Protein AF-A0A7S2FPG7-F1 (afdb_monomer_lite)

Secondary structure (DSSP, 8-state):
-HHHHHHHHHHH-HHHHHHHHHHHHHHHHHHHIIIIIS--SS--HHHHHHHHHHIIIIIIIIHHHIIIIIHHHH-TTHHHHHHS-HHHHTT-HHHHHHHHHHHHHIIIIIIIIIIHHHHHHHHHHHTT--HHHHHHHHHHHHHHHHHHHHHHHHHHHHHHHHH--GGGHHHHHHHHHHHHHHHHHHHHTTT----HHHHHHHHHT--TTTTHHHHHTT----------TTSEEEEEEEEEE--TTHHHHHHHHHHHTT-EEEEEEEEEETTEEEEEEEEEE-TT-HHHHHHHHHHHH-TTEEEEEEE---S--TTS-HHHHS---EEEEEEEEEE--TTHHHHHHHHHHHTTPEEEEEEEEEEEEE-TTS-EEEEEEEEEEEEESS---HHHHHHHHHHHHHHTGGGT-EEEEEEE---GGGGGGS-S--PPPPP-------------------

Structure (mmCIF, N/CA/C/O backbone):
data_AF-A0A7S2FPG7-F1
#
_entry.id   AF-A0A7S2FPG7-F1
#
loop_
_atom_site.group_PDB
_atom_site.id
_atom_site.type_symbol
_atom_site.label_atom_id
_atom_site.label_alt_id
_atom_site.label_comp_id
_atom_site.label_asym_id
_atom_site.label_entity_id
_atom_site.label_seq_id
_atom_site.pdbx_PDB_ins_code
_atom_site.Cartn_x
_atom_site.Cartn_y
_atom_site.Cartn_z
_atom_site.occupancy
_atom_site.B_iso_or_equiv
_atom_site.auth_seq_id
_atom_site.auth_comp_id
_atom_site.auth_asym_id
_atom_site.auth_atom_id
_atom_site.pdbx_PDB_model_num
ATOM 1 N N . MET A 1 1 ? 28.458 -21.435 -16.377 1.00 64.62 1 MET A N 1
ATOM 2 C CA . MET A 1 1 ? 27.765 -22.152 -17.479 1.00 64.62 1 MET A CA 1
ATOM 3 C C . MET A 1 1 ? 26.247 -21.948 -17.487 1.00 64.62 1 MET A C 1
ATOM 5 O O . MET A 1 1 ? 25.718 -21.640 -18.547 1.00 64.62 1 MET A O 1
ATOM 9 N N . VAL A 1 2 ? 25.551 -22.046 -16.346 1.00 73.12 2 VAL A N 1
ATOM 10 C CA . VAL A 1 2 ? 24.075 -21.937 -16.265 1.00 73.12 2 VAL A CA 1
ATOM 11 C C . VAL A 1 2 ? 23.530 -20.570 -16.710 1.00 73.12 2 VAL A C 1
ATOM 13 O O . VAL A 1 2 ? 22.688 -20.517 -17.599 1.00 73.12 2 VAL A O 1
ATOM 16 N N . LEU A 1 3 ? 24.065 -19.454 -16.198 1.00 75.06 3 LEU A N 1
ATOM 17 C CA . LEU A 1 3 ? 23.618 -18.101 -16.587 1.00 75.06 3 LEU A CA 1
ATOM 18 C C . LEU A 1 3 ? 23.784 -17.817 -18.090 1.00 75.06 3 LEU A C 1
ATOM 20 O O . LEU A 1 3 ? 22.919 -17.211 -18.717 1.00 75.06 3 LEU A O 1
ATOM 24 N N . ALA A 1 4 ? 24.864 -18.316 -18.696 1.00 77.62 4 ALA A N 1
ATOM 25 C CA . ALA A 1 4 ? 25.091 -18.198 -20.135 1.00 77.62 4 ALA A CA 1
ATOM 26 C C . ALA A 1 4 ? 24.109 -19.055 -20.957 1.00 77.62 4 ALA A C 1
ATOM 28 O O . ALA A 1 4 ? 23.715 -18.668 -22.057 1.00 77.62 4 ALA A O 1
ATOM 29 N N . ALA A 1 5 ? 23.691 -20.215 -20.439 1.00 81.12 5 ALA A N 1
ATOM 30 C CA . ALA A 1 5 ? 22.654 -21.039 -21.057 1.00 81.12 5 ALA A CA 1
ATOM 31 C C . ALA A 1 5 ? 21.273 -20.367 -20.970 1.00 81.12 5 ALA A C 1
ATOM 33 O O . ALA A 1 5 ? 20.589 -20.274 -21.987 1.00 81.12 5 ALA A O 1
ATOM 34 N N . ILE A 1 6 ? 20.919 -19.803 -19.810 1.00 84.38 6 ILE A N 1
ATOM 35 C CA . ILE A 1 6 ? 19.685 -19.026 -19.612 1.00 84.38 6 ILE A CA 1
ATOM 36 C C . ILE A 1 6 ? 19.656 -17.818 -20.555 1.00 84.38 6 ILE A C 1
ATOM 38 O O . ILE A 1 6 ? 18.676 -17.616 -21.268 1.00 84.38 6 ILE A O 1
ATOM 42 N N . GLY A 1 7 ? 20.752 -17.058 -20.641 1.00 85.12 7 GLY A N 1
ATOM 43 C CA . GLY A 1 7 ? 20.856 -15.917 -21.553 1.00 85.12 7 GLY A CA 1
ATOM 44 C C . GLY A 1 7 ? 20.726 -16.306 -23.032 1.00 85.12 7 GLY A C 1
ATOM 45 O O . GLY A 1 7 ? 20.079 -15.599 -23.805 1.00 85.12 7 GLY A O 1
ATOM 46 N N . ARG A 1 8 ? 21.285 -17.454 -23.442 1.00 87.88 8 ARG A N 1
ATOM 47 C CA . ARG A 1 8 ? 21.106 -17.994 -24.804 1.00 87.88 8 ARG A CA 1
ATOM 48 C C . ARG A 1 8 ? 19.668 -18.432 -25.070 1.00 87.88 8 ARG A C 1
ATOM 50 O O . ARG A 1 8 ? 19.142 -18.161 -26.150 1.00 87.88 8 ARG A O 1
ATOM 57 N N . PHE A 1 9 ? 19.016 -19.058 -24.096 1.00 88.56 9 PHE A N 1
ATOM 58 C CA . PHE A 1 9 ? 17.617 -19.454 -24.222 1.00 88.56 9 PHE A CA 1
ATOM 59 C C . PHE A 1 9 ? 16.693 -18.233 -24.314 1.00 88.56 9 PHE A C 1
ATOM 61 O O . PHE A 1 9 ? 15.864 -18.169 -25.216 1.00 88.56 9 PHE A O 1
ATOM 68 N N . ALA A 1 10 ? 16.905 -17.215 -23.477 1.00 88.94 10 ALA A N 1
ATOM 69 C CA . ALA A 1 10 ? 16.157 -15.960 -23.534 1.00 88.94 10 ALA A CA 1
ATOM 70 C C . ALA A 1 10 ? 16.286 -15.270 -24.902 1.00 88.94 10 ALA A C 1
ATOM 72 O O . ALA A 1 10 ? 15.297 -14.798 -25.453 1.00 88.94 10 ALA A O 1
ATOM 73 N N . LYS A 1 11 ? 17.489 -15.255 -25.494 1.00 88.81 11 LYS A N 1
ATOM 74 C CA . LYS A 1 11 ? 17.720 -14.677 -26.830 1.00 88.81 11 LYS A CA 1
ATOM 75 C C . LYS A 1 11 ? 17.059 -15.462 -27.962 1.00 88.81 11 LYS A C 1
ATOM 77 O O . LYS A 1 11 ? 16.528 -14.851 -28.881 1.00 88.81 11 LYS A O 1
ATOM 82 N N . THR A 1 12 ? 17.115 -16.791 -27.915 1.00 91.12 12 THR A N 1
ATOM 83 C CA . THR A 1 12 ? 16.588 -17.664 -28.983 1.00 91.12 12 THR A CA 1
ATOM 84 C C . THR A 1 12 ? 15.079 -17.872 -28.888 1.00 91.12 12 THR A C 1
ATOM 86 O O . THR A 1 12 ? 14.417 -18.032 -29.908 1.00 91.12 12 THR A O 1
ATOM 89 N N . ASN A 1 13 ? 14.519 -17.851 -27.677 1.00 91.69 13 ASN A N 1
ATOM 90 C CA . ASN A 1 13 ? 13.105 -18.098 -27.403 1.00 91.69 13 ASN A CA 1
ATOM 91 C C . ASN A 1 13 ? 12.505 -17.006 -26.487 1.00 91.69 13 ASN A C 1
ATOM 93 O O . ASN A 1 13 ? 11.987 -17.323 -25.413 1.00 91.69 13 ASN A O 1
ATOM 97 N N . PRO A 1 14 ? 12.534 -15.721 -26.891 1.00 90.19 14 PRO A N 1
ATOM 98 C CA . PRO A 1 14 ? 12.164 -14.597 -26.027 1.00 90.19 14 PRO A CA 1
ATOM 99 C C . PRO A 1 14 ? 10.708 -14.634 -25.544 1.00 90.19 14 PRO A C 1
ATOM 101 O O . PRO A 1 14 ? 10.445 -14.305 -24.392 1.00 90.19 14 PRO A O 1
ATOM 104 N N . PHE A 1 15 ? 9.773 -15.090 -26.383 1.00 92.88 15 PHE A N 1
ATOM 105 C CA . PHE A 1 15 ? 8.366 -15.257 -26.002 1.00 92.88 15 PHE A CA 1
ATOM 106 C C . PHE A 1 15 ? 8.184 -16.326 -24.917 1.00 92.88 15 PHE A C 1
ATOM 108 O O . PHE A 1 15 ? 7.620 -16.057 -23.859 1.00 92.88 15 PHE A O 1
ATOM 115 N N . LYS A 1 16 ? 8.719 -17.535 -25.151 1.00 93.19 16 LYS A N 1
ATOM 116 C CA . LYS A 1 16 ? 8.623 -18.651 -24.196 1.00 93.19 16 LYS A CA 1
ATOM 117 C C . LYS A 1 16 ? 9.297 -18.292 -22.876 1.00 93.19 16 LYS A C 1
ATOM 119 O O . LYS A 1 16 ? 8.744 -18.562 -21.815 1.00 93.19 16 LYS A O 1
ATOM 124 N N . PHE A 1 17 ? 10.466 -17.655 -22.948 1.00 92.81 17 PHE A N 1
ATOM 125 C CA . PHE A 1 17 ? 11.180 -17.191 -21.766 1.00 92.81 17 PHE A CA 1
ATOM 126 C C . PHE A 1 17 ? 10.362 -16.162 -20.982 1.00 92.81 17 PHE A C 1
ATOM 128 O O . PHE A 1 17 ? 10.206 -16.325 -19.778 1.00 92.81 17 PHE A O 1
ATOM 135 N N . GLY A 1 18 ? 9.780 -15.162 -21.655 1.00 90.00 18 GLY A N 1
ATOM 136 C CA . GLY A 1 18 ? 8.892 -14.183 -21.023 1.00 90.00 18 GLY A CA 1
ATOM 137 C C . GLY A 1 18 ? 7.692 -14.829 -20.325 1.00 90.00 18 GLY A C 1
ATOM 138 O O . GLY A 1 18 ? 7.427 -14.513 -19.170 1.00 90.00 18 GLY A O 1
ATOM 139 N N . CYS A 1 19 ? 7.022 -15.786 -20.976 1.00 93.44 19 CYS A N 1
ATOM 140 C CA . CYS A 1 19 ? 5.880 -16.503 -20.396 1.00 93.44 19 CYS A CA 1
ATOM 141 C C . CYS A 1 19 ? 6.250 -17.304 -19.147 1.00 93.44 19 CYS A C 1
ATOM 143 O O . CYS A 1 19 ? 5.610 -17.163 -18.105 1.00 93.44 19 CYS A O 1
ATOM 145 N N . VAL A 1 20 ? 7.303 -18.119 -19.234 1.00 94.62 20 VAL A N 1
ATOM 146 C CA . VAL A 1 20 ? 7.750 -18.958 -18.114 1.00 94.62 20 VAL A CA 1
ATOM 147 C C . VAL A 1 20 ? 8.258 -18.097 -16.960 1.00 94.62 20 VAL A C 1
ATOM 149 O O . VAL A 1 20 ? 7.908 -18.352 -15.810 1.00 94.62 20 VAL A O 1
ATOM 152 N N . PHE A 1 21 ? 9.036 -17.052 -17.253 1.00 92.62 21 PHE A N 1
ATOM 153 C CA . PHE A 1 21 ? 9.581 -16.163 -16.230 1.00 92.62 21 PHE A CA 1
ATOM 154 C C . PHE A 1 21 ? 8.472 -15.404 -15.494 1.00 92.62 21 PHE A C 1
ATOM 156 O O . PHE A 1 21 ? 8.458 -15.385 -14.266 1.00 92.62 21 PHE A O 1
ATOM 163 N N . SER A 1 22 ? 7.510 -14.829 -16.220 1.00 89.75 22 SER A N 1
ATOM 164 C CA . SER A 1 22 ? 6.386 -14.107 -15.614 1.00 89.75 22 SER A CA 1
ATOM 165 C C . SER A 1 22 ? 5.457 -15.027 -14.816 1.00 89.75 22 SER A C 1
ATOM 167 O O . SER A 1 22 ? 5.006 -14.641 -13.737 1.00 89.75 22 SER A O 1
ATOM 169 N N . CYS A 1 23 ? 5.211 -16.253 -15.286 1.00 92.88 23 CYS A N 1
ATOM 170 C CA . CYS A 1 23 ? 4.469 -17.277 -14.543 1.00 92.88 23 CYS A CA 1
ATOM 171 C C . CYS A 1 23 ? 5.169 -17.643 -13.226 1.00 92.88 23 CYS A C 1
ATOM 173 O O . CYS A 1 23 ? 4.567 -17.569 -12.156 1.00 92.88 23 CYS A O 1
ATOM 175 N N . ALA A 1 24 ? 6.457 -17.996 -13.291 1.00 92.88 24 ALA A N 1
ATOM 176 C CA . ALA A 1 24 ? 7.237 -18.365 -12.113 1.00 92.88 24 ALA A CA 1
ATOM 177 C C . ALA A 1 24 ? 7.311 -17.206 -11.112 1.00 92.88 24 ALA A C 1
ATOM 179 O O . ALA A 1 24 ? 7.092 -17.397 -9.917 1.00 92.88 24 ALA A O 1
ATOM 180 N N . LYS A 1 25 ? 7.544 -15.987 -11.609 1.00 90.69 25 LYS A N 1
ATOM 181 C CA . LYS A 1 25 ? 7.572 -14.779 -10.788 1.00 90.69 25 LYS A CA 1
ATOM 182 C C . LYS A 1 25 ? 6.246 -14.559 -10.080 1.00 90.69 25 LYS A C 1
ATOM 184 O O . LYS A 1 25 ? 6.254 -14.343 -8.881 1.00 90.69 25 LYS A O 1
ATOM 189 N N . THR A 1 26 ? 5.123 -14.543 -10.795 1.00 84.69 26 THR A N 1
ATOM 190 C CA . THR A 1 26 ? 3.813 -14.214 -10.196 1.00 84.69 26 THR A CA 1
ATOM 191 C C . THR A 1 26 ? 3.388 -15.242 -9.154 1.00 84.69 26 THR A C 1
ATOM 193 O O . THR A 1 26 ? 2.938 -14.850 -8.080 1.00 84.69 26 THR A O 1
ATOM 196 N N . SER A 1 27 ? 3.629 -16.529 -9.416 1.00 87.75 27 SER A N 1
ATOM 197 C CA . SER A 1 27 ? 3.442 -17.597 -8.429 1.00 87.75 27 SER A CA 1
ATOM 198 C C . SER A 1 27 ? 4.331 -17.389 -7.196 1.00 87.75 27 SER A C 1
ATOM 200 O O . SER A 1 27 ? 3.839 -17.436 -6.069 1.00 87.75 27 SER A O 1
ATOM 202 N N . PHE A 1 28 ? 5.616 -17.074 -7.386 1.00 88.88 28 PHE A N 1
ATOM 203 C CA . PHE A 1 28 ? 6.536 -16.819 -6.277 1.00 88.88 28 PHE A CA 1
ATOM 204 C C . PHE A 1 28 ? 6.178 -15.552 -5.485 1.00 88.88 28 PHE A C 1
ATOM 206 O O . PHE A 1 28 ? 6.197 -15.578 -4.259 1.00 88.88 28 PHE A O 1
ATOM 213 N N . SER A 1 29 ? 5.817 -14.457 -6.160 1.00 82.25 29 SER A N 1
ATOM 214 C CA . SER A 1 29 ? 5.379 -13.210 -5.524 1.00 82.25 29 SER A CA 1
ATOM 215 C C . SER A 1 29 ? 4.153 -13.439 -4.648 1.00 82.25 29 SER A C 1
ATOM 217 O O . SER A 1 29 ? 4.118 -12.956 -3.523 1.00 82.25 29 SER A O 1
ATOM 219 N N . ASP A 1 30 ? 3.163 -14.184 -5.136 1.00 79.56 30 ASP A N 1
ATOM 220 C CA . ASP A 1 30 ? 1.967 -14.485 -4.357 1.00 79.56 30 ASP A CA 1
ATOM 221 C C . ASP A 1 30 ? 2.260 -15.437 -3.188 1.00 79.56 30 ASP A C 1
ATOM 223 O O . ASP A 1 30 ? 1.781 -15.204 -2.084 1.00 79.56 30 ASP A O 1
ATOM 227 N N . TRP A 1 31 ? 3.119 -16.443 -3.375 1.00 85.44 31 TRP A N 1
ATOM 228 C CA . TRP A 1 31 ? 3.589 -17.289 -2.272 1.00 85.44 31 TRP A CA 1
ATOM 229 C C . TRP A 1 31 ? 4.323 -16.477 -1.194 1.00 85.44 31 TRP A C 1
ATOM 231 O O . TRP A 1 31 ? 4.072 -16.656 0.000 1.00 85.44 31 TRP A O 1
ATOM 241 N N . LEU A 1 32 ? 5.201 -15.557 -1.602 1.00 79.69 32 LEU A N 1
ATOM 242 C CA . LEU A 1 32 ? 5.932 -14.677 -0.693 1.00 79.69 32 LEU A CA 1
ATOM 243 C C . LEU A 1 32 ? 4.960 -13.794 0.091 1.00 79.69 32 LEU A C 1
ATOM 245 O O . LEU A 1 32 ? 5.092 -13.657 1.300 1.00 79.69 32 LEU A O 1
ATOM 249 N N . VAL A 1 33 ? 3.949 -13.243 -0.577 1.00 73.06 33 VAL A N 1
ATOM 250 C CA . VAL A 1 33 ? 2.911 -12.441 0.071 1.00 73.06 33 VAL A CA 1
ATOM 251 C C . VAL A 1 33 ? 2.095 -13.284 1.054 1.00 73.06 33 VAL A C 1
ATOM 253 O O . VAL A 1 33 ? 1.982 -12.909 2.217 1.00 73.06 33 VAL A O 1
ATOM 256 N N . GLN A 1 34 ? 1.579 -14.442 0.644 1.00 70.62 34 GLN A N 1
ATOM 257 C CA . GLN A 1 34 ? 0.765 -15.289 1.521 1.00 70.62 34 GLN A CA 1
ATOM 258 C C . GLN A 1 34 ? 1.545 -15.793 2.750 1.00 70.62 34 GLN A C 1
ATOM 260 O O . GLN A 1 34 ? 0.973 -15.913 3.833 1.00 70.62 34 GLN A O 1
ATOM 265 N N . SER A 1 35 ? 2.848 -16.054 2.603 1.00 73.06 35 SER A N 1
ATOM 266 C CA . SER A 1 35 ? 3.699 -16.569 3.685 1.00 73.06 35 SER A CA 1
ATOM 267 C C . SER A 1 35 ? 4.313 -15.481 4.570 1.00 73.06 35 SER A C 1
ATOM 269 O O . SER A 1 35 ? 4.297 -15.615 5.788 1.00 73.06 35 SER A O 1
ATOM 271 N N . GLN A 1 36 ? 4.857 -14.410 3.987 1.00 70.19 36 GLN A N 1
ATOM 272 C CA . GLN A 1 36 ? 5.625 -13.392 4.718 1.00 70.19 36 GLN A CA 1
ATOM 273 C C . GLN A 1 36 ? 4.790 -12.168 5.095 1.00 70.19 36 GLN A C 1
ATOM 275 O O . GLN A 1 36 ? 5.042 -11.557 6.131 1.00 70.19 36 GLN A O 1
ATOM 280 N N . VAL A 1 37 ? 3.804 -11.802 4.269 1.00 64.31 37 VAL A N 1
ATOM 281 C CA . VAL A 1 37 ? 2.958 -10.620 4.501 1.00 64.31 37 VAL A CA 1
ATOM 282 C C . VAL A 1 37 ? 1.686 -11.011 5.243 1.00 64.31 37 VAL A C 1
ATOM 284 O O . VAL A 1 37 ? 1.384 -10.439 6.284 1.00 64.31 37 VAL A O 1
ATOM 287 N N . GLU A 1 38 ? 0.960 -12.007 4.736 1.00 60.91 38 GLU A N 1
ATOM 288 C CA . GLU A 1 38 ? -0.307 -12.463 5.325 1.00 60.91 38 GLU A CA 1
ATOM 289 C C . GLU A 1 38 ? -0.107 -13.504 6.438 1.00 60.91 38 GLU A C 1
ATOM 291 O O . GLU A 1 38 ? -1.041 -13.774 7.186 1.00 60.91 38 GLU A O 1
ATOM 296 N N . LYS A 1 39 ? 1.095 -14.094 6.554 1.00 66.50 39 LYS A N 1
ATOM 297 C CA . LYS A 1 39 ? 1.443 -15.128 7.549 1.00 66.50 39 LYS A CA 1
ATOM 298 C C . LYS A 1 39 ? 0.412 -16.269 7.628 1.00 66.50 39 LYS A C 1
ATOM 300 O O . LYS A 1 39 ? 0.117 -16.769 8.712 1.00 66.50 39 LYS A O 1
ATOM 305 N N . ARG A 1 40 ? -0.145 -16.692 6.485 1.00 61.12 40 ARG A N 1
ATOM 306 C CA . ARG A 1 40 ? -1.134 -17.782 6.440 1.00 61.12 40 ARG A CA 1
ATOM 307 C C . ARG A 1 40 ? -0.501 -19.108 6.861 1.00 61.12 40 ARG A C 1
ATOM 309 O O . ARG A 1 40 ? 0.563 -19.467 6.364 1.00 61.12 40 ARG A O 1
ATOM 316 N N . GLU A 1 41 ? -1.209 -19.886 7.680 1.00 64.25 41 GLU A N 1
ATOM 317 C CA . GLU A 1 41 ? -0.815 -21.270 8.003 1.00 64.25 41 GLU A CA 1
ATOM 318 C C . GLU A 1 41 ? -0.893 -22.194 6.776 1.00 64.25 41 GLU A C 1
ATOM 320 O O . GLU A 1 41 ? -0.108 -23.133 6.630 1.00 64.25 41 GLU A O 1
ATOM 325 N N . HIS A 1 42 ? -1.826 -21.911 5.861 1.00 65.12 42 HIS A N 1
ATOM 326 C CA . HIS A 1 42 ? -2.041 -22.678 4.638 1.00 65.12 42 HIS A CA 1
ATOM 327 C C . HIS A 1 42 ? -2.084 -21.768 3.410 1.00 65.12 42 HIS A C 1
ATOM 329 O O . HIS A 1 42 ? -2.796 -20.763 3.379 1.00 65.12 42 HIS A O 1
ATOM 335 N N . ILE A 1 43 ? -1.330 -22.151 2.379 1.00 78.62 43 ILE A N 1
ATOM 336 C CA . ILE A 1 43 ? -1.267 -21.422 1.112 1.00 78.62 43 ILE A CA 1
ATOM 337 C C . ILE A 1 43 ? -2.515 -21.717 0.277 1.00 78.62 43 ILE A C 1
ATOM 339 O O . ILE A 1 43 ? -2.858 -22.873 0.022 1.00 78.62 43 ILE A O 1
ATOM 343 N N . ASP A 1 44 ? -3.161 -20.657 -0.200 1.00 75.31 44 ASP A N 1
ATOM 344 C CA . ASP A 1 44 ? -4.234 -20.724 -1.182 1.00 75.31 44 ASP A CA 1
ATOM 345 C C . ASP A 1 44 ? -3.644 -20.966 -2.577 1.00 75.31 44 ASP A C 1
ATOM 347 O O . ASP A 1 44 ? -3.242 -20.045 -3.300 1.00 75.31 44 ASP A O 1
ATOM 351 N N . TRP A 1 45 ? -3.590 -22.242 -2.951 1.00 82.75 45 TRP A N 1
ATOM 352 C CA . TRP A 1 45 ? -3.096 -22.688 -4.252 1.00 82.75 45 TRP A CA 1
ATOM 353 C C . TRP A 1 45 ? -4.011 -22.306 -5.418 1.00 82.75 45 TRP A C 1
ATOM 355 O O . TRP A 1 45 ? -3.535 -22.204 -6.549 1.00 82.75 45 TRP A O 1
ATOM 365 N N . ARG A 1 46 ? -5.302 -22.051 -5.173 1.00 77.38 46 ARG A N 1
ATOM 366 C CA . ARG A 1 46 ? -6.229 -21.589 -6.215 1.00 77.38 46 ARG A CA 1
ATOM 367 C C . ARG A 1 46 ? -5.911 -20.146 -6.589 1.00 77.38 46 ARG A C 1
ATOM 369 O O . ARG A 1 46 ? -5.789 -19.833 -7.778 1.00 77.38 46 ARG A O 1
ATOM 376 N N . ARG A 1 47 ? -5.715 -19.283 -5.591 1.00 74.31 47 ARG A N 1
ATOM 377 C CA . ARG A 1 47 ? -5.225 -17.914 -5.791 1.00 74.31 47 ARG A CA 1
ATOM 378 C C . ARG A 1 47 ? -3.853 -17.925 -6.462 1.00 74.31 47 ARG A C 1
ATOM 380 O O . ARG A 1 47 ? -3.679 -17.252 -7.478 1.00 74.31 47 ARG A O 1
ATOM 387 N N . ASN A 1 48 ? -2.923 -18.744 -5.972 1.00 83.56 48 ASN A N 1
ATOM 388 C CA . ASN A 1 48 ? -1.583 -18.833 -6.550 1.00 83.56 48 ASN A CA 1
ATOM 389 C C . ASN A 1 48 ? -1.608 -19.251 -8.028 1.00 83.56 48 ASN A C 1
ATOM 391 O O . ASN A 1 48 ? -0.984 -18.604 -8.868 1.00 83.56 48 ASN A O 1
ATOM 395 N N . GLY A 1 49 ? -2.390 -20.282 -8.362 1.00 81.06 49 GLY A N 1
ATOM 396 C CA . GLY A 1 49 ? -2.580 -20.737 -9.739 1.00 81.06 49 GLY A CA 1
ATOM 397 C C . GLY A 1 49 ? -3.217 -19.672 -10.634 1.00 81.06 49 GLY A C 1
ATOM 398 O O . GLY A 1 49 ? -2.845 -19.544 -11.799 1.00 81.06 49 GLY A O 1
ATOM 399 N N . THR A 1 50 ? -4.114 -18.850 -10.086 1.00 78.44 50 THR A N 1
ATOM 400 C CA . THR A 1 50 ? -4.733 -17.730 -10.811 1.00 78.44 50 THR A CA 1
ATOM 401 C C . THR A 1 50 ? -3.711 -16.636 -11.134 1.00 78.44 50 THR A C 1
ATOM 403 O O . THR A 1 50 ? -3.652 -16.163 -12.271 1.00 78.44 50 THR A O 1
ATOM 406 N N . PHE A 1 51 ? -2.838 -16.289 -10.182 1.00 79.62 51 PHE A N 1
ATOM 407 C CA . PHE A 1 51 ? -1.723 -15.370 -10.429 1.00 79.62 51 PHE A CA 1
ATOM 408 C C . PHE A 1 51 ? -0.702 -15.941 -11.411 1.00 79.62 51 PHE A C 1
ATOM 410 O O . PHE A 1 51 ? -0.263 -15.217 -12.303 1.00 79.62 51 PHE A O 1
ATOM 417 N N . ALA A 1 52 ? -0.374 -17.231 -11.306 1.00 87.06 52 ALA A N 1
ATOM 418 C CA . ALA A 1 52 ? 0.511 -17.916 -12.244 1.00 87.06 52 ALA A CA 1
ATOM 419 C C . ALA A 1 52 ? -0.045 -17.874 -13.678 1.00 87.06 52 ALA A C 1
ATOM 421 O O . ALA A 1 52 ? 0.674 -17.524 -14.617 1.00 87.06 52 ALA A O 1
ATOM 422 N N . ALA A 1 53 ? -1.343 -18.151 -13.847 1.00 86.31 53 ALA A N 1
ATOM 423 C CA . ALA A 1 53 ? -2.028 -18.065 -15.133 1.00 86.31 53 ALA A CA 1
ATOM 424 C C . ALA A 1 53 ? -2.029 -16.630 -15.679 1.00 86.31 53 ALA A C 1
ATOM 426 O O . ALA A 1 53 ? -1.706 -16.418 -16.849 1.00 86.31 53 ALA A O 1
ATOM 427 N N . PHE A 1 54 ? -2.311 -15.629 -14.841 1.00 86.62 54 PHE A N 1
ATOM 428 C CA . PHE A 1 54 ? -2.224 -14.224 -15.243 1.00 86.62 54 PHE A CA 1
ATOM 429 C C . PHE A 1 54 ? -0.799 -13.835 -15.667 1.00 86.62 54 PHE A C 1
ATOM 431 O O . PHE A 1 54 ? -0.606 -13.186 -16.699 1.00 86.62 54 PHE A O 1
ATOM 438 N N . GLY A 1 55 ? 0.214 -14.294 -14.931 1.00 85.94 55 GLY A N 1
ATOM 439 C CA . GLY A 1 55 ? 1.615 -14.105 -15.286 1.00 85.94 55 GLY A CA 1
ATOM 440 C C . GLY A 1 55 ? 1.991 -14.762 -16.609 1.00 85.94 55 GLY A C 1
ATOM 441 O O . GLY A 1 55 ? 2.709 -14.160 -17.404 1.00 85.94 55 GLY A O 1
ATOM 442 N N . PHE A 1 56 ? 1.486 -15.960 -16.885 1.00 92.50 56 PHE A N 1
ATOM 443 C CA . PHE A 1 56 ? 1.745 -16.661 -18.139 1.00 92.50 56 PHE A CA 1
ATOM 444 C C . PHE A 1 56 ? 1.048 -15.989 -19.331 1.00 92.50 56 PHE A C 1
ATOM 446 O O . PHE A 1 56 ? 1.704 -15.617 -20.304 1.00 92.50 56 PHE A O 1
ATOM 453 N N . PHE A 1 57 ? -0.273 -15.807 -19.259 1.00 92.38 57 PHE A N 1
ATOM 454 C CA . PHE A 1 57 ? -1.079 -15.365 -20.399 1.00 92.38 57 PHE A CA 1
ATOM 455 C C . PHE A 1 57 ? -1.028 -13.853 -20.614 1.00 92.38 57 PHE A C 1
ATOM 457 O O . PHE A 1 57 ? -0.790 -13.402 -21.736 1.00 92.38 57 PHE A O 1
ATOM 464 N N . TYR A 1 58 ? -1.222 -13.058 -19.560 1.00 89.56 58 TYR A N 1
ATOM 465 C CA . TYR A 1 58 ? -1.265 -11.605 -19.695 1.00 89.56 58 TYR A CA 1
ATOM 466 C C . TYR A 1 58 ? 0.150 -11.017 -19.734 1.00 89.56 58 TYR A C 1
ATOM 468 O O . TYR A 1 58 ? 0.555 -10.451 -20.749 1.00 89.56 58 TYR A O 1
ATOM 476 N N . LEU A 1 59 ? 0.934 -11.179 -18.663 1.00 87.19 59 LEU A N 1
ATOM 477 C CA . LEU A 1 59 ? 2.274 -10.571 -18.579 1.00 87.19 59 LEU A CA 1
ATOM 478 C C . LEU A 1 59 ? 3.259 -11.226 -19.561 1.00 87.19 59 LEU A C 1
ATOM 480 O O . LEU A 1 59 ? 4.079 -10.569 -20.196 1.00 87.19 59 LEU A O 1
ATOM 484 N N . GLY A 1 60 ? 3.190 -12.546 -19.690 1.00 89.56 60 GLY A N 1
ATOM 485 C CA . GLY A 1 60 ? 4.025 -13.317 -20.598 1.00 89.56 60 GLY A CA 1
ATOM 486 C C . GLY A 1 60 ? 3.609 -13.217 -22.060 1.00 89.56 60 GLY A C 1
ATOM 487 O O . GLY A 1 60 ? 4.471 -13.125 -22.930 1.00 89.56 60 GLY A O 1
ATOM 488 N N . GLY A 1 61 ? 2.303 -13.235 -22.327 1.00 93.12 61 GLY A N 1
ATOM 489 C CA . GLY A 1 61 ? 1.746 -13.269 -23.675 1.00 93.12 61 GLY A CA 1
ATOM 490 C C . GLY A 1 61 ? 1.397 -11.888 -24.222 1.00 93.12 61 GLY A C 1
ATOM 491 O O . GLY A 1 61 ? 2.052 -11.391 -25.143 1.00 93.12 61 GLY A O 1
ATOM 492 N N . VAL A 1 62 ? 0.362 -11.265 -23.655 1.00 92.94 62 VAL A N 1
ATOM 493 C CA . VAL A 1 62 ? -0.180 -9.973 -24.117 1.00 92.94 62 VAL A CA 1
ATOM 494 C C . VAL A 1 62 ? 0.863 -8.864 -24.000 1.00 92.94 62 VAL A C 1
ATOM 496 O O . VAL A 1 62 ? 1.165 -8.192 -24.987 1.00 92.94 62 VAL A O 1
ATOM 499 N N . GLN A 1 63 ? 1.479 -8.700 -22.830 1.00 91.31 63 GLN A N 1
ATOM 500 C CA . GLN A 1 63 ? 2.463 -7.640 -22.615 1.00 91.31 63 GLN A CA 1
ATOM 501 C C . GLN A 1 63 ? 3.727 -7.860 -23.456 1.00 91.31 63 GLN A C 1
ATOM 503 O O . GLN A 1 63 ? 4.276 -6.894 -23.991 1.00 91.31 63 GLN A O 1
ATOM 508 N N . TYR A 1 64 ? 4.152 -9.115 -23.667 1.00 93.19 64 TYR A N 1
ATOM 509 C CA . TYR A 1 64 ? 5.217 -9.421 -24.627 1.00 93.19 64 TYR A CA 1
ATOM 510 C C . TYR A 1 64 ? 4.855 -8.939 -26.025 1.00 93.19 64 TYR A C 1
ATOM 512 O O . TYR A 1 64 ? 5.667 -8.256 -26.649 1.00 93.19 64 TYR A O 1
ATOM 520 N N . ALA A 1 65 ? 3.649 -9.260 -26.506 1.00 94.12 65 ALA A N 1
ATOM 521 C CA . ALA A 1 65 ? 3.184 -8.860 -27.829 1.00 94.12 65 ALA A CA 1
ATOM 522 C C . ALA A 1 65 ? 3.187 -7.330 -28.000 1.00 94.12 65 ALA A C 1
ATOM 524 O O . ALA A 1 65 ? 3.611 -6.821 -29.039 1.00 94.12 65 ALA A O 1
ATOM 525 N N . ILE A 1 66 ? 2.800 -6.590 -26.961 1.00 93.31 66 ILE A N 1
ATOM 526 C CA . ILE A 1 66 ? 2.847 -5.125 -26.968 1.00 93.31 66 ILE A CA 1
ATOM 527 C C . ILE A 1 66 ? 4.302 -4.637 -27.036 1.00 93.31 66 ILE A C 1
ATOM 529 O O . ILE A 1 66 ? 4.667 -3.887 -27.943 1.00 93.31 66 ILE A O 1
ATOM 533 N N . TYR A 1 67 ? 5.162 -5.095 -26.124 1.00 90.31 67 TYR A N 1
ATOM 534 C CA . TYR A 1 67 ? 6.491 -4.500 -25.915 1.00 90.31 67 TYR A CA 1
ATOM 535 C C . TYR A 1 67 ? 7.523 -4.904 -26.959 1.00 90.31 67 TYR A C 1
ATOM 537 O O . TYR A 1 67 ? 8.521 -4.198 -27.139 1.00 90.31 67 TYR A O 1
ATOM 545 N N . VAL A 1 68 ? 7.329 -6.058 -27.595 1.00 89.12 68 VAL A N 1
ATOM 546 C CA . VAL A 1 68 ? 8.269 -6.596 -28.573 1.00 89.12 68 VAL A CA 1
ATOM 547 C C . VAL A 1 68 ? 7.704 -6.424 -29.985 1.00 89.12 68 VAL A C 1
ATOM 549 O O . VAL A 1 68 ? 8.084 -5.457 -30.636 1.00 89.12 68 VAL A O 1
ATOM 552 N N . PRO A 1 69 ? 6.780 -7.253 -30.499 1.00 90.94 69 PRO A N 1
ATOM 553 C CA . PRO A 1 69 ? 6.379 -7.166 -31.896 1.00 90.94 69 PRO A CA 1
ATOM 554 C C . PRO A 1 69 ? 5.534 -5.930 -32.257 1.00 90.94 69 PRO A C 1
ATOM 556 O O . PRO A 1 69 ? 5.653 -5.467 -33.391 1.00 90.94 69 PRO A O 1
ATOM 559 N N . ILE A 1 70 ? 4.683 -5.385 -31.380 1.00 93.50 70 ILE A N 1
ATOM 560 C CA . ILE A 1 70 ? 3.878 -4.187 -31.707 1.00 93.50 70 ILE A CA 1
ATOM 561 C C . ILE A 1 70 ? 4.756 -2.935 -31.648 1.00 93.50 70 ILE A C 1
ATOM 563 O O . ILE A 1 70 ? 4.894 -2.233 -32.651 1.00 93.50 70 ILE A O 1
ATOM 567 N N . PHE A 1 71 ? 5.427 -2.688 -30.522 1.00 91.88 71 PHE A N 1
ATOM 568 C CA . PHE A 1 71 ? 6.287 -1.512 -30.379 1.00 91.88 71 PHE A CA 1
ATOM 569 C C . PHE A 1 71 ? 7.480 -1.531 -31.340 1.00 91.88 71 PHE A C 1
ATOM 571 O O . PHE A 1 71 ? 7.834 -0.476 -31.855 1.00 91.88 71 PHE A O 1
ATOM 578 N N . SER A 1 72 ? 8.058 -2.689 -31.685 1.00 88.06 72 SER A N 1
ATOM 579 C CA . SER A 1 72 ? 9.095 -2.735 -32.730 1.00 88.06 72 SER A CA 1
ATOM 580 C C . SER A 1 72 ? 8.582 -2.363 -34.119 1.00 88.06 72 SER A C 1
ATOM 582 O O . SER A 1 72 ? 9.351 -1.817 -34.904 1.00 88.06 72 SER A O 1
ATOM 584 N N . ARG A 1 73 ? 7.309 -2.629 -34.441 1.00 91.81 73 ARG A N 1
ATOM 585 C CA . ARG A 1 73 ? 6.715 -2.199 -35.718 1.00 91.81 73 ARG A CA 1
ATOM 586 C C . ARG A 1 73 ? 6.406 -0.707 -35.726 1.00 91.81 73 ARG A C 1
ATOM 588 O O . ARG A 1 73 ? 6.652 -0.047 -36.727 1.00 91.81 73 ARG A O 1
ATOM 595 N N . MET A 1 74 ? 5.900 -0.181 -34.612 1.00 91.25 74 MET A N 1
ATOM 596 C CA . MET A 1 74 ? 5.614 1.250 -34.463 1.00 91.25 74 MET A CA 1
ATOM 597 C C . MET A 1 74 ? 6.894 2.094 -34.390 1.00 91.25 74 MET A C 1
ATOM 599 O O . MET A 1 74 ? 6.919 3.223 -34.872 1.00 91.25 74 MET A O 1
ATOM 603 N N . PHE A 1 75 ? 7.965 1.538 -33.816 1.00 92.44 75 PHE A N 1
ATOM 604 C CA . PHE A 1 75 ? 9.239 2.215 -33.587 1.00 92.44 75 PHE A CA 1
ATOM 605 C C . PHE A 1 75 ? 10.416 1.340 -34.060 1.00 92.44 75 PHE A C 1
ATOM 607 O O . PHE A 1 75 ? 11.117 0.746 -33.234 1.00 92.44 75 PHE A O 1
ATOM 614 N N . PRO A 1 76 ? 10.694 1.274 -35.378 1.00 86.19 76 PRO A N 1
ATOM 615 C CA . PRO A 1 76 ? 11.729 0.395 -35.941 1.00 86.19 76 PRO A CA 1
ATOM 616 C C . PRO A 1 76 ? 13.142 0.624 -35.375 1.00 86.19 76 PRO A C 1
ATOM 618 O O . PRO A 1 76 ? 13.943 -0.303 -35.305 1.00 86.19 76 PRO A O 1
ATOM 621 N N . GLY A 1 77 ? 13.439 1.841 -34.903 1.00 86.75 77 GLY A N 1
ATOM 622 C CA . GLY A 1 77 ? 14.712 2.192 -34.259 1.00 86.75 77 GLY A CA 1
ATOM 623 C C . GLY A 1 77 ? 14.811 1.844 -32.767 1.00 86.75 77 GLY A C 1
ATOM 624 O O . GLY A 1 77 ? 15.827 2.137 -32.142 1.00 86.75 77 GLY A O 1
ATOM 625 N N . ALA A 1 78 ? 13.786 1.245 -32.151 1.00 86.81 78 ALA A N 1
ATOM 626 C CA . ALA A 1 78 ? 13.775 1.005 -30.705 1.00 86.81 78 ALA A CA 1
ATOM 627 C C . ALA A 1 78 ? 14.849 0.000 -30.253 1.00 86.81 78 ALA A C 1
ATOM 629 O O . ALA A 1 78 ? 15.445 0.171 -29.191 1.00 86.81 78 ALA A O 1
ATOM 630 N N . ALA A 1 79 ? 15.119 -1.034 -31.055 1.00 86.62 79 ALA A N 1
ATOM 631 C CA . ALA A 1 79 ? 16.127 -2.042 -30.725 1.00 86.62 79 ALA A CA 1
ATOM 632 C C . ALA A 1 79 ? 17.554 -1.480 -30.830 1.00 86.62 79 ALA A C 1
ATOM 634 O O . ALA A 1 79 ? 18.375 -1.713 -29.941 1.00 86.62 79 ALA A O 1
ATOM 635 N N . SER A 1 80 ? 17.836 -0.702 -31.881 1.00 87.00 80 SER A N 1
ATOM 636 C CA . SER A 1 80 ? 19.124 -0.023 -32.056 1.00 87.00 80 SER A CA 1
ATOM 637 C C . SER A 1 80 ? 19.337 1.052 -30.993 1.00 87.00 80 SER A C 1
ATOM 639 O O . SER A 1 80 ? 20.424 1.130 -30.424 1.00 87.00 80 SER A O 1
ATOM 641 N N . TYR A 1 81 ? 18.293 1.818 -30.657 1.00 89.00 81 TYR A N 1
ATOM 642 C CA . TYR A 1 81 ? 18.347 2.796 -29.573 1.00 89.00 81 TYR A CA 1
ATOM 643 C C . TYR A 1 81 ? 18.659 2.127 -28.237 1.00 89.00 81 TYR A C 1
ATOM 645 O O . TYR A 1 81 ? 19.571 2.571 -27.545 1.00 89.00 81 TYR A O 1
ATOM 653 N N . ALA A 1 82 ? 17.973 1.030 -27.891 1.00 87.88 82 ALA A N 1
ATOM 654 C CA . ALA A 1 82 ? 18.209 0.303 -26.644 1.00 87.88 82 ALA A CA 1
ATOM 655 C C . ALA A 1 82 ? 19.653 -0.218 -26.533 1.00 87.88 82 ALA A C 1
ATOM 657 O O . ALA A 1 82 ? 20.273 -0.096 -25.477 1.00 87.88 82 ALA A O 1
ATOM 658 N N . ALA A 1 83 ? 20.219 -0.707 -27.640 1.00 88.94 83 ALA A N 1
ATOM 659 C CA . ALA A 1 83 ? 21.588 -1.216 -27.702 1.00 88.94 83 ALA A CA 1
ATOM 660 C C . ALA A 1 83 ? 22.680 -0.125 -27.723 1.00 88.94 83 ALA A C 1
ATOM 662 O O . ALA A 1 83 ? 23.843 -0.433 -27.462 1.00 88.94 83 ALA A O 1
ATOM 663 N N . ALA A 1 84 ? 22.342 1.131 -28.036 1.00 88.38 84 ALA A N 1
ATOM 664 C CA . ALA A 1 84 ? 23.320 2.213 -28.137 1.00 88.38 84 ALA A CA 1
ATOM 665 C C . ALA A 1 84 ? 23.947 2.575 -26.768 1.00 88.38 84 ALA A C 1
ATOM 667 O O . ALA A 1 84 ? 23.255 2.517 -25.748 1.00 88.38 84 ALA A O 1
ATOM 668 N N . PRO A 1 85 ? 2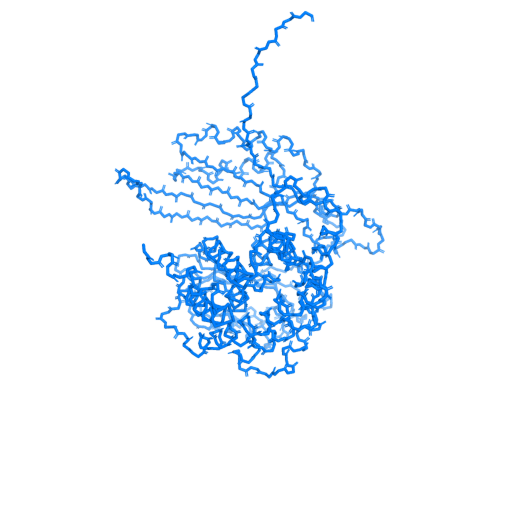5.220 3.016 -26.714 1.00 88.50 85 PRO A N 1
ATOM 669 C CA . PRO A 1 85 ? 25.829 3.552 -25.493 1.00 88.50 85 PRO A CA 1
ATOM 670 C C . PRO A 1 85 ? 25.114 4.814 -24.987 1.00 88.50 85 PRO A C 1
ATOM 672 O O . PRO A 1 85 ? 24.628 5.614 -25.786 1.00 88.50 85 PRO A O 1
ATOM 675 N N . LEU A 1 86 ? 25.113 5.050 -23.669 1.00 85.31 86 LEU A N 1
ATOM 676 C CA . LEU A 1 86 ? 24.434 6.203 -23.046 1.00 85.31 86 LEU A CA 1
ATOM 677 C C . LEU A 1 86 ? 24.816 7.552 -23.683 1.00 85.31 86 LEU A C 1
ATOM 679 O O . LEU A 1 86 ? 23.939 8.355 -23.986 1.00 85.31 86 LEU A O 1
ATOM 683 N N . ALA A 1 87 ? 26.104 7.771 -23.968 1.00 85.06 87 ALA A N 1
ATOM 684 C CA . ALA A 1 87 ? 26.590 9.005 -24.592 1.00 85.06 87 ALA A CA 1
ATOM 685 C C . ALA A 1 87 ? 26.018 9.249 -26.003 1.00 85.06 87 ALA A C 1
ATOM 687 O O . ALA A 1 87 ? 25.848 10.398 -26.411 1.00 85.06 87 ALA A O 1
ATOM 688 N N . ALA A 1 88 ? 25.704 8.181 -26.745 1.00 84.38 88 ALA A N 1
ATOM 689 C CA . ALA A 1 88 ? 25.075 8.274 -28.059 1.00 84.38 88 ALA A CA 1
ATOM 690 C C . ALA A 1 88 ? 23.567 8.548 -27.945 1.00 84.38 88 ALA A C 1
ATOM 692 O O . ALA A 1 88 ? 23.031 9.324 -28.732 1.00 84.38 88 ALA A O 1
ATOM 693 N N . LYS A 1 89 ? 22.894 7.993 -26.925 1.00 85.62 89 LYS A N 1
ATOM 694 C CA . LYS A 1 89 ? 21.455 8.215 -26.690 1.00 85.62 89 LYS A CA 1
ATOM 695 C C . LYS A 1 89 ? 21.121 9.679 -26.409 1.00 85.62 89 LYS A C 1
ATOM 697 O O . LYS A 1 89 ? 20.108 10.160 -26.896 1.00 85.62 89 LYS A O 1
ATOM 702 N N . VAL A 1 90 ? 21.985 10.391 -25.675 1.00 82.19 90 VAL A N 1
ATOM 703 C CA . VAL A 1 90 ? 21.803 11.828 -25.375 1.00 82.19 90 VAL A CA 1
ATOM 704 C C . VAL A 1 90 ? 21.760 12.673 -26.653 1.00 82.19 90 VAL A C 1
ATOM 706 O O . VAL A 1 90 ? 21.077 13.691 -26.700 1.00 82.19 90 VAL A O 1
ATOM 709 N N . LYS A 1 91 ? 22.468 12.242 -27.703 1.00 85.88 91 LYS A N 1
ATOM 710 C CA . LYS A 1 91 ? 22.51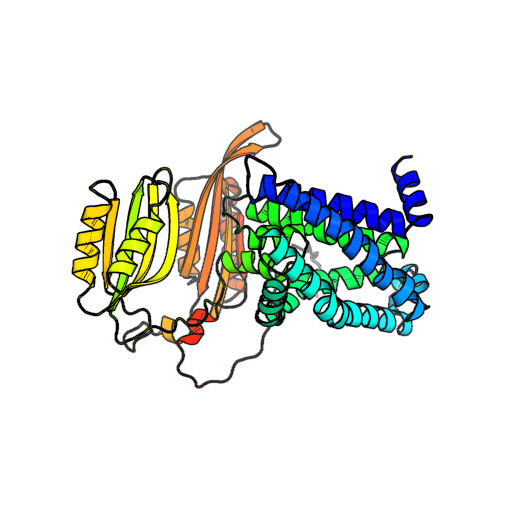5 12.929 -29.000 1.00 85.88 91 LYS A CA 1
ATOM 711 C C . LYS A 1 91 ? 21.433 12.441 -29.973 1.00 85.88 91 LYS A C 1
ATOM 713 O O . LYS A 1 91 ? 21.133 13.135 -30.939 1.00 85.88 91 LYS A O 1
ATOM 718 N N . ASP A 1 92 ? 20.836 11.277 -29.721 1.00 88.56 92 ASP A N 1
ATOM 719 C CA . ASP A 1 92 ? 19.768 10.699 -30.539 1.00 88.56 92 ASP A CA 1
ATOM 720 C C . ASP A 1 92 ? 18.386 11.199 -30.086 1.00 88.56 92 ASP A C 1
ATOM 722 O O . ASP A 1 92 ? 17.654 10.549 -29.327 1.00 88.56 92 ASP A O 1
ATOM 726 N N . LEU A 1 93 ? 18.025 12.391 -30.565 1.00 88.12 93 LEU A N 1
ATOM 727 C CA . LEU A 1 93 ? 16.729 13.018 -30.293 1.00 88.12 93 LEU A CA 1
ATOM 728 C C . LEU A 1 93 ? 15.557 12.194 -30.849 1.00 88.12 93 LEU A C 1
ATOM 730 O O . LEU A 1 93 ? 14.500 12.123 -30.221 1.00 88.12 93 LEU A O 1
ATOM 734 N N . ALA A 1 94 ? 15.739 11.545 -32.003 1.00 88.88 94 ALA A N 1
ATOM 735 C CA . ALA A 1 94 ? 14.699 10.739 -32.637 1.00 88.88 94 ALA A CA 1
ATOM 736 C C . ALA A 1 94 ? 14.428 9.453 -31.842 1.00 88.88 94 ALA A C 1
ATOM 738 O O . ALA A 1 94 ? 13.272 9.135 -31.546 1.00 88.88 94 ALA A O 1
ATOM 739 N N . GLY A 1 95 ? 15.482 8.747 -31.430 1.00 89.38 95 GLY A N 1
ATOM 740 C CA . GLY A 1 95 ? 15.387 7.579 -30.558 1.00 89.38 95 GLY A CA 1
ATOM 741 C C . GLY A 1 95 ? 14.801 7.921 -29.189 1.00 89.38 95 GLY A C 1
ATOM 742 O O . GLY A 1 95 ? 13.911 7.217 -28.707 1.00 89.38 95 GLY A O 1
ATOM 743 N N . THR A 1 96 ? 15.200 9.056 -28.611 1.00 90.94 96 THR A N 1
ATOM 744 C CA . THR A 1 96 ? 14.657 9.544 -27.334 1.00 90.94 96 THR A CA 1
ATOM 745 C C . THR A 1 96 ? 13.166 9.865 -27.440 1.00 90.94 96 THR A C 1
ATOM 747 O O . THR A 1 96 ? 12.385 9.419 -26.599 1.00 90.94 96 THR A O 1
ATOM 750 N N . ARG A 1 97 ? 12.727 10.540 -28.509 1.00 92.44 97 ARG A N 1
ATOM 751 C CA . ARG A 1 97 ? 11.299 10.783 -28.774 1.00 92.44 97 ARG A CA 1
ATOM 752 C C . ARG A 1 97 ? 10.512 9.475 -28.901 1.00 92.44 97 ARG A C 1
ATOM 754 O O . ARG A 1 97 ? 9.426 9.358 -28.335 1.00 92.44 97 ARG A O 1
ATOM 761 N N . ASN A 1 98 ? 11.047 8.485 -29.613 1.00 92.38 98 ASN A N 1
ATOM 762 C CA . ASN A 1 98 ? 10.398 7.180 -29.776 1.00 92.38 98 ASN A CA 1
ATOM 763 C C . ASN A 1 98 ? 10.313 6.404 -28.454 1.00 92.38 98 ASN A C 1
ATOM 765 O O . ASN A 1 98 ? 9.319 5.730 -28.195 1.00 92.38 98 ASN A O 1
ATOM 769 N N . MET A 1 99 ? 11.335 6.497 -27.603 1.00 93.44 99 MET A N 1
ATOM 770 C CA . MET A 1 99 ? 11.314 5.923 -26.256 1.00 93.44 99 MET A CA 1
ATOM 771 C C . MET A 1 99 ? 10.245 6.594 -25.387 1.00 93.44 99 MET A C 1
ATOM 773 O O . MET A 1 99 ? 9.407 5.895 -24.825 1.00 93.44 99 MET A O 1
ATOM 777 N N . ILE A 1 100 ? 10.193 7.930 -25.362 1.00 94.44 100 ILE A N 1
ATOM 778 C CA . ILE A 1 100 ? 9.160 8.677 -24.625 1.00 94.44 100 ILE A CA 1
ATOM 779 C C . ILE A 1 100 ? 7.763 8.305 -25.131 1.00 94.44 100 ILE A C 1
ATOM 781 O O . ILE A 1 100 ? 6.859 8.081 -24.335 1.00 94.44 100 ILE A O 1
ATOM 785 N N . THR A 1 101 ? 7.587 8.164 -26.447 1.00 94.06 101 THR A N 1
ATOM 786 C CA . THR A 1 101 ? 6.296 7.769 -27.030 1.00 94.06 101 THR A CA 1
ATOM 787 C C . THR A 1 101 ? 5.894 6.353 -26.601 1.00 94.06 101 THR A C 1
ATOM 789 O O . THR A 1 101 ? 4.732 6.134 -26.273 1.00 94.06 101 THR A O 1
ATOM 792 N N . GLN A 1 102 ? 6.835 5.400 -26.532 1.00 93.75 102 GLN A N 1
ATOM 793 C CA . GLN A 1 102 ? 6.567 4.060 -25.983 1.00 93.75 102 GLN A CA 1
ATOM 794 C C . GLN A 1 102 ? 6.134 4.125 -24.513 1.00 93.75 102 GLN A C 1
ATOM 796 O O . GLN A 1 102 ? 5.175 3.452 -24.147 1.00 93.75 102 GLN A O 1
ATOM 801 N N . VAL A 1 103 ? 6.788 4.954 -23.689 1.00 94.38 103 VAL A N 1
ATOM 802 C CA . VAL A 1 103 ? 6.392 5.168 -22.285 1.00 94.38 103 VAL A CA 1
ATOM 803 C C . VAL A 1 103 ? 4.986 5.763 -22.207 1.00 94.38 103 VAL A C 1
ATOM 805 O O . VAL A 1 103 ? 4.156 5.254 -21.466 1.00 94.38 103 VAL A O 1
ATOM 808 N N . VAL A 1 104 ? 4.673 6.789 -23.002 1.00 94.94 104 VAL A N 1
ATOM 809 C CA . VAL A 1 104 ? 3.339 7.410 -23.004 1.00 94.94 104 VAL A CA 1
ATOM 810 C C . VAL A 1 104 ? 2.263 6.412 -23.431 1.00 94.94 104 VAL A C 1
ATOM 812 O O . VAL A 1 104 ? 1.254 6.271 -22.747 1.00 94.94 104 VAL A O 1
ATOM 815 N N . LEU A 1 105 ? 2.476 5.670 -24.520 1.00 94.94 105 LEU A N 1
ATOM 816 C CA . LEU A 1 105 ? 1.524 4.649 -24.965 1.00 94.94 105 LEU A CA 1
ATOM 817 C C . LEU A 1 105 ? 1.343 3.552 -23.916 1.00 94.94 105 LEU A C 1
ATOM 819 O O . LEU A 1 105 ? 0.230 3.094 -23.671 1.00 94.94 105 LEU A O 1
ATOM 823 N N . ASP A 1 106 ? 2.423 3.140 -23.265 1.00 92.50 106 ASP A N 1
ATOM 824 C CA . ASP A 1 106 ? 2.333 2.126 -22.234 1.00 92.50 106 ASP A CA 1
ATOM 825 C C . ASP A 1 106 ? 1.561 2.627 -21.001 1.00 92.50 106 ASP A C 1
ATOM 827 O O . ASP A 1 106 ? 0.646 1.955 -20.530 1.00 92.50 106 ASP A O 1
ATOM 831 N N . GLN A 1 107 ? 1.875 3.822 -20.508 1.00 90.06 107 GLN A N 1
ATOM 832 C CA . GLN A 1 107 ? 1.352 4.348 -19.244 1.00 90.06 107 GLN A CA 1
ATOM 833 C C . GLN A 1 107 ? -0.043 4.980 -19.363 1.00 90.06 107 GLN A C 1
ATOM 835 O O . GLN A 1 107 ? -0.790 4.964 -18.386 1.00 90.06 107 GLN A O 1
ATOM 840 N N . PHE A 1 108 ? -0.414 5.497 -20.541 1.00 92.75 108 PHE A N 1
ATOM 841 C CA . PHE A 1 108 ? -1.691 6.191 -20.776 1.00 92.75 108 PHE A CA 1
ATOM 842 C C . PHE A 1 108 ? -2.664 5.430 -21.685 1.00 92.75 108 PHE A C 1
ATOM 844 O O . PHE A 1 108 ? -3.833 5.801 -21.751 1.00 92.75 108 PHE A O 1
ATOM 851 N N . VAL A 1 109 ? -2.226 4.367 -22.369 1.00 93.50 109 VAL A N 1
ATOM 852 C CA . VAL A 1 109 ? -3.110 3.547 -23.219 1.00 93.50 109 VAL A CA 1
ATOM 853 C C . VAL A 1 109 ? -3.143 2.110 -22.721 1.00 93.50 109 VAL A C 1
ATOM 855 O O . VAL A 1 109 ? -4.195 1.631 -22.308 1.00 93.50 109 VAL A O 1
ATOM 858 N N . HIS A 1 110 ? -2.001 1.422 -22.696 1.00 92.44 110 HIS A N 1
ATOM 859 C CA . HIS A 1 110 ? -1.965 0.016 -22.290 1.00 92.44 110 HIS A CA 1
ATOM 860 C C . HIS A 1 110 ? -2.388 -0.176 -20.828 1.00 92.44 110 HIS A C 1
ATOM 862 O O . HIS A 1 110 ? -3.258 -1.007 -20.554 1.00 92.44 110 HIS A O 1
ATOM 868 N N . HIS A 1 111 ? -1.828 0.601 -19.897 1.00 87.19 111 HIS A N 1
ATOM 869 C CA . HIS A 1 111 ? -2.149 0.439 -18.482 1.00 87.19 111 HIS A CA 1
ATOM 870 C C . HIS A 1 111 ? -3.622 0.758 -18.158 1.00 87.19 111 HIS A C 1
ATOM 872 O O . HIS A 1 111 ? -4.281 -0.119 -17.597 1.00 87.19 111 HIS A O 1
ATOM 878 N N . PRO A 1 112 ? -4.186 1.919 -18.550 1.00 88.38 112 PRO A N 1
ATOM 879 C CA . PRO A 1 112 ? -5.583 2.250 -18.260 1.00 88.38 112 PRO A CA 1
ATOM 880 C C . PRO A 1 112 ? -6.608 1.408 -19.030 1.00 88.38 112 PRO A C 1
ATOM 882 O O . PRO A 1 112 ? -7.680 1.119 -18.508 1.00 88.38 112 PRO A O 1
ATOM 885 N N . LEU A 1 113 ? -6.338 1.040 -20.286 1.00 91.44 113 LEU A N 1
ATOM 886 C CA . LEU A 1 113 ? -7.376 0.446 -21.142 1.00 91.44 113 LEU A CA 1
ATOM 887 C C . LEU A 1 113 ? -7.315 -1.080 -21.211 1.00 91.44 113 LEU A C 1
ATOM 889 O O . LEU A 1 113 ? -8.309 -1.701 -21.578 1.00 91.44 113 LEU A O 1
ATOM 893 N N . LEU A 1 114 ? -6.177 -1.693 -20.873 1.00 90.69 114 LEU A N 1
ATOM 894 C CA . LEU A 1 114 ? -6.003 -3.145 -20.959 1.00 90.69 114 LEU A CA 1
ATOM 895 C C . LEU A 1 114 ? -5.591 -3.750 -19.617 1.00 90.69 114 LEU A C 1
ATOM 897 O O . LEU A 1 114 ? -6.300 -4.612 -19.099 1.00 90.69 114 LEU A O 1
ATOM 901 N N . TYR A 1 115 ? -4.478 -3.290 -19.037 1.00 86.00 115 TYR A N 1
ATOM 902 C CA . TYR A 1 115 ? -3.902 -3.939 -17.855 1.00 86.00 115 TYR A CA 1
ATOM 903 C C . TYR A 1 115 ? -4.790 -3.795 -16.628 1.00 86.00 115 TYR A C 1
ATOM 905 O O . TYR A 1 115 ? -5.149 -4.800 -16.017 1.00 86.00 115 TYR A O 1
ATOM 913 N N . PHE A 1 116 ? -5.165 -2.566 -16.273 1.00 82.38 116 PHE A N 1
ATOM 914 C CA . PHE A 1 116 ? -5.966 -2.316 -15.081 1.00 82.38 116 PHE A CA 1
ATOM 915 C C . PHE A 1 116 ? -7.344 -2.981 -15.139 1.00 82.38 116 PHE A C 1
ATOM 917 O O . PHE A 1 116 ? -7.670 -3.682 -14.182 1.00 82.38 116 PHE A O 1
ATOM 924 N N . PRO A 1 117 ? -8.130 -2.860 -16.228 1.00 86.00 117 PRO A N 1
ATOM 925 C CA . PRO A 1 117 ? -9.393 -3.582 -16.353 1.00 86.00 117 PRO A CA 1
ATOM 926 C C . PRO A 1 117 ? -9.225 -5.094 -16.178 1.00 86.00 117 PRO A C 1
ATOM 928 O O . PRO A 1 117 ? -9.930 -5.700 -15.370 1.00 86.00 117 PRO A O 1
ATOM 931 N N . ALA A 1 118 ? -8.252 -5.701 -16.870 1.00 83.56 118 ALA A N 1
ATOM 932 C CA . ALA A 1 118 ? -7.984 -7.134 -16.770 1.00 83.56 118 ALA A CA 1
ATOM 933 C C . ALA A 1 118 ? -7.581 -7.541 -15.345 1.00 83.56 118 ALA A C 1
ATOM 935 O O . ALA A 1 118 ? -8.053 -8.553 -14.826 1.00 83.56 118 ALA A O 1
ATOM 936 N N . PHE A 1 119 ? -6.750 -6.729 -14.695 1.00 81.56 119 PHE A N 1
ATOM 937 C CA . PHE A 1 119 ? -6.306 -6.963 -13.330 1.00 81.56 119 PHE A CA 1
ATOM 938 C C . PHE A 1 119 ? -7.451 -6.846 -12.314 1.00 81.56 119 PHE A C 1
ATOM 940 O O . PHE A 1 119 ? -7.597 -7.707 -11.450 1.00 81.56 119 PHE A O 1
ATOM 947 N N . TYR A 1 120 ? -8.293 -5.821 -12.429 1.00 74.94 120 TYR A N 1
ATOM 948 C CA . TYR A 1 120 ? -9.452 -5.633 -11.557 1.00 74.94 120 TYR A CA 1
ATOM 949 C C . TYR A 1 120 ? -10.463 -6.776 -11.687 1.00 74.94 120 TYR A C 1
ATOM 951 O O . TYR A 1 120 ? -11.011 -7.238 -10.688 1.00 74.94 120 TYR A O 1
ATOM 959 N N . CYS A 1 121 ? -10.666 -7.282 -12.903 1.00 77.62 121 CYS A N 1
ATOM 960 C CA . CYS A 1 121 ? -11.518 -8.445 -13.141 1.00 77.62 121 CYS A CA 1
ATOM 961 C C . CYS A 1 121 ? -10.919 -9.717 -12.532 1.00 77.62 121 CYS A C 1
ATOM 963 O O . CYS A 1 121 ? -11.625 -10.461 -11.857 1.00 77.62 121 CYS A O 1
ATOM 965 N N . LEU A 1 122 ? -9.615 -9.949 -12.722 1.00 75.94 122 LEU A N 1
ATOM 966 C CA . LEU A 1 122 ? -8.899 -11.068 -12.102 1.00 75.94 122 LEU A CA 1
ATOM 967 C C . LEU A 1 122 ? -9.047 -11.039 -10.579 1.00 75.94 122 LEU A C 1
ATOM 969 O O . LEU A 1 122 ? -9.359 -12.053 -9.960 1.00 75.94 122 LEU A O 1
ATOM 973 N N . LYS A 1 123 ? -8.832 -9.864 -9.991 1.00 70.56 123 LYS A N 1
ATOM 974 C CA . LYS A 1 123 ? -8.925 -9.631 -8.555 1.00 70.56 123 LYS A CA 1
ATOM 975 C C . LYS A 1 123 ? -10.315 -9.955 -8.018 1.00 70.56 123 LYS A C 1
ATOM 977 O O . LYS A 1 123 ? -10.426 -10.669 -7.025 1.00 70.56 123 LYS A O 1
ATOM 982 N N . GLU A 1 124 ? -11.361 -9.493 -8.697 1.00 70.12 124 GLU A N 1
ATOM 983 C CA . GLU A 1 124 ? -12.737 -9.780 -8.294 1.00 70.12 124 GLU A CA 1
ATOM 984 C C . GLU A 1 124 ? -13.052 -11.280 -8.370 1.00 70.12 124 GLU A C 1
ATOM 986 O O . GLU A 1 124 ? -13.625 -11.833 -7.435 1.00 70.12 124 GLU A O 1
ATOM 991 N N . VAL A 1 125 ? -12.595 -11.962 -9.425 1.00 68.56 125 VAL A N 1
ATOM 992 C CA . VAL A 1 125 ? -12.784 -13.411 -9.606 1.00 68.56 125 VAL A CA 1
ATOM 993 C C . VAL A 1 125 ? -12.057 -14.227 -8.535 1.00 68.56 125 VAL A C 1
ATOM 995 O O . VAL A 1 125 ? -12.610 -15.204 -8.027 1.00 68.56 125 VAL A O 1
ATOM 998 N N . VAL A 1 126 ? -10.835 -13.837 -8.158 1.00 64.75 126 VAL A N 1
ATOM 999 C CA . VAL A 1 126 ? -10.088 -14.490 -7.066 1.00 64.75 126 VAL A CA 1
ATOM 1000 C C . VAL A 1 126 ? -10.830 -14.355 -5.736 1.00 64.75 126 VAL A C 1
ATOM 1002 O O . VAL A 1 126 ? -10.859 -15.309 -4.962 1.00 64.75 126 VAL A O 1
ATOM 1005 N N . ASN A 1 127 ? -11.494 -13.222 -5.511 1.00 62.00 127 ASN A N 1
ATOM 1006 C CA . ASN A 1 127 ? -12.296 -12.968 -4.314 1.00 62.00 127 ASN A CA 1
ATOM 1007 C C . ASN A 1 127 ? -13.720 -13.556 -4.384 1.00 62.00 127 ASN A C 1
ATOM 1009 O O . ASN A 1 127 ? -14.526 -13.320 -3.488 1.00 62.00 127 ASN A O 1
ATOM 1013 N N . GLY A 1 128 ? -14.039 -14.335 -5.425 1.00 62.06 128 GLY A N 1
ATOM 1014 C CA . GLY A 1 128 ? -15.337 -14.997 -5.589 1.00 62.06 128 GLY A CA 1
ATOM 1015 C C . GLY A 1 128 ? -16.442 -14.123 -6.192 1.00 62.06 128 GLY A C 1
ATOM 1016 O O . GLY A 1 128 ? -17.588 -14.564 -6.250 1.00 62.06 128 GLY A O 1
ATOM 1017 N N . GLY A 1 129 ? -16.118 -12.913 -6.649 1.00 68.31 129 GLY A N 1
ATOM 1018 C CA . GLY A 1 129 ? -17.035 -12.014 -7.347 1.00 68.31 129 GLY A CA 1
ATOM 1019 C C . GLY A 1 129 ? -17.012 -12.175 -8.875 1.00 68.31 129 GLY A C 1
ATOM 1020 O O . GLY A 1 129 ? -16.298 -13.004 -9.441 1.00 68.31 129 GLY A O 1
ATOM 1021 N N . GLY A 1 130 ? -17.831 -11.371 -9.559 1.00 73.44 130 GLY A N 1
ATOM 1022 C CA . GLY A 1 130 ? -17.968 -11.377 -11.020 1.00 73.44 130 GLY A CA 1
ATOM 1023 C C . GLY A 1 130 ? -17.134 -10.302 -11.724 1.00 73.44 130 GLY A C 1
ATOM 1024 O O . GLY A 1 130 ? -16.783 -9.282 -11.139 1.00 73.44 130 GLY A O 1
ATOM 1025 N N . ILE A 1 131 ? -16.878 -10.488 -13.023 1.00 80.12 131 ILE A N 1
ATOM 1026 C CA . ILE A 1 131 ? -16.127 -9.542 -13.878 1.00 80.12 131 ILE A CA 1
ATOM 1027 C C . ILE A 1 131 ? -16.720 -8.121 -13.824 1.00 80.12 131 ILE A C 1
ATOM 1029 O O . ILE A 1 131 ? -15.982 -7.138 -13.753 1.00 80.12 131 ILE A O 1
ATOM 1033 N N . GLU A 1 132 ? -18.049 -8.009 -13.796 1.00 81.38 132 GLU A N 1
ATOM 1034 C CA . GLU A 1 132 ? -18.775 -6.735 -13.701 1.00 81.38 132 GLU A CA 1
ATOM 1035 C C . GLU A 1 132 ? -18.406 -5.942 -12.438 1.00 81.38 132 GLU A C 1
ATOM 1037 O O . GLU A 1 132 ? -18.224 -4.724 -12.495 1.00 81.38 132 GLU A O 1
ATOM 1042 N N . GLY A 1 133 ? -18.218 -6.637 -11.311 1.00 68.06 133 GLY A N 1
ATOM 1043 C CA . GLY A 1 133 ? -17.771 -6.033 -10.057 1.00 68.06 133 GLY A CA 1
ATOM 1044 C C . GLY A 1 133 ? -16.366 -5.444 -10.180 1.00 68.06 133 GLY A C 1
ATOM 1045 O O . GLY A 1 133 ? -16.131 -4.313 -9.752 1.00 68.06 133 GLY A O 1
ATOM 1046 N N . GLY A 1 134 ? -15.459 -6.159 -10.852 1.00 69.94 134 GLY A N 1
ATOM 1047 C CA . GLY A 1 134 ? -14.105 -5.684 -11.135 1.00 69.94 134 GLY A CA 1
ATOM 1048 C C . GLY A 1 134 ? -14.103 -4.402 -11.971 1.00 69.94 134 GLY A C 1
ATOM 1049 O O . GLY A 1 134 ? -13.455 -3.422 -11.601 1.00 69.94 134 GLY A O 1
ATOM 1050 N N . LEU A 1 135 ? -14.883 -4.363 -13.055 1.00 78.50 135 LEU A N 1
ATOM 1051 C CA . LEU A 1 135 ? -14.991 -3.177 -13.915 1.00 78.50 135 LEU A CA 1
ATOM 1052 C C . LEU A 1 135 ? -15.632 -1.980 -13.198 1.00 78.50 135 LEU A C 1
ATOM 1054 O O . LEU A 1 135 ? -15.167 -0.851 -13.362 1.00 78.50 135 LEU A O 1
ATOM 1058 N N . SER A 1 136 ? -16.654 -2.211 -12.369 1.00 73.38 136 SER A N 1
ATOM 1059 C CA . SER A 1 136 ? -17.286 -1.146 -11.579 1.00 73.38 136 SER A CA 1
ATOM 1060 C C . SER A 1 136 ? -16.330 -0.550 -10.540 1.00 73.38 136 SER A C 1
ATOM 1062 O O . SER A 1 136 ? -16.277 0.672 -10.373 1.00 73.38 136 SER A O 1
ATOM 1064 N N . LYS A 1 137 ? -15.526 -1.389 -9.873 1.00 67.31 137 LYS A N 1
ATOM 1065 C CA . LYS A 1 137 ? -14.479 -0.927 -8.947 1.00 67.31 137 LYS A CA 1
ATOM 1066 C C . LYS A 1 137 ? -13.399 -0.142 -9.686 1.00 67.31 137 LYS A C 1
ATOM 1068 O O . LYS A 1 137 ? -13.041 0.950 -9.250 1.00 67.31 137 LYS A O 1
ATOM 1073 N N . TYR A 1 138 ? -12.960 -0.635 -10.844 1.00 74.88 138 TYR A N 1
ATOM 1074 C CA . TYR A 1 138 ? -11.999 0.079 -11.677 1.00 74.88 138 TYR A CA 1
ATOM 1075 C C . TYR A 1 138 ? -12.499 1.482 -12.044 1.00 74.88 138 TYR A C 1
ATOM 1077 O O . TYR A 1 138 ? -11.789 2.455 -11.811 1.00 74.88 138 TYR A O 1
ATOM 1085 N N . SER A 1 139 ? -13.742 1.626 -12.523 1.00 73.50 139 SER A N 1
ATOM 1086 C CA . SER A 1 139 ? -14.268 2.939 -12.937 1.00 73.50 139 SER A CA 1
ATOM 1087 C C . SER A 1 139 ? -14.304 3.983 -11.818 1.00 73.50 139 SER A C 1
ATOM 1089 O O . SER A 1 139 ? -14.274 5.177 -12.101 1.00 73.50 139 SER A O 1
ATOM 1091 N N . LYS A 1 140 ? -14.362 3.541 -10.557 1.00 67.62 140 LYS A N 1
ATOM 1092 C CA . LYS A 1 140 ? -14.367 4.424 -9.386 1.00 67.62 140 LYS A CA 1
ATOM 1093 C C . LYS A 1 140 ? -12.952 4.802 -8.949 1.00 67.62 140 LYS A C 1
ATOM 1095 O O . LYS A 1 140 ? -12.718 5.954 -8.611 1.00 67.62 140 LYS A O 1
ATOM 1100 N N . ASN A 1 141 ? -12.018 3.854 -9.016 1.00 66.19 141 ASN A N 1
ATOM 1101 C CA . ASN A 1 141 ? -10.699 3.985 -8.393 1.00 66.19 141 ASN A CA 1
ATOM 1102 C C . ASN A 1 141 ? -9.569 4.317 -9.386 1.00 66.19 141 ASN A C 1
ATOM 1104 O O . ASN A 1 141 ? -8.448 4.600 -8.968 1.00 66.19 141 ASN A O 1
ATOM 1108 N N . TYR A 1 142 ? -9.829 4.276 -10.701 1.00 73.31 142 TYR A N 1
ATOM 1109 C CA . TYR A 1 142 ? -8.772 4.305 -11.722 1.00 73.31 142 TYR A CA 1
ATOM 1110 C C . TYR A 1 142 ? -7.824 5.506 -11.632 1.00 73.31 142 TYR A C 1
ATOM 1112 O O . TYR A 1 142 ? -6.645 5.356 -11.936 1.00 73.31 142 TYR A O 1
ATOM 1120 N N . GLN A 1 143 ? -8.309 6.690 -11.243 1.00 70.56 143 GLN A N 1
ATOM 1121 C CA . GLN A 1 143 ? -7.479 7.898 -11.200 1.00 70.56 143 GLN A CA 1
ATOM 1122 C C . GLN A 1 143 ? -6.387 7.791 -10.136 1.00 70.56 143 GLN A C 1
ATOM 1124 O O . GLN A 1 143 ? -5.211 8.000 -10.436 1.00 70.56 143 GLN A O 1
ATOM 1129 N N . GLU A 1 144 ? -6.776 7.436 -8.913 1.00 63.75 144 GLU A N 1
ATOM 1130 C CA . GLU A 1 144 ? -5.862 7.286 -7.779 1.00 63.75 144 GLU A CA 1
ATOM 1131 C C . GLU A 1 144 ? -4.866 6.155 -8.046 1.00 63.75 144 GLU A C 1
ATOM 1133 O O . GLU A 1 144 ? -3.649 6.330 -7.920 1.00 63.75 144 GLU A O 1
ATOM 1138 N N . ASP A 1 145 ? -5.374 5.031 -8.548 1.00 65.62 145 ASP A N 1
ATOM 1139 C CA . ASP A 1 145 ? -4.565 3.864 -8.864 1.00 65.62 145 ASP A CA 1
ATOM 1140 C C . ASP A 1 145 ? -3.534 4.114 -9.965 1.00 65.62 145 ASP A C 1
ATOM 1142 O O . ASP A 1 145 ? -2.396 3.646 -9.863 1.00 65.62 145 ASP A O 1
ATOM 1146 N N . LEU A 1 146 ? -3.901 4.854 -11.016 1.00 72.62 146 LEU A N 1
ATOM 1147 C CA . LEU A 1 146 ? -2.988 5.193 -12.108 1.00 72.62 146 LEU A CA 1
ATOM 1148 C C . LEU A 1 146 ? -1.874 6.127 -11.646 1.00 72.62 146 LEU A C 1
ATOM 1150 O O . LEU A 1 146 ? -0.712 5.900 -11.984 1.00 72.62 146 LEU A O 1
ATOM 1154 N N . VAL A 1 147 ? -2.198 7.146 -10.849 1.00 73.69 147 VAL A N 1
ATOM 1155 C CA . VAL A 1 147 ? -1.193 8.081 -10.322 1.00 73.69 147 VAL A CA 1
ATOM 1156 C C . VAL A 1 147 ? -0.180 7.343 -9.450 1.00 73.69 147 VAL A C 1
ATOM 1158 O O . VAL A 1 147 ? 1.030 7.547 -9.591 1.00 73.69 147 VAL A O 1
ATOM 1161 N N . ALA A 1 148 ? -0.643 6.451 -8.577 1.00 63.72 148 ALA A N 1
ATOM 1162 C CA . ALA A 1 148 ? 0.242 5.651 -7.741 1.00 63.72 148 ALA A CA 1
ATOM 1163 C C . ALA A 1 148 ? 1.043 4.616 -8.554 1.00 63.72 148 ALA A C 1
ATOM 1165 O O . ALA A 1 148 ? 2.235 4.431 -8.291 1.00 63.72 148 ALA A O 1
ATOM 1166 N N . LEU A 1 149 ? 0.457 4.013 -9.594 1.00 72.81 149 LEU A N 1
ATOM 1167 C CA . LEU A 1 149 ? 1.178 3.154 -10.539 1.00 72.81 149 LEU A CA 1
ATOM 1168 C C . LEU A 1 149 ? 2.333 3.912 -11.215 1.00 72.81 149 LEU A C 1
ATOM 1170 O O . LEU A 1 149 ? 3.459 3.407 -11.263 1.00 72.81 149 LEU A O 1
ATOM 1174 N N . TRP A 1 150 ? 2.080 5.125 -11.710 1.00 80.19 150 TRP A N 1
ATOM 1175 C CA . TRP A 1 150 ? 3.070 5.910 -12.449 1.00 80.19 150 TRP A CA 1
ATOM 1176 C C . TRP A 1 150 ? 4.326 6.220 -11.633 1.00 80.19 150 TRP A C 1
ATOM 1178 O O . TRP A 1 150 ? 5.416 6.246 -12.207 1.00 80.19 150 TRP A O 1
ATOM 1188 N N . LYS A 1 151 ? 4.215 6.368 -10.304 1.00 75.94 151 LYS A N 1
ATOM 1189 C CA . LYS A 1 151 ? 5.367 6.607 -9.412 1.00 75.94 151 LYS A CA 1
ATOM 1190 C C . LYS A 1 151 ? 6.438 5.515 -9.528 1.00 75.94 151 LYS A C 1
ATOM 1192 O O . LYS A 1 151 ? 7.627 5.821 -9.479 1.00 75.94 151 LYS A O 1
ATOM 1197 N N . LEU A 1 152 ? 6.030 4.260 -9.715 1.00 78.12 152 LEU A N 1
ATOM 1198 C CA . LEU A 1 152 ? 6.947 3.129 -9.888 1.00 78.12 152 LEU A CA 1
ATOM 1199 C C . LEU A 1 152 ? 7.234 2.843 -11.365 1.00 78.12 152 LEU A C 1
ATOM 1201 O O . LEU A 1 152 ? 8.376 2.589 -11.764 1.00 78.12 152 LEU A O 1
ATOM 1205 N N . TRP A 1 153 ? 6.185 2.855 -12.184 1.00 83.31 153 TRP A N 1
ATOM 1206 C CA . TRP A 1 153 ? 6.250 2.291 -13.524 1.00 83.31 153 TRP A CA 1
ATOM 1207 C C . TRP A 1 153 ? 6.752 3.267 -14.580 1.00 83.31 153 TRP A C 1
ATOM 1209 O O . TRP A 1 153 ? 7.411 2.811 -15.512 1.00 83.31 153 TRP A O 1
ATOM 1219 N N . VAL A 1 154 ? 6.576 4.584 -14.430 1.00 88.62 154 VAL A N 1
ATOM 1220 C CA . VAL A 1 154 ? 7.178 5.554 -15.365 1.00 88.62 154 VAL A CA 1
ATOM 1221 C C . VAL A 1 154 ? 8.714 5.470 -15.324 1.00 88.62 154 VAL A C 1
ATOM 1223 O O . VAL A 1 154 ? 9.313 5.256 -16.380 1.00 88.62 154 VAL A O 1
ATOM 1226 N N . PRO A 1 155 ? 9.390 5.520 -14.155 1.00 89.88 155 PRO A N 1
ATOM 1227 C CA . PRO A 1 155 ? 10.843 5.346 -14.106 1.00 89.88 155 PRO A CA 1
ATOM 1228 C C . PRO A 1 155 ? 11.301 3.979 -14.631 1.00 89.88 155 PRO A C 1
ATOM 1230 O O . PRO A 1 155 ? 12.243 3.899 -15.423 1.00 89.88 155 PRO A O 1
ATOM 1233 N N . SER A 1 156 ? 10.621 2.895 -14.237 1.00 89.38 156 SER A N 1
ATOM 1234 C CA . SER A 1 156 ? 10.998 1.543 -14.668 1.00 89.38 156 SER A CA 1
ATOM 1235 C C . SER A 1 156 ? 10.839 1.341 -16.177 1.00 89.38 156 SER A C 1
ATOM 1237 O O . SER A 1 156 ? 11.703 0.733 -16.810 1.00 89.38 156 SER A O 1
ATOM 1239 N N . THR A 1 157 ? 9.776 1.867 -16.788 1.00 91.25 157 THR A N 1
ATOM 1240 C CA . THR A 1 157 ? 9.531 1.720 -18.233 1.00 91.25 157 THR A CA 1
ATOM 1241 C C . THR A 1 157 ? 10.453 2.589 -19.073 1.00 91.25 157 THR A C 1
ATOM 1243 O O . THR A 1 157 ? 10.883 2.137 -20.136 1.00 91.25 157 THR A O 1
ATOM 1246 N N . ILE A 1 158 ? 10.864 3.763 -18.577 1.00 94.00 158 ILE A N 1
ATOM 1247 C CA . ILE A 1 158 ? 11.956 4.536 -19.185 1.00 94.00 158 ILE A CA 1
ATOM 1248 C C . ILE A 1 158 ? 13.223 3.681 -19.235 1.00 94.00 158 ILE A C 1
ATOM 1250 O O . ILE A 1 158 ? 13.818 3.543 -20.303 1.00 94.00 158 ILE A O 1
ATOM 1254 N N . ILE A 1 159 ? 13.620 3.049 -18.125 1.00 93.56 159 ILE A N 1
ATOM 1255 C CA . ILE A 1 159 ? 14.798 2.163 -18.096 1.00 93.56 159 ILE A CA 1
ATOM 1256 C C . ILE A 1 159 ? 14.608 0.975 -19.046 1.00 93.56 159 ILE A C 1
ATOM 1258 O O . ILE A 1 159 ? 15.513 0.632 -19.807 1.00 93.56 159 ILE A O 1
ATOM 1262 N N . ASN A 1 160 ? 13.417 0.382 -19.059 1.00 93.62 160 ASN A N 1
ATOM 1263 C CA . ASN A 1 160 ? 13.107 -0.757 -19.910 1.00 93.62 160 ASN A CA 1
ATOM 1264 C C . ASN A 1 160 ? 13.279 -0.422 -21.401 1.00 93.62 160 ASN A C 1
ATOM 1266 O O . ASN A 1 160 ? 14.040 -1.073 -22.116 1.00 93.62 160 ASN A O 1
ATOM 1270 N N . PHE A 1 161 ? 12.615 0.632 -21.878 1.00 92.62 161 PHE A N 1
ATOM 1271 C CA . PHE A 1 161 ? 12.635 0.999 -23.294 1.00 92.62 161 PHE A CA 1
ATOM 1272 C C . PHE A 1 161 ? 13.926 1.697 -23.725 1.00 92.62 161 PHE A C 1
ATOM 1274 O O . PHE A 1 161 ? 14.238 1.693 -24.918 1.00 92.62 161 PHE A O 1
ATOM 1281 N N . SER A 1 162 ? 14.692 2.254 -22.784 1.00 91.56 162 SER A N 1
ATOM 1282 C CA . SER A 1 162 ? 15.982 2.876 -23.079 1.00 91.56 162 SER A CA 1
ATOM 1283 C C . SER A 1 162 ? 17.164 1.917 -22.992 1.00 91.56 162 SER A C 1
ATOM 1285 O O . SER A 1 162 ? 18.092 2.100 -23.772 1.00 91.56 162 SER A O 1
ATOM 1287 N N . LEU A 1 163 ? 17.173 0.916 -22.104 1.00 91.69 163 LEU A N 1
ATOM 1288 C CA . LEU A 1 163 ? 18.362 0.087 -21.840 1.00 91.69 163 LEU A CA 1
ATOM 1289 C C . LEU A 1 163 ? 18.166 -1.405 -22.111 1.00 91.69 163 LEU A C 1
ATOM 1291 O O . LEU A 1 163 ? 19.140 -2.093 -22.418 1.00 91.69 163 LEU A O 1
ATOM 1295 N N . MET A 1 164 ? 16.952 -1.941 -21.967 1.00 92.44 164 MET A N 1
ATOM 1296 C CA . MET A 1 164 ? 16.774 -3.393 -21.988 1.00 92.44 164 MET A CA 1
ATOM 1297 C C . MET A 1 164 ? 16.724 -3.945 -23.418 1.00 92.44 164 MET A C 1
ATOM 1299 O O . MET A 1 164 ? 15.912 -3.498 -24.239 1.00 92.44 164 MET A O 1
ATOM 1303 N N . PRO A 1 165 ? 17.531 -4.980 -23.729 1.00 90.88 165 PRO A N 1
ATOM 1304 C CA . PRO A 1 165 ? 17.381 -5.744 -24.958 1.00 90.88 165 PRO A CA 1
ATOM 1305 C C . PRO A 1 165 ? 15.965 -6.307 -25.097 1.00 90.88 165 PRO A C 1
ATOM 1307 O O . PRO A 1 165 ? 15.342 -6.684 -24.106 1.00 90.88 165 PRO A O 1
ATOM 1310 N N . MET A 1 166 ? 15.484 -6.467 -26.333 1.00 89.25 166 MET A N 1
ATOM 1311 C CA . MET A 1 166 ? 14.103 -6.904 -26.610 1.00 89.25 166 MET A CA 1
ATOM 1312 C C . MET A 1 166 ? 13.694 -8.184 -25.860 1.00 89.25 166 MET A C 1
ATOM 1314 O O . MET A 1 166 ? 12.582 -8.280 -25.354 1.00 89.25 166 MET A O 1
ATOM 1318 N N . HIS A 1 167 ? 14.607 -9.151 -25.741 1.00 89.06 167 HIS A N 1
ATOM 1319 C CA . HIS A 1 167 ? 14.373 -10.425 -25.054 1.00 89.06 167 HIS A CA 1
ATOM 1320 C C . HIS A 1 167 ? 14.322 -10.317 -23.518 1.00 89.06 167 HIS A C 1
ATOM 1322 O O . HIS A 1 167 ? 13.863 -11.250 -22.865 1.00 89.06 167 HIS A O 1
ATOM 1328 N N . LEU A 1 168 ? 14.777 -9.201 -22.940 1.00 91.38 168 LEU A N 1
ATOM 1329 C CA . LEU A 1 168 ? 14.774 -8.943 -21.497 1.00 91.38 168 LEU A CA 1
ATOM 1330 C C . LEU A 1 168 ? 13.691 -7.956 -21.056 1.00 91.38 168 LEU A C 1
ATOM 1332 O O . LEU A 1 168 ? 13.518 -7.770 -19.857 1.00 91.38 168 LEU A O 1
ATOM 1336 N N . ARG A 1 169 ? 12.913 -7.378 -21.981 1.00 90.69 169 ARG A N 1
ATOM 1337 C CA . ARG A 1 169 ? 11.885 -6.385 -21.629 1.00 90.69 169 ARG A CA 1
ATOM 1338 C C . ARG A 1 169 ? 10.820 -6.918 -20.668 1.00 90.69 169 ARG A C 1
ATOM 1340 O O . ARG A 1 169 ? 10.431 -6.212 -19.746 1.00 90.69 169 ARG A O 1
ATOM 1347 N N . ILE A 1 170 ? 10.367 -8.158 -20.862 1.00 92.00 170 ILE A N 1
ATOM 1348 C CA . ILE A 1 170 ? 9.391 -8.815 -19.971 1.00 92.00 170 ILE A CA 1
ATOM 1349 C C . ILE A 1 170 ? 10.036 -9.293 -18.664 1.00 92.00 170 ILE A C 1
ATOM 1351 O O . ILE A 1 170 ? 9.514 -8.961 -17.599 1.00 92.00 170 ILE A O 1
ATOM 1355 N N . PRO A 1 171 ? 11.204 -9.963 -18.687 1.00 90.38 171 PRO A N 1
ATOM 1356 C CA . PRO A 1 171 ? 11.963 -10.234 -17.467 1.00 90.38 171 PRO A CA 1
ATOM 1357 C C . PRO A 1 171 ? 12.245 -8.994 -16.606 1.00 90.38 171 PRO A C 1
ATOM 1359 O O . PRO A 1 171 ? 12.190 -9.088 -15.383 1.00 90.38 171 PRO A O 1
ATOM 1362 N N . TRP A 1 172 ? 12.499 -7.829 -17.212 1.00 91.69 172 TRP A N 1
ATOM 1363 C CA . TRP A 1 172 ? 12.681 -6.558 -16.503 1.00 91.69 172 TRP A CA 1
ATOM 1364 C C . TRP A 1 172 ? 11.418 -6.121 -15.753 1.00 91.69 172 TRP A C 1
ATOM 1366 O O . TRP A 1 172 ? 11.487 -5.804 -14.566 1.00 91.69 172 TRP A O 1
ATOM 1376 N N . VAL A 1 173 ? 10.257 -6.148 -16.415 1.00 87.88 173 VAL A N 1
ATOM 1377 C CA . VAL A 1 173 ? 8.953 -5.840 -15.795 1.00 87.88 173 VAL A CA 1
ATOM 1378 C C . VAL A 1 173 ? 8.670 -6.796 -14.634 1.00 87.88 173 VAL A C 1
ATOM 1380 O O . VAL A 1 173 ? 8.336 -6.372 -13.523 1.00 87.88 173 VAL A O 1
ATOM 1383 N N . ALA A 1 174 ? 8.852 -8.097 -14.861 1.00 85.62 174 ALA A N 1
ATOM 1384 C CA . ALA A 1 174 ? 8.650 -9.117 -13.839 1.00 85.62 174 ALA A CA 1
ATOM 1385 C C . ALA A 1 174 ? 9.625 -8.942 -12.655 1.00 85.62 174 ALA A C 1
ATOM 1387 O O . ALA A 1 174 ? 9.220 -9.051 -11.501 1.00 85.62 174 ALA A O 1
ATOM 1388 N N . SER A 1 175 ? 10.884 -8.582 -12.912 1.00 86.88 175 SER A N 1
ATOM 1389 C CA . SER A 1 175 ? 11.876 -8.341 -11.855 1.00 86.88 175 SER A CA 1
ATOM 1390 C C . SER A 1 175 ? 11.602 -7.053 -11.080 1.00 86.88 175 SER A C 1
ATOM 1392 O O . SER A 1 175 ? 11.668 -7.070 -9.857 1.00 86.88 175 SER A O 1
ATOM 1394 N N . THR A 1 176 ? 11.234 -5.959 -11.759 1.00 84.69 176 THR A N 1
ATOM 1395 C CA . THR A 1 176 ? 10.866 -4.682 -11.113 1.00 84.69 176 THR A CA 1
ATOM 1396 C C . THR A 1 176 ? 9.729 -4.907 -10.125 1.00 84.69 176 THR A C 1
ATOM 1398 O O . THR A 1 176 ? 9.808 -4.496 -8.969 1.00 84.69 176 THR A O 1
ATOM 1401 N N . SER A 1 177 ? 8.684 -5.607 -10.570 1.00 79.50 177 SER A N 1
ATOM 1402 C CA . SER A 1 177 ? 7.539 -5.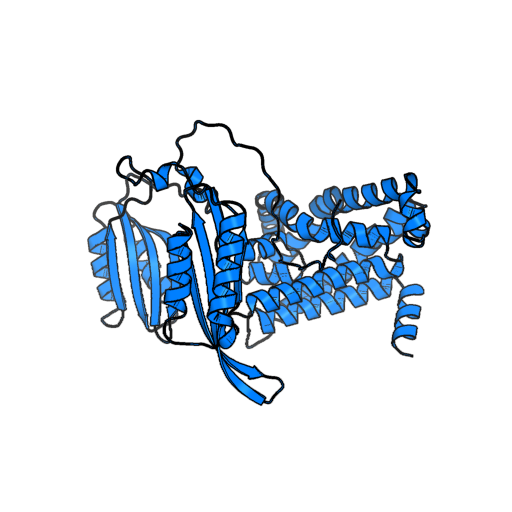891 -9.714 1.00 79.50 177 SER A CA 1
ATOM 1403 C C . SER A 1 177 ? 7.895 -6.830 -8.561 1.00 79.50 177 SER A C 1
ATOM 1405 O O . SER A 1 177 ? 7.424 -6.587 -7.461 1.00 79.50 177 SER A O 1
ATOM 1407 N N . LEU A 1 178 ? 8.759 -7.834 -8.758 1.00 79.06 178 LEU A N 1
ATOM 1408 C CA . LEU A 1 178 ? 9.215 -8.710 -7.670 1.00 79.06 178 LEU A CA 1
ATOM 1409 C C . LEU A 1 178 ? 10.077 -7.977 -6.633 1.00 79.06 178 LEU A C 1
ATOM 1411 O O . LEU A 1 178 ? 9.839 -8.129 -5.440 1.00 79.06 178 LEU A O 1
ATOM 1415 N N . ILE A 1 179 ? 11.061 -7.183 -7.069 1.00 78.00 179 ILE A N 1
ATOM 1416 C CA . ILE A 1 179 ? 11.912 -6.379 -6.173 1.00 78.00 179 ILE A CA 1
ATOM 1417 C C . ILE A 1 179 ? 11.028 -5.520 -5.281 1.00 78.00 179 ILE A C 1
ATOM 1419 O O . ILE A 1 179 ? 11.205 -5.470 -4.067 1.00 78.00 179 ILE A O 1
ATOM 1423 N N . TRP A 1 180 ? 10.032 -4.888 -5.888 1.00 68.94 180 TRP A N 1
ATOM 1424 C CA . TRP A 1 180 ? 9.119 -4.042 -5.161 1.00 68.94 180 TRP A CA 1
ATOM 1425 C C . TRP A 1 180 ? 8.178 -4.832 -4.228 1.00 68.94 180 TRP A C 1
ATOM 1427 O O . TRP A 1 180 ? 7.969 -4.415 -3.090 1.00 68.94 180 TRP A O 1
ATOM 1437 N N . THR A 1 181 ? 7.680 -6.008 -4.636 1.00 66.12 181 THR A N 1
ATOM 1438 C CA . THR A 1 181 ? 6.981 -6.955 -3.740 1.00 66.12 181 THR A CA 1
ATOM 1439 C C . THR A 1 181 ? 7.830 -7.265 -2.502 1.00 66.12 181 THR A C 1
ATOM 1441 O O . THR A 1 181 ? 7.317 -7.205 -1.387 1.00 66.12 181 THR A O 1
ATOM 1444 N N . CYS A 1 182 ? 9.127 -7.538 -2.672 1.00 65.50 182 CYS A N 1
ATOM 1445 C CA . CYS A 1 182 ? 10.041 -7.813 -1.562 1.00 65.50 182 CYS A CA 1
ATOM 1446 C C . CYS A 1 182 ? 10.265 -6.586 -0.668 1.00 65.50 182 CYS A C 1
ATOM 1448 O O . CYS A 1 182 ? 10.231 -6.722 0.551 1.00 65.50 182 CYS A O 1
ATOM 1450 N N . ILE A 1 183 ? 10.453 -5.395 -1.250 1.00 64.25 183 ILE A N 1
ATOM 1451 C CA . ILE A 1 183 ? 10.606 -4.139 -0.495 1.00 64.25 183 ILE A CA 1
ATOM 1452 C C . ILE A 1 183 ? 9.378 -3.905 0.384 1.00 64.25 183 ILE A C 1
ATOM 1454 O O . ILE A 1 183 ? 9.519 -3.682 1.583 1.00 64.25 183 ILE A O 1
ATOM 1458 N N . ILE A 1 184 ? 8.173 -4.016 -0.178 1.00 57.84 184 ILE A N 1
ATOM 1459 C CA . ILE A 1 184 ? 6.937 -3.834 0.588 1.00 57.84 184 ILE A CA 1
ATOM 1460 C C . ILE A 1 184 ? 6.767 -4.936 1.634 1.00 57.84 184 ILE A C 1
ATOM 1462 O O . ILE A 1 184 ? 6.400 -4.634 2.765 1.00 57.84 184 ILE A O 1
ATOM 1466 N N . SER A 1 185 ? 7.071 -6.191 1.297 1.00 55.28 185 SER A N 1
ATOM 1467 C CA . SER A 1 185 ? 7.039 -7.294 2.262 1.00 55.28 185 SER A CA 1
ATOM 1468 C C . SER A 1 185 ? 7.981 -7.046 3.439 1.00 55.28 185 SER A C 1
ATOM 1470 O O . SER A 1 185 ? 7.605 -7.303 4.576 1.00 55.28 185 SER A O 1
ATOM 1472 N N . TYR A 1 186 ? 9.179 -6.521 3.187 1.00 55.97 186 TYR A N 1
ATOM 1473 C CA . TYR A 1 186 ? 10.145 -6.176 4.226 1.00 55.97 186 TYR A CA 1
ATOM 1474 C C . TYR A 1 186 ? 9.667 -4.986 5.066 1.00 55.97 186 TYR A C 1
ATOM 1476 O O . TYR A 1 186 ? 9.653 -5.055 6.291 1.00 55.97 186 TYR A O 1
ATOM 1484 N N . MET A 1 187 ? 9.189 -3.919 4.418 1.00 51.44 187 MET A N 1
ATOM 1485 C CA . MET A 1 187 ? 8.667 -2.727 5.096 1.00 51.44 187 MET A CA 1
ATOM 1486 C C . MET A 1 187 ? 7.418 -3.016 5.945 1.00 51.44 187 MET A C 1
ATOM 1488 O O . MET A 1 187 ? 7.196 -2.324 6.938 1.00 51.44 187 MET A O 1
ATOM 1492 N N . ARG A 1 188 ? 6.611 -4.018 5.564 1.00 49.41 188 ARG A N 1
ATOM 1493 C CA . ARG A 1 188 ? 5.395 -4.458 6.276 1.00 49.41 188 ARG A CA 1
ATOM 1494 C C . ARG A 1 188 ? 5.613 -5.626 7.233 1.00 49.41 188 ARG A C 1
ATOM 1496 O O . ARG A 1 188 ? 4.749 -5.871 8.067 1.00 49.41 188 ARG A O 1
ATOM 1503 N N . GLY A 1 189 ? 6.753 -6.320 7.158 1.00 41.12 189 GLY A N 1
ATOM 1504 C CA . GLY A 1 189 ? 7.099 -7.459 8.023 1.00 41.12 189 GLY A CA 1
ATOM 1505 C C . GLY A 1 189 ? 7.042 -7.146 9.524 1.00 41.12 189 GLY A C 1
ATOM 1506 O O . GLY A 1 189 ? 6.996 -8.050 10.357 1.00 41.12 189 GLY A O 1
ATOM 1507 N N . GLY A 1 190 ? 6.940 -5.867 9.876 1.00 39.75 190 GLY A N 1
ATOM 1508 C CA . GLY A 1 190 ? 6.448 -5.430 11.162 1.00 39.75 190 GLY A CA 1
ATOM 1509 C C . GLY A 1 190 ? 4.911 -5.409 11.259 1.00 39.75 190 GLY A C 1
ATOM 1510 O O . GLY A 1 190 ? 4.327 -4.351 11.061 1.00 39.75 190 GLY A O 1
ATOM 1511 N N . ASN A 1 191 ? 4.307 -6.534 11.660 1.00 34.53 191 ASN A N 1
ATOM 1512 C CA . ASN A 1 191 ? 2.992 -6.742 12.316 1.00 34.53 191 ASN A CA 1
ATOM 1513 C C . ASN A 1 191 ? 1.768 -5.857 11.966 1.00 34.53 191 ASN A C 1
ATOM 1515 O O . ASN A 1 191 ? 0.813 -5.827 12.737 1.00 34.53 191 ASN A O 1
ATOM 1519 N N . THR A 1 192 ? 1.715 -5.194 10.815 1.00 41.72 192 THR A N 1
ATOM 1520 C CA . THR A 1 192 ? 0.455 -4.637 10.308 1.00 41.72 192 THR A CA 1
ATOM 1521 C C . THR A 1 192 ? -0.273 -5.747 9.550 1.00 41.72 192 THR A C 1
ATOM 1523 O O . THR A 1 192 ? 0.212 -6.188 8.504 1.00 41.72 192 THR A O 1
ATOM 1526 N N . GLU A 1 193 ? -1.413 -6.226 10.064 1.00 44.56 193 GLU A N 1
ATOM 1527 C CA . GLU A 1 193 ? -2.308 -7.107 9.302 1.00 44.56 193 GLU A CA 1
ATOM 1528 C C . GLU A 1 193 ? -2.664 -6.395 7.992 1.00 44.56 193 GLU A C 1
ATOM 1530 O O . GLU A 1 193 ? -3.317 -5.353 7.978 1.00 44.56 193 GLU A O 1
ATOM 1535 N N . THR A 1 194 ? -2.122 -6.895 6.883 1.00 48.34 194 THR A N 1
ATOM 1536 C CA . THR A 1 194 ? -2.344 -6.298 5.570 1.00 48.34 194 THR A CA 1
ATOM 1537 C C . THR A 1 194 ? -3.634 -6.865 5.010 1.00 48.34 194 THR A C 1
ATOM 1539 O O . THR A 1 194 ? -3.752 -8.080 4.864 1.00 48.34 194 THR A O 1
ATOM 1542 N N . ASP A 1 195 ? -4.573 -5.979 4.681 1.00 52.59 195 ASP A N 1
ATOM 1543 C CA . ASP A 1 195 ? -5.809 -6.329 3.986 1.00 52.59 195 ASP A CA 1
ATOM 1544 C C . ASP A 1 195 ? -5.501 -7.262 2.790 1.00 52.59 195 ASP A C 1
ATOM 1546 O O . ASP A 1 195 ? -4.625 -6.932 1.973 1.00 52.59 195 ASP A O 1
ATOM 1550 N N . PRO A 1 196 ? -6.183 -8.421 2.669 1.00 53.25 196 PRO A N 1
ATOM 1551 C CA . PRO A 1 196 ? -6.059 -9.326 1.528 1.00 53.25 196 PRO A CA 1
ATOM 1552 C C . PRO A 1 196 ? -6.086 -8.612 0.173 1.00 53.25 196 PRO A C 1
ATOM 1554 O O . PRO A 1 196 ? -5.376 -9.003 -0.759 1.00 53.25 196 PRO A O 1
ATOM 1557 N N . GLU A 1 197 ? -6.854 -7.528 0.068 1.00 57.38 197 GLU A N 1
ATOM 1558 C CA . GLU A 1 197 ? -6.953 -6.735 -1.148 1.00 57.38 197 GLU A CA 1
ATOM 1559 C C . GLU A 1 197 ? -5.632 -6.023 -1.503 1.00 57.38 197 GLU A C 1
ATOM 1561 O O . GLU A 1 197 ? -5.188 -6.030 -2.661 1.00 57.38 197 GLU A O 1
ATOM 1566 N N . GLN A 1 198 ? -4.956 -5.457 -0.503 1.00 60.69 198 GLN A N 1
ATOM 1567 C CA . GLN A 1 198 ? -3.640 -4.835 -0.660 1.00 60.69 198 GLN A CA 1
ATOM 1568 C C . GLN A 1 198 ? -2.552 -5.872 -0.941 1.00 60.69 198 GLN A C 1
ATOM 1570 O O . GLN A 1 198 ? -1.667 -5.641 -1.768 1.00 60.69 198 GLN A O 1
ATOM 1575 N N . ALA A 1 199 ? -2.629 -7.032 -0.295 1.00 61.12 199 ALA A N 1
ATOM 1576 C CA . ALA A 1 199 ? -1.695 -8.131 -0.497 1.00 61.12 199 ALA A CA 1
ATOM 1577 C C . ALA A 1 199 ? -1.726 -8.643 -1.953 1.00 61.12 199 ALA A C 1
ATOM 1579 O O . ALA A 1 199 ? -0.683 -8.813 -2.595 1.00 61.12 199 ALA A O 1
ATOM 1580 N N . MET A 1 200 ? -2.920 -8.784 -2.531 1.00 58.81 200 MET A N 1
ATOM 1581 C CA . MET A 1 200 ? -3.099 -9.158 -3.940 1.00 58.81 200 MET A CA 1
ATOM 1582 C C . MET A 1 200 ? -2.518 -8.128 -4.915 1.00 58.81 200 MET A C 1
ATOM 1584 O O . MET A 1 200 ? -1.863 -8.489 -5.897 1.00 58.81 200 MET A O 1
ATOM 1588 N N . ASN A 1 201 ? -2.720 -6.843 -4.633 1.00 66.75 201 ASN A N 1
ATOM 1589 C CA . ASN A 1 201 ? -2.144 -5.739 -5.399 1.00 66.75 201 ASN A CA 1
ATOM 1590 C C . ASN A 1 201 ? -0.598 -5.810 -5.411 1.00 66.75 201 ASN A C 1
ATOM 1592 O O . ASN A 1 201 ? 0.040 -5.684 -6.463 1.00 66.75 201 ASN A O 1
ATOM 1596 N N . ILE A 1 202 ? 0.011 -6.128 -4.263 1.00 64.62 202 ILE A N 1
ATOM 1597 C CA . ILE A 1 202 ? 1.464 -6.306 -4.117 1.00 64.62 202 ILE A CA 1
ATOM 1598 C C . ILE A 1 202 ? 1.982 -7.485 -4.954 1.00 64.62 202 ILE A C 1
ATOM 1600 O O . ILE A 1 202 ? 2.983 -7.329 -5.661 1.00 64.62 202 ILE A O 1
ATOM 1604 N N . ALA A 1 203 ? 1.314 -8.642 -4.911 1.00 59.59 203 ALA A N 1
ATOM 1605 C CA . ALA A 1 203 ? 1.718 -9.838 -5.660 1.00 59.59 203 ALA A CA 1
ATOM 1606 C C . ALA A 1 203 ? 1.698 -9.608 -7.184 1.00 59.59 203 ALA A C 1
ATOM 1608 O O . ALA A 1 203 ? 2.601 -10.033 -7.918 1.00 59.59 203 ALA A O 1
ATOM 1609 N N . ALA A 1 204 ? 0.700 -8.862 -7.655 1.00 58.59 204 ALA A N 1
ATOM 1610 C CA . ALA A 1 204 ? 0.534 -8.516 -9.060 1.00 58.59 204 ALA A CA 1
ATOM 1611 C C . ALA A 1 204 ? 1.484 -7.420 -9.556 1.00 58.59 204 ALA A C 1
ATOM 1613 O O . ALA A 1 204 ? 1.596 -7.203 -10.759 1.00 58.59 204 ALA A O 1
ATOM 1614 N N . GLY A 1 205 ? 2.165 -6.709 -8.651 1.00 58.66 205 GLY A N 1
ATOM 1615 C CA . GLY A 1 205 ? 2.899 -5.492 -9.000 1.00 58.66 205 GLY A CA 1
ATOM 1616 C C . GLY A 1 205 ? 1.986 -4.312 -9.354 1.00 58.66 205 GLY A C 1
ATOM 1617 O O . GLY A 1 205 ? 2.473 -3.314 -9.889 1.00 58.66 205 GLY A O 1
ATOM 1618 N N . ASN A 1 206 ? 0.684 -4.413 -9.058 1.00 56.91 206 ASN A N 1
ATOM 1619 C CA . ASN A 1 206 ? -0.261 -3.323 -9.230 1.00 56.91 206 ASN A CA 1
ATOM 1620 C C . ASN A 1 206 ? -0.329 -2.499 -7.944 1.00 56.91 206 ASN A C 1
ATOM 1622 O O . ASN A 1 206 ? -0.932 -2.895 -6.955 1.00 56.91 206 ASN A O 1
ATOM 1626 N N . GLN A 1 207 ? 0.369 -1.374 -7.943 1.00 53.06 207 GLN A N 1
ATOM 1627 C CA . GLN A 1 207 ? 0.774 -0.686 -6.721 1.00 53.06 207 GLN A CA 1
ATOM 1628 C C . GLN A 1 207 ? -0.108 0.504 -6.345 1.00 53.06 207 GLN A C 1
ATOM 1630 O O . GLN A 1 207 ? 0.174 1.134 -5.326 1.00 53.06 207 GLN A O 1
ATOM 1635 N N . GLY A 1 208 ? -1.174 0.760 -7.116 1.00 42.59 208 GLY A N 1
ATOM 1636 C CA . GLY A 1 208 ? -2.131 1.849 -6.897 1.00 42.59 208 GLY A CA 1
ATOM 1637 C C . GLY A 1 208 ? -2.514 2.021 -5.423 1.00 42.59 208 GLY A C 1
ATOM 1638 O O . GLY A 1 208 ? -2.308 3.075 -4.832 1.00 42.59 208 GLY A O 1
ATOM 1639 N N . VAL A 1 209 ? -2.882 0.901 -4.790 1.00 37.09 209 VAL A N 1
ATOM 1640 C CA . VAL A 1 209 ? -3.284 0.835 -3.373 1.00 37.09 209 VAL A CA 1
ATOM 1641 C C . VAL A 1 209 ? -2.161 0.340 -2.434 1.00 37.09 209 VAL A C 1
ATOM 1643 O O . VAL A 1 209 ? -2.247 0.424 -1.217 1.00 37.09 209 VAL A O 1
ATOM 1646 N N . ALA A 1 210 ? -1.056 -0.199 -2.948 1.00 36.16 210 ALA A N 1
ATOM 1647 C CA . ALA A 1 210 ? 0.024 -0.714 -2.093 1.00 36.16 210 ALA A CA 1
ATOM 1648 C C . ALA A 1 210 ? 1.015 0.383 -1.665 1.00 36.16 210 ALA A C 1
ATOM 1650 O O . ALA A 1 210 ? 1.537 0.318 -0.548 1.00 36.16 210 ALA A O 1
ATOM 1651 N N . LEU A 1 211 ? 1.178 1.426 -2.491 1.00 33.88 211 LEU A N 1
ATOM 1652 C CA . LEU A 1 211 ? 1.633 2.736 -2.025 1.00 33.88 211 LEU A CA 1
ATOM 1653 C C . LEU A 1 211 ? 0.573 3.389 -1.127 1.00 33.88 211 LEU A C 1
ATOM 1655 O O . LEU A 1 211 ? 0.959 4.023 -0.154 1.00 33.88 211 LEU A O 1
ATOM 1659 N N . GLN A 1 212 ? -0.729 3.167 -1.364 1.00 35.50 212 GLN A N 1
ATOM 1660 C CA . GLN A 1 212 ? -1.780 3.597 -0.433 1.00 35.50 212 GLN A CA 1
ATOM 1661 C C . GLN A 1 212 ? -1.626 2.961 0.947 1.00 35.50 212 GLN A C 1
ATOM 1663 O O . GLN A 1 212 ? -1.904 3.632 1.909 1.00 35.50 212 GLN A O 1
ATOM 1668 N N . GLY A 1 213 ? -1.071 1.759 1.114 1.00 35.09 213 GLY A N 1
ATOM 1669 C CA . GLY A 1 213 ? -0.775 1.250 2.462 1.00 35.09 213 GLY A CA 1
ATOM 1670 C C . GLY A 1 213 ? 0.437 1.899 3.157 1.00 35.09 213 GLY A C 1
ATOM 1671 O O . GLY A 1 213 ? 0.569 1.798 4.373 1.00 35.09 213 GLY A O 1
ATOM 1672 N N . LEU A 1 214 ? 1.297 2.611 2.414 1.00 34.38 214 LEU A N 1
ATOM 1673 C CA . LEU A 1 214 ? 2.201 3.620 2.992 1.00 34.38 214 LEU A CA 1
ATOM 1674 C C . LEU A 1 214 ? 1.432 4.902 3.362 1.00 34.38 214 LEU A C 1
ATOM 1676 O O . LEU A 1 214 ? 1.802 5.549 4.338 1.00 34.38 214 LEU A O 1
ATOM 1680 N N . TYR A 1 215 ? 0.351 5.224 2.640 1.00 35.12 215 TYR A N 1
ATOM 1681 C CA . TYR A 1 215 ? -0.643 6.227 3.040 1.00 35.12 215 TYR A CA 1
ATOM 1682 C C . TYR A 1 215 ? -1.584 5.725 4.168 1.00 35.12 215 TYR A C 1
ATOM 1684 O O . TYR A 1 215 ? -2.036 6.537 4.949 1.00 35.12 215 TYR A O 1
ATOM 1692 N N . ASP A 1 216 ? -1.847 4.435 4.385 1.00 35.41 216 ASP A N 1
ATOM 1693 C CA . ASP A 1 216 ? -2.749 3.949 5.450 1.00 35.41 216 ASP A CA 1
ATOM 1694 C C . ASP A 1 216 ? -2.027 3.841 6.793 1.00 35.41 216 ASP A C 1
ATOM 1696 O O . ASP A 1 216 ? -2.646 3.936 7.851 1.00 35.41 216 ASP A O 1
ATOM 1700 N N . LEU A 1 217 ? -0.694 3.747 6.754 1.00 35.53 217 LEU A N 1
ATOM 1701 C CA . LEU A 1 217 ? 0.162 3.970 7.915 1.00 35.53 217 LEU A CA 1
ATOM 1702 C C . LEU A 1 217 ? 0.168 5.441 8.384 1.00 35.53 217 LEU A C 1
ATOM 1704 O O . LEU A 1 217 ? 0.784 5.713 9.409 1.00 35.53 217 LEU A O 1
ATOM 1708 N N . GLY A 1 218 ? -0.576 6.356 7.732 1.00 36.12 218 GLY A N 1
ATOM 1709 C CA . GLY A 1 218 ? -1.172 7.513 8.424 1.00 36.12 218 GLY A CA 1
ATOM 1710 C C . GLY A 1 218 ? -1.407 8.811 7.632 1.00 36.12 218 GLY A C 1
ATOM 1711 O O . GLY A 1 218 ? -1.192 9.884 8.172 1.00 36.12 218 GLY A O 1
ATOM 1712 N N . ILE A 1 219 ? -1.848 8.750 6.379 1.00 33.25 219 ILE A N 1
ATOM 1713 C CA . ILE A 1 219 ? -2.139 9.879 5.472 1.00 33.25 219 ILE A CA 1
ATOM 1714 C C . ILE A 1 219 ? -3.180 9.488 4.402 1.00 33.25 219 ILE A C 1
ATOM 1716 O O . ILE A 1 219 ? -3.113 9.918 3.252 1.00 33.25 219 ILE A O 1
ATOM 1720 N N . SER A 1 220 ? -4.148 8.634 4.719 1.00 29.78 220 SER A N 1
ATOM 1721 C CA . SER A 1 220 ? -5.333 8.574 3.870 1.00 29.78 220 SER A CA 1
ATOM 1722 C C . SER A 1 220 ? -6.232 9.717 4.305 1.00 29.78 220 SER A C 1
ATOM 1724 O O . SER A 1 220 ? -6.692 9.734 5.450 1.00 29.78 220 SER A O 1
ATOM 1726 N N . ALA A 1 221 ? -6.475 10.662 3.392 1.00 33.78 221 ALA A N 1
ATOM 1727 C CA . ALA A 1 221 ? -7.628 11.536 3.496 1.00 33.78 221 ALA A CA 1
ATOM 1728 C C . ALA A 1 221 ? -8.849 10.632 3.580 1.00 33.78 221 ALA A C 1
ATOM 1730 O O . ALA A 1 221 ? -9.356 10.157 2.562 1.00 33.78 221 ALA A O 1
ATOM 1731 N N . LYS A 1 222 ? -9.319 10.363 4.799 1.00 38.84 222 LYS A N 1
ATOM 1732 C CA . LYS A 1 222 ? -10.649 9.799 4.948 1.00 38.84 222 LYS A CA 1
ATOM 1733 C C . LYS A 1 222 ? -11.584 10.774 4.227 1.00 38.84 222 LYS A C 1
ATOM 1735 O O . LYS A 1 222 ? -11.484 11.980 4.486 1.00 38.84 222 LYS A O 1
ATOM 1740 N N . PRO A 1 223 ? -12.423 10.306 3.284 1.00 39.75 223 PRO A N 1
ATOM 1741 C CA . PRO A 1 223 ? -13.410 11.175 2.662 1.00 39.75 223 PRO A CA 1
ATOM 1742 C C . PRO A 1 223 ? -14.175 11.884 3.779 1.00 39.75 223 PRO A C 1
ATOM 1744 O O . PRO A 1 223 ? -14.434 11.275 4.818 1.00 39.75 223 PRO A O 1
ATOM 1747 N N . ALA A 1 224 ? -14.470 13.174 3.594 1.00 46.34 224 ALA A N 1
ATOM 1748 C CA . ALA A 1 224 ? -15.138 13.974 4.612 1.00 46.34 224 ALA A CA 1
ATOM 1749 C C . ALA A 1 224 ? -16.370 13.214 5.119 1.00 46.34 224 ALA A C 1
ATOM 1751 O O . ALA A 1 224 ? -17.298 12.953 4.351 1.00 46.34 224 ALA A O 1
ATOM 1752 N N . TYR A 1 225 ? -16.351 12.804 6.389 1.00 52.81 225 TYR A N 1
ATOM 1753 C CA . TYR A 1 225 ? -17.479 12.096 6.971 1.00 52.81 225 TYR A CA 1
ATOM 1754 C C . TYR A 1 225 ? -18.707 13.003 6.884 1.00 52.81 225 TYR A C 1
ATOM 1756 O O . TYR A 1 225 ? -18.730 14.111 7.427 1.00 52.81 225 TYR A O 1
ATOM 1764 N N . ALA A 1 226 ? -19.741 12.534 6.193 1.00 63.50 226 ALA A N 1
ATOM 1765 C CA . ALA A 1 226 ? -21.037 13.189 6.184 1.00 63.50 226 ALA A CA 1
ATOM 1766 C C . ALA A 1 226 ? -21.762 12.853 7.497 1.00 63.50 226 ALA A C 1
ATOM 1768 O O . ALA A 1 226 ? -22.587 11.946 7.543 1.00 63.50 226 ALA A O 1
ATOM 1769 N N . TYR A 1 227 ? -21.407 13.551 8.578 1.00 78.50 227 TYR A N 1
ATOM 1770 C CA . TYR A 1 227 ? -22.032 13.363 9.889 1.00 78.50 227 TYR A CA 1
ATOM 1771 C C . TYR A 1 227 ? -23.491 13.821 9.877 1.00 78.50 227 TYR A C 1
ATOM 1773 O O . TYR A 1 227 ? -23.788 14.957 9.478 1.00 78.50 227 TYR A O 1
ATOM 1781 N N . ASN A 1 228 ? -24.408 12.998 10.385 1.00 83.06 228 ASN A N 1
ATOM 1782 C CA . ASN A 1 228 ? -25.784 13.430 10.569 1.00 83.06 228 ASN A CA 1
ATOM 1783 C C . ASN A 1 228 ? -25.935 14.234 11.869 1.00 83.06 228 ASN A C 1
ATOM 1785 O O . ASN A 1 228 ? -26.182 13.678 12.935 1.00 83.06 228 ASN A O 1
ATOM 1789 N N . LYS A 1 229 ? -25.894 15.568 11.779 1.00 85.06 229 LYS A N 1
ATOM 1790 C CA . LYS A 1 229 ? -26.028 16.487 12.933 1.00 85.06 229 LYS A CA 1
ATOM 1791 C C . LYS A 1 229 ? -27.346 16.365 13.721 1.00 85.06 229 LYS A C 1
ATOM 1793 O O . LYS A 1 229 ? -27.487 16.976 14.779 1.00 85.06 229 LYS A O 1
ATOM 1798 N N . GLN A 1 230 ? -28.335 15.631 13.212 1.00 87.94 230 GLN A N 1
ATOM 1799 C CA . GLN A 1 230 ? -29.595 15.368 13.916 1.00 87.94 230 GLN A CA 1
ATOM 1800 C C . GLN A 1 230 ? -29.486 14.171 14.870 1.00 87.94 230 GLN A C 1
ATOM 1802 O O . GLN A 1 230 ? -30.327 14.032 15.756 1.00 87.94 230 GLN A O 1
ATOM 1807 N N . LYS A 1 231 ? -28.453 13.339 14.715 1.00 91.25 231 LYS A N 1
ATOM 1808 C CA . LYS A 1 231 ? -28.141 12.197 15.574 1.00 91.25 231 LYS A CA 1
ATOM 1809 C C . LYS A 1 231 ? -27.077 12.549 16.609 1.00 91.25 231 LYS A C 1
ATOM 1811 O O . LYS A 1 231 ? -26.273 13.466 16.417 1.00 91.25 231 LYS A O 1
ATOM 1816 N N . ASP A 1 232 ? -27.074 11.800 17.703 1.00 92.38 232 ASP A N 1
ATOM 1817 C CA . ASP A 1 232 ? -26.030 11.916 18.710 1.00 92.38 232 ASP A CA 1
ATOM 1818 C C . ASP A 1 232 ? -24.785 11.155 18.249 1.00 92.38 232 ASP A C 1
ATOM 1820 O O . ASP A 1 232 ? -24.873 10.160 17.528 1.00 92.38 232 ASP A O 1
ATOM 1824 N N . HIS A 1 233 ? -23.613 11.631 18.660 1.00 92.62 233 HIS A N 1
ATOM 1825 C CA . HIS A 1 233 ? -22.345 10.980 18.357 1.00 92.62 233 HIS A CA 1
ATOM 1826 C C . HIS A 1 233 ? -21.626 10.644 19.657 1.00 92.62 233 HIS A C 1
ATOM 1828 O O . HIS A 1 233 ? -21.531 11.468 20.572 1.00 92.62 233 HIS A O 1
ATOM 1834 N N . VAL A 1 234 ? -21.103 9.427 19.740 1.00 94.38 234 VAL A N 1
ATOM 1835 C CA . VAL A 1 234 ? -20.392 8.928 20.913 1.00 94.38 234 VAL A CA 1
ATOM 1836 C C . VAL A 1 234 ? -19.086 8.276 20.486 1.00 94.38 234 VAL A C 1
ATOM 1838 O O . VAL A 1 234 ? -19.041 7.448 19.579 1.00 94.38 234 VAL A O 1
ATOM 1841 N N . LEU A 1 235 ? -18.002 8.667 21.148 1.00 92.94 235 LEU A N 1
ATOM 1842 C CA . LEU A 1 235 ? -16.741 7.955 21.098 1.00 92.94 235 LEU A CA 1
ATOM 1843 C C . LEU A 1 235 ? -16.808 6.832 22.132 1.00 92.94 235 LEU A C 1
ATOM 1845 O O . LEU A 1 235 ? -16.915 7.082 23.333 1.00 92.94 235 LEU A O 1
ATOM 1849 N N . MET A 1 236 ? -16.792 5.597 21.655 1.00 93.94 236 MET A N 1
ATOM 1850 C CA . MET A 1 236 ? -16.882 4.401 22.475 1.00 93.94 236 MET A CA 1
ATOM 1851 C C . MET A 1 236 ? -15.548 3.665 22.459 1.00 93.94 236 MET A C 1
ATOM 1853 O O . MET A 1 236 ? -15.086 3.250 21.401 1.00 93.94 236 MET A O 1
ATOM 1857 N N . THR A 1 237 ? -14.964 3.441 23.628 1.00 93.38 237 THR A N 1
ATOM 1858 C CA . THR A 1 237 ? -13.792 2.578 23.786 1.00 93.38 237 THR A CA 1
ATOM 1859 C C . THR A 1 237 ? -14.223 1.280 24.446 1.00 93.38 237 THR A C 1
ATOM 1861 O O . THR A 1 237 ? -14.875 1.321 25.485 1.00 93.38 237 THR A O 1
ATOM 1864 N N . ALA A 1 238 ? -13.860 0.139 23.871 1.00 91.56 238 ALA A N 1
ATOM 1865 C CA . ALA A 1 238 ? -14.064 -1.172 24.471 1.00 91.56 238 ALA A CA 1
ATOM 1866 C C . ALA A 1 238 ? -12.717 -1.871 24.665 1.00 91.56 238 ALA A C 1
ATOM 1868 O O . ALA A 1 238 ? -11.924 -1.964 23.727 1.00 91.56 238 ALA A O 1
ATOM 1869 N N . THR A 1 239 ? -12.487 -2.379 25.873 1.00 92.62 239 THR A N 1
ATOM 1870 C CA . THR A 1 239 ? -11.263 -3.085 26.258 1.00 92.62 239 THR A CA 1
ATOM 1871 C C . THR A 1 239 ? -11.622 -4.411 26.905 1.00 92.62 239 THR A C 1
ATOM 1873 O O . THR A 1 239 ? -12.427 -4.446 27.834 1.00 92.62 239 THR A O 1
ATOM 1876 N N . GLY A 1 240 ? -11.023 -5.505 26.452 1.00 89.31 240 GLY A N 1
ATOM 1877 C CA . GLY A 1 240 ? -11.174 -6.811 27.091 1.00 89.31 240 GLY A CA 1
ATOM 1878 C C . GLY A 1 240 ? -10.417 -7.905 26.356 1.00 89.31 240 GLY A C 1
ATOM 1879 O O . GLY A 1 240 ? -9.758 -7.648 25.350 1.00 89.31 240 GLY A O 1
ATOM 1880 N N . ARG A 1 241 ? -10.541 -9.150 26.826 1.00 83.38 241 ARG A N 1
ATOM 1881 C CA . ARG A 1 241 ? -9.824 -10.275 26.214 1.00 83.38 241 ARG A CA 1
ATOM 1882 C C . ARG A 1 241 ? -10.228 -10.491 24.761 1.00 83.38 241 ARG A C 1
ATOM 1884 O O . ARG A 1 241 ? -11.416 -10.565 24.435 1.00 83.38 241 ARG A O 1
ATOM 1891 N N . ASP A 1 242 ? -9.211 -10.677 23.928 1.00 79.12 242 ASP A N 1
ATOM 1892 C CA . ASP A 1 242 ? -9.371 -10.986 22.512 1.00 79.12 242 ASP A CA 1
ATOM 1893 C C . ASP A 1 242 ? -10.155 -12.297 22.316 1.00 79.12 242 ASP A C 1
ATOM 1895 O O . ASP A 1 242 ? -9.858 -13.321 22.941 1.00 79.12 242 ASP A O 1
ATOM 1899 N N . ARG A 1 243 ? -11.192 -12.254 21.474 1.00 80.25 243 ARG A N 1
ATOM 1900 C CA . ARG A 1 243 ? -12.072 -13.392 21.177 1.00 80.25 243 ARG A CA 1
ATOM 1901 C C . ARG A 1 243 ? -12.790 -13.210 19.848 1.00 80.25 243 ARG A C 1
ATOM 1903 O O . ARG A 1 243 ? -13.203 -12.109 19.481 1.00 80.25 243 ARG A O 1
ATOM 1910 N N . ILE A 1 244 ? -13.030 -14.329 19.170 1.00 76.56 244 ILE A N 1
ATOM 1911 C CA . ILE A 1 244 ? -13.785 -14.358 17.916 1.00 76.56 244 ILE A CA 1
ATOM 1912 C C . ILE A 1 244 ? -15.171 -13.730 18.131 1.00 76.56 244 ILE A C 1
ATOM 1914 O O . ILE A 1 244 ? -15.884 -14.048 19.086 1.00 76.56 244 ILE A O 1
ATOM 1918 N N . GLY A 1 245 ? -15.543 -12.816 17.233 1.00 78.31 245 GLY A N 1
ATOM 1919 C CA . GLY A 1 245 ? -16.843 -12.146 17.246 1.00 78.31 245 GLY A CA 1
ATOM 1920 C C . GLY A 1 245 ? -16.960 -10.947 18.193 1.00 78.31 245 GLY A C 1
ATOM 1921 O O . GLY A 1 245 ? -18.065 -10.429 18.334 1.00 78.31 245 GLY A O 1
ATOM 1922 N N . PHE A 1 246 ? -15.871 -10.475 18.817 1.00 83.31 246 PHE A N 1
ATOM 1923 C CA . PHE A 1 246 ? -15.895 -9.300 19.704 1.00 83.31 246 PHE A CA 1
ATOM 1924 C C . PHE A 1 246 ? -16.491 -8.055 19.021 1.00 83.31 246 PHE A C 1
ATOM 1926 O O . PHE A 1 246 ? -17.512 -7.539 19.469 1.00 83.31 246 PHE A O 1
ATOM 1933 N N . ILE A 1 247 ? -15.926 -7.626 17.884 1.00 85.75 247 ILE A N 1
ATOM 1934 C CA . ILE A 1 247 ? -16.446 -6.478 17.116 1.00 85.75 247 ILE A CA 1
ATOM 1935 C C . ILE A 1 247 ? -17.862 -6.753 16.598 1.00 85.75 247 ILE A C 1
ATOM 1937 O O . ILE A 1 247 ? -18.715 -5.876 16.659 1.00 85.75 247 ILE A O 1
ATOM 1941 N N . SER A 1 248 ? -18.129 -7.970 16.112 1.00 83.00 248 SER A N 1
ATOM 1942 C CA . SER A 1 248 ? -19.436 -8.328 15.544 1.00 83.00 248 SER A CA 1
ATOM 1943 C C . SER A 1 248 ? -20.572 -8.153 16.554 1.00 83.00 248 SER A C 1
ATOM 1945 O O . SER A 1 248 ? -21.614 -7.605 16.203 1.00 83.00 248 SER A O 1
ATOM 1947 N N . LYS A 1 249 ? -20.361 -8.545 17.817 1.00 87.50 249 LYS A N 1
ATOM 1948 C CA . LYS A 1 249 ? -21.351 -8.363 18.886 1.00 87.50 249 LYS A CA 1
ATOM 1949 C C . LYS A 1 249 ? -21.583 -6.890 19.212 1.00 87.50 249 LYS A C 1
ATOM 1951 O O . LYS A 1 249 ? -22.733 -6.484 19.334 1.00 87.50 249 LYS A O 1
ATOM 1956 N N . ILE A 1 250 ? -20.517 -6.091 19.297 1.00 91.44 250 ILE A N 1
ATOM 1957 C CA . ILE A 1 250 ? -20.626 -4.639 19.504 1.00 91.44 250 ILE A CA 1
ATOM 1958 C C . ILE A 1 250 ? -21.406 -3.994 18.352 1.00 91.44 250 ILE A C 1
ATOM 1960 O O . ILE A 1 250 ? -22.367 -3.266 18.591 1.00 91.44 250 ILE A O 1
ATOM 1964 N N . ALA A 1 251 ? -21.040 -4.304 17.107 1.00 91.12 251 ALA A N 1
ATOM 1965 C CA . ALA A 1 251 ? -21.697 -3.778 15.915 1.00 91.12 251 ALA A CA 1
ATOM 1966 C C . ALA A 1 251 ? -23.179 -4.172 15.844 1.00 91.12 251 ALA A C 1
ATOM 1968 O O . ALA A 1 251 ? -24.017 -3.333 15.516 1.00 91.12 251 ALA A O 1
ATOM 1969 N N . ALA A 1 252 ? -23.516 -5.412 16.210 1.00 87.88 252 ALA A N 1
ATOM 1970 C CA . ALA A 1 252 ? -24.899 -5.863 16.295 1.00 87.88 252 ALA A CA 1
ATOM 1971 C C . ALA A 1 252 ? -25.692 -5.048 17.329 1.00 87.88 252 ALA A C 1
ATOM 1973 O O . ALA A 1 252 ? -26.764 -4.544 17.004 1.00 87.88 252 ALA A O 1
ATOM 1974 N N . THR A 1 253 ? -25.153 -4.843 18.536 1.00 92.00 253 THR A N 1
ATOM 1975 C CA . THR A 1 253 ? -25.817 -4.026 19.564 1.00 92.00 253 THR A CA 1
ATOM 1976 C C . THR A 1 253 ? -26.017 -2.580 19.106 1.00 92.00 253 THR A C 1
ATOM 1978 O O . THR A 1 253 ? -27.119 -2.050 19.238 1.00 92.00 253 THR A O 1
ATOM 1981 N N . VAL A 1 254 ? -25.000 -1.953 18.510 1.00 93.44 254 VAL A N 1
ATOM 1982 C CA . VAL A 1 254 ? -25.112 -0.593 17.954 1.00 93.44 254 VAL A CA 1
ATOM 1983 C C . VAL A 1 254 ? -26.213 -0.531 16.889 1.00 93.44 254 VAL A C 1
ATOM 1985 O O . VAL A 1 254 ? -27.073 0.346 16.941 1.00 93.44 254 VAL A O 1
ATOM 1988 N N . SER A 1 255 ? -26.241 -1.502 15.974 1.00 92.06 255 SER A N 1
ATOM 1989 C CA . SER A 1 255 ? -27.236 -1.567 14.901 1.00 92.06 255 SER A CA 1
ATOM 1990 C C . SER A 1 255 ? -28.664 -1.746 15.430 1.00 92.06 255 SER A C 1
ATOM 1992 O O . SER A 1 255 ? -29.573 -1.070 14.952 1.00 92.06 255 SER A O 1
ATOM 1994 N N . THR A 1 256 ? -28.871 -2.577 16.461 1.00 91.81 256 THR A N 1
ATOM 1995 C CA . THR A 1 256 ? -30.198 -2.756 17.089 1.00 91.81 256 THR A CA 1
ATOM 1996 C C . THR A 1 256 ? -30.736 -1.493 17.756 1.00 91.81 256 THR A C 1
ATOM 1998 O O . THR A 1 256 ? -31.939 -1.381 17.962 1.00 91.81 256 THR A O 1
ATOM 2001 N N . GLN A 1 257 ? -29.859 -0.540 18.075 1.00 91.75 257 GLN A N 1
ATOM 2002 C CA . GLN A 1 257 ? -30.208 0.740 18.687 1.00 91.75 257 GLN A CA 1
ATOM 2003 C C . GLN A 1 257 ? -30.275 1.875 17.654 1.00 91.75 257 GLN A C 1
ATOM 2005 O O . GLN A 1 257 ? -30.150 3.043 18.014 1.00 91.75 257 GLN A O 1
ATOM 2010 N N . GLU A 1 258 ? -30.462 1.540 16.371 1.00 91.00 258 GLU A N 1
ATOM 2011 C CA . GLU A 1 258 ? -30.502 2.487 15.242 1.00 91.00 258 GLU A CA 1
ATOM 2012 C C . GLU A 1 258 ? -29.214 3.319 15.083 1.00 91.00 258 GLU A C 1
ATOM 2014 O O . GLU A 1 258 ? -29.205 4.430 14.529 1.00 91.00 258 GLU A O 1
ATOM 2019 N N . GLY A 1 259 ? -28.106 2.768 15.578 1.00 90.38 259 GLY A N 1
ATOM 2020 C CA . GLY A 1 259 ? -26.779 3.339 15.461 1.00 90.38 259 GLY A CA 1
ATOM 2021 C C . GLY A 1 259 ? -26.001 2.806 14.264 1.00 90.38 259 GLY A C 1
ATOM 2022 O O . GLY A 1 259 ? -26.256 1.719 13.745 1.00 90.38 259 GLY A O 1
ATOM 2023 N N . ASN A 1 260 ? -25.008 3.581 13.849 1.00 91.06 260 ASN A N 1
ATOM 2024 C CA . ASN A 1 260 ? -24.023 3.224 12.848 1.00 91.06 260 ASN A CA 1
ATOM 2025 C C . ASN A 1 260 ? -22.616 3.498 13.386 1.00 91.06 260 ASN A C 1
ATOM 2027 O O . ASN A 1 260 ? -22.375 4.502 14.057 1.00 91.06 260 ASN A O 1
ATOM 2031 N N . ILE A 1 261 ? -21.673 2.619 13.070 1.00 88.75 261 ILE A N 1
ATOM 2032 C CA . ILE A 1 261 ? -20.268 2.821 13.417 1.00 88.75 261 ILE A CA 1
ATOM 2033 C C . ILE A 1 261 ? -19.610 3.551 12.246 1.00 88.75 261 ILE A C 1
ATOM 2035 O O . ILE A 1 261 ? -19.511 3.004 11.151 1.00 88.75 261 ILE A O 1
ATOM 2039 N N . LEU A 1 262 ? -19.199 4.797 12.471 1.00 82.75 262 LEU A N 1
ATOM 2040 C CA . LEU A 1 262 ? -18.601 5.659 11.452 1.00 82.75 262 LEU A CA 1
ATOM 2041 C C . LEU A 1 262 ? -17.100 5.420 11.299 1.00 82.75 262 LEU A C 1
ATOM 2043 O O . LEU A 1 262 ? -16.582 5.463 10.189 1.00 82.75 262 LEU A O 1
ATOM 2047 N N . ASP A 1 263 ? -16.404 5.181 12.409 1.00 75.31 263 ASP A N 1
ATOM 2048 C CA . ASP A 1 263 ? -14.960 4.951 12.423 1.00 75.31 263 ASP A CA 1
ATOM 2049 C C . ASP A 1 263 ? -14.595 3.906 13.475 1.00 75.31 263 ASP A C 1
ATOM 2051 O O . ASP A 1 263 ? -15.220 3.855 14.537 1.00 75.31 263 ASP A O 1
ATOM 2055 N N . VAL A 1 264 ? -13.570 3.101 13.203 1.00 79.12 264 VAL A N 1
ATOM 2056 C CA . VAL A 1 264 ? -13.044 2.085 14.121 1.00 79.12 264 VAL A CA 1
ATOM 2057 C C . VAL A 1 264 ? -11.523 2.107 14.088 1.00 79.12 264 VAL A C 1
ATOM 2059 O O . VAL A 1 264 ? -10.904 1.996 13.032 1.00 79.12 264 VAL A O 1
ATOM 2062 N N . LYS A 1 265 ? -10.915 2.177 15.270 1.00 74.00 265 LYS A N 1
ATOM 2063 C CA . LYS A 1 265 ? -9.499 1.885 15.494 1.00 74.00 265 LYS A CA 1
ATOM 2064 C C . LYS A 1 265 ? -9.401 0.744 16.490 1.00 74.00 265 LYS A C 1
ATOM 2066 O O . LYS A 1 265 ? -9.818 0.909 17.630 1.00 74.00 265 LYS A O 1
ATOM 2071 N N . ALA A 1 266 ? -8.857 -0.390 16.075 1.00 76.38 266 ALA A N 1
ATOM 2072 C CA . ALA A 1 266 ? -8.727 -1.565 16.922 1.00 76.38 266 ALA A CA 1
ATOM 2073 C C . ALA A 1 266 ? -7.275 -2.036 16.978 1.00 76.38 266 ALA A C 1
ATOM 2075 O O . ALA A 1 266 ? -6.586 -2.068 15.960 1.00 76.38 266 ALA A O 1
ATOM 2076 N N . TYR A 1 267 ? -6.828 -2.402 18.174 1.00 75.69 267 TYR A N 1
ATOM 2077 C CA . TYR A 1 267 ? -5.465 -2.820 18.454 1.00 75.69 267 TYR A CA 1
ATOM 2078 C C . TYR A 1 267 ? -5.467 -3.998 19.419 1.00 75.69 267 TYR A C 1
ATOM 2080 O O . TYR A 1 267 ? -6.214 -4.029 20.399 1.00 75.69 267 TYR A O 1
ATOM 2088 N N . LYS A 1 268 ? -4.564 -4.943 19.177 1.00 75.12 268 LYS A N 1
ATOM 2089 C CA . LYS A 1 268 ? -4.221 -5.976 20.147 1.00 75.12 268 LYS A CA 1
ATOM 2090 C C . LYS A 1 268 ? -3.001 -5.527 20.935 1.00 75.12 268 LYS A C 1
ATOM 2092 O O . LYS A 1 268 ? -1.947 -5.281 20.354 1.00 75.12 268 LYS A O 1
ATOM 2097 N N . VAL A 1 269 ? -3.134 -5.444 22.254 1.00 73.38 269 VAL A N 1
ATOM 2098 C CA . VAL A 1 269 ? -2.048 -5.060 23.160 1.00 73.38 269 VAL A CA 1
ATOM 2099 C C . VAL A 1 269 ? -1.816 -6.206 24.137 1.00 73.38 269 VAL A C 1
ATOM 2101 O O . VAL A 1 269 ? -2.566 -6.421 25.089 1.00 73.38 269 VAL A O 1
ATOM 2104 N N . GLY A 1 270 ? -0.779 -6.999 23.863 1.00 77.19 270 GLY A N 1
ATOM 2105 C CA . GLY A 1 270 ? -0.510 -8.228 24.605 1.00 77.19 270 GLY A CA 1
ATOM 2106 C C . GLY A 1 270 ? -1.650 -9.240 24.454 1.00 77.19 270 GLY A C 1
ATOM 2107 O O . GLY A 1 270 ? -1.878 -9.776 23.369 1.00 77.19 270 GLY A O 1
ATOM 2108 N N . ARG A 1 271 ? -2.347 -9.529 25.559 1.00 77.94 271 ARG A N 1
ATOM 2109 C CA . ARG A 1 271 ? -3.505 -10.445 25.594 1.00 77.94 271 ARG A CA 1
ATOM 2110 C C . ARG A 1 271 ? -4.854 -9.729 25.512 1.00 77.94 271 ARG A C 1
ATOM 2112 O O . ARG A 1 271 ? -5.882 -10.396 25.412 1.00 77.94 271 ARG A O 1
ATOM 2119 N N . GLU A 1 272 ? -4.839 -8.403 25.554 1.00 82.38 272 GLU A N 1
ATOM 2120 C CA . GLU A 1 272 ? -6.037 -7.579 25.542 1.00 82.38 272 GLU A CA 1
ATOM 2121 C C . GLU A 1 272 ? -6.300 -7.037 24.139 1.00 82.38 272 GLU A C 1
ATOM 2123 O O . GLU A 1 272 ? -5.390 -6.805 23.338 1.00 82.38 272 GLU A O 1
ATOM 2128 N N . PHE A 1 273 ? -7.574 -6.825 23.860 1.00 84.12 273 PHE A N 1
ATOM 2129 C CA . PHE A 1 273 ? -8.078 -6.180 22.669 1.00 84.12 273 PHE A CA 1
ATOM 2130 C C . PHE A 1 273 ? -8.676 -4.834 23.068 1.00 84.12 273 PHE A C 1
ATOM 2132 O O . PHE A 1 273 ? -9.517 -4.766 23.966 1.00 84.12 273 PHE A O 1
ATOM 2139 N N . VAL A 1 274 ? -8.232 -3.765 22.412 1.00 84.75 274 VAL A N 1
ATOM 2140 C CA . VAL A 1 274 ? -8.704 -2.398 22.637 1.00 84.75 274 VAL A CA 1
ATOM 2141 C C . VAL A 1 274 ? -9.251 -1.869 21.327 1.00 84.75 274 VAL A C 1
ATOM 2143 O O . VAL A 1 274 ? -8.567 -1.890 20.308 1.00 84.75 274 VAL A O 1
ATOM 2146 N N . THR A 1 275 ? -10.471 -1.357 21.344 1.00 86.31 275 THR A N 1
ATOM 2147 C CA . THR A 1 275 ? -11.084 -0.730 20.176 1.00 86.31 275 THR A CA 1
ATOM 2148 C C . THR A 1 275 ? -11.700 0.602 20.551 1.00 86.31 275 THR A C 1
ATOM 2150 O O . THR A 1 275 ? -12.362 0.714 21.574 1.00 86.31 275 THR A O 1
ATOM 2153 N N . ILE A 1 276 ? -11.504 1.602 19.704 1.00 86.31 276 ILE A N 1
ATOM 2154 C CA . ILE A 1 276 ? -12.106 2.928 19.778 1.00 86.31 276 ILE A CA 1
ATOM 2155 C C . ILE A 1 276 ? -13.020 3.053 18.564 1.00 86.31 276 ILE A C 1
ATOM 2157 O O . ILE A 1 276 ? -12.586 2.826 17.436 1.00 86.31 276 ILE A O 1
ATOM 2161 N N . MET A 1 277 ? -14.283 3.384 18.785 1.00 90.12 277 MET A N 1
ATOM 2162 C CA . MET A 1 277 ? -15.308 3.475 17.754 1.00 90.12 277 MET A CA 1
ATOM 2163 C C . MET A 1 277 ? -15.987 4.837 17.823 1.00 90.12 277 MET A C 1
ATOM 2165 O O . MET A 1 277 ? -16.437 5.248 18.891 1.00 90.12 277 MET A O 1
ATOM 2169 N N . LEU A 1 278 ? -16.091 5.526 16.690 1.00 88.06 278 LEU A N 1
ATOM 2170 C CA . LEU A 1 278 ? -16.986 6.669 16.554 1.00 88.06 278 LEU A CA 1
ATOM 2171 C C . LEU A 1 278 ? -18.353 6.143 16.130 1.00 88.06 278 LEU A C 1
ATOM 2173 O O . LEU A 1 278 ? -18.495 5.601 15.035 1.00 88.06 278 LEU A O 1
ATOM 2177 N N . VAL A 1 279 ? -19.346 6.292 16.995 1.00 93.12 279 VAL A N 1
ATOM 2178 C CA . VAL A 1 279 ? -20.702 5.794 16.774 1.00 93.12 279 VAL A CA 1
ATOM 2179 C C . VAL A 1 279 ? -21.645 6.974 16.590 1.00 93.12 279 VAL A C 1
ATOM 2181 O O . VAL A 1 279 ? -21.683 7.881 17.417 1.00 93.12 279 VAL A O 1
ATOM 2184 N N . GLU A 1 280 ? -22.410 6.948 15.509 1.00 93.75 280 GLU A N 1
ATOM 2185 C CA . GLU A 1 280 ? -23.564 7.813 15.277 1.00 93.75 280 GLU A CA 1
ATOM 2186 C C . GLU A 1 280 ? -24.819 7.053 15.705 1.00 93.75 280 GLU A C 1
ATOM 2188 O O . GLU A 1 280 ? -25.006 5.911 15.299 1.00 93.75 280 GLU A O 1
ATOM 2193 N N . ILE A 1 281 ? -25.691 7.646 16.514 1.00 95.12 281 ILE A N 1
ATOM 2194 C CA . ILE A 1 281 ? -26.850 6.946 17.075 1.00 95.12 281 ILE A CA 1
ATOM 2195 C C . ILE A 1 281 ? -28.068 7.861 17.206 1.00 95.12 281 ILE A C 1
ATOM 2197 O O . ILE A 1 281 ? -27.945 9.076 17.358 1.00 95.12 281 ILE A O 1
ATOM 2201 N N . ALA A 1 282 ? -29.269 7.287 17.096 1.00 92.94 282 ALA A N 1
ATOM 2202 C CA . ALA A 1 282 ? -30.513 8.026 17.290 1.00 92.94 282 ALA A CA 1
ATOM 2203 C C . ALA A 1 282 ? -30.557 8.711 18.672 1.00 92.94 282 ALA A C 1
ATOM 2205 O O . ALA A 1 282 ? -30.017 8.203 19.659 1.00 92.94 282 ALA A O 1
ATOM 2206 N N . ARG A 1 283 ? -31.200 9.884 18.745 1.00 91.44 283 ARG A N 1
ATOM 2207 C CA . ARG A 1 283 ? -31.263 10.661 19.991 1.00 91.44 283 ARG A CA 1
ATOM 2208 C C . ARG A 1 283 ? -31.936 9.865 21.102 1.00 91.44 283 ARG A C 1
ATOM 2210 O O . ARG A 1 283 ? -33.003 9.296 20.898 1.00 91.44 283 ARG A O 1
ATOM 2217 N N . GLY A 1 284 ? -31.320 9.851 22.281 1.00 90.19 284 GLY A N 1
ATOM 2218 C CA . GLY A 1 284 ? -31.829 9.119 23.449 1.00 90.19 284 GLY A CA 1
ATOM 2219 C C . GLY A 1 284 ? -31.531 7.613 23.460 1.00 90.19 284 GLY A C 1
ATOM 2220 O O . GLY A 1 284 ? -31.867 6.947 24.434 1.00 90.19 284 GLY A O 1
ATOM 2221 N N . HIS A 1 285 ? -30.862 7.069 22.436 1.00 93.62 285 HIS A N 1
ATOM 2222 C CA . HIS A 1 285 ? -30.518 5.640 22.367 1.00 93.62 285 HIS A CA 1
ATOM 2223 C C . HIS A 1 285 ? -29.122 5.310 22.939 1.00 93.62 285 HIS A C 1
ATOM 2225 O O . HIS A 1 285 ? -28.751 4.139 23.019 1.00 93.62 285 HIS A O 1
ATOM 2231 N N . ILE A 1 286 ? -28.354 6.311 23.398 1.00 92.38 286 ILE A N 1
ATOM 2232 C CA . ILE A 1 286 ? -27.023 6.102 24.006 1.00 92.38 286 ILE A CA 1
ATOM 2233 C C . ILE A 1 286 ? -27.107 5.224 25.259 1.00 92.38 286 ILE A C 1
ATOM 2235 O O . ILE A 1 286 ? -26.354 4.258 25.381 1.00 92.38 286 ILE A O 1
ATOM 2239 N N . ASP A 1 287 ? -28.001 5.550 26.195 1.00 93.38 287 ASP A N 1
ATOM 2240 C CA . ASP A 1 287 ? -28.121 4.805 27.453 1.00 93.38 287 ASP A CA 1
ATOM 2241 C C . ASP A 1 287 ? -28.659 3.377 27.243 1.00 93.38 287 ASP A C 1
ATOM 2243 O O . ASP A 1 287 ? -28.035 2.446 27.759 1.00 93.38 287 ASP A O 1
ATOM 2247 N N . PRO A 1 288 ? -29.710 3.146 26.423 1.00 94.44 288 PRO A N 1
ATOM 2248 C CA . PRO A 1 288 ? -30.117 1.798 26.020 1.00 94.44 288 PRO A CA 1
ATOM 2249 C C . PRO A 1 288 ? -28.979 0.970 25.408 1.00 94.44 288 PRO A C 1
ATOM 2251 O O . PRO A 1 288 ? -28.758 -0.176 25.809 1.00 94.44 288 PRO A O 1
ATOM 2254 N N . MET A 1 289 ? -28.206 1.558 24.488 1.00 94.25 289 MET A N 1
ATOM 2255 C CA . MET A 1 289 ? -27.040 0.907 23.885 1.00 94.25 289 MET A CA 1
ATOM 2256 C C . MET A 1 289 ? -25.983 0.552 24.934 1.00 94.25 289 MET A C 1
ATOM 2258 O O . MET A 1 289 ? -25.476 -0.571 24.939 1.00 94.25 289 MET A O 1
ATOM 2262 N N . ARG A 1 290 ? -25.661 1.481 25.841 1.00 93.19 290 ARG A N 1
ATOM 2263 C CA . ARG A 1 290 ? -24.697 1.259 26.928 1.00 93.19 290 ARG A CA 1
ATOM 2264 C C . ARG A 1 290 ? -25.123 0.093 27.819 1.00 93.19 290 ARG A C 1
ATOM 2266 O O . ARG A 1 290 ? -24.304 -0.784 28.095 1.00 93.19 290 ARG A O 1
ATOM 2273 N N . SER A 1 291 ? -26.381 0.068 28.256 1.00 92.25 291 SER A N 1
ATOM 2274 C CA . SER A 1 291 ? -26.913 -1.004 29.103 1.00 92.25 291 SER A CA 1
ATOM 2275 C C . SER A 1 291 ? -26.850 -2.366 28.411 1.00 92.25 291 SER A C 1
ATOM 2277 O O . SER A 1 291 ? -26.440 -3.348 29.032 1.00 92.25 291 SER A O 1
ATOM 2279 N N . GLU A 1 292 ? -27.189 -2.431 27.123 1.00 92.25 292 GLU A N 1
ATOM 2280 C CA . GLU A 1 292 ? -27.160 -3.682 26.363 1.00 92.25 292 GLU A CA 1
ATOM 2281 C C . GLU A 1 292 ? -25.731 -4.185 26.114 1.00 92.25 292 GLU A C 1
ATOM 2283 O O . GLU A 1 292 ? -25.459 -5.376 26.272 1.00 92.25 292 GLU A O 1
ATOM 2288 N N . LEU A 1 293 ? -24.785 -3.292 25.808 1.00 91.31 293 LEU A N 1
ATOM 2289 C CA . LEU A 1 293 ? -23.375 -3.660 25.632 1.00 91.31 293 LEU A CA 1
ATOM 2290 C C . LEU A 1 293 ? -22.789 -4.289 26.900 1.00 91.31 293 LEU A C 1
ATOM 2292 O O . LEU A 1 293 ? -22.157 -5.347 26.814 1.00 91.31 293 LEU A O 1
ATOM 2296 N N . LEU A 1 294 ? -23.054 -3.681 28.062 1.00 89.50 294 LEU A N 1
ATOM 2297 C CA . LEU A 1 294 ? -22.631 -4.196 29.369 1.00 89.50 294 LEU A CA 1
ATOM 2298 C C . LEU A 1 294 ? -23.276 -5.554 29.682 1.00 89.50 294 LEU A C 1
ATOM 2300 O O . LEU A 1 294 ? -22.612 -6.450 30.204 1.00 89.50 294 LEU A O 1
ATOM 2304 N N . ARG A 1 295 ? -24.547 -5.742 29.310 1.00 88.25 295 ARG A N 1
ATOM 2305 C CA . ARG A 1 295 ? -25.268 -7.008 29.497 1.00 88.25 295 ARG A CA 1
ATOM 2306 C C . ARG A 1 295 ? -24.706 -8.138 28.629 1.00 88.25 295 ARG A C 1
ATOM 2308 O O . ARG A 1 295 ? -24.572 -9.261 29.107 1.00 88.25 295 ARG A O 1
ATOM 2315 N N . VAL A 1 296 ? -24.389 -7.860 27.362 1.00 85.44 296 VAL A N 1
ATOM 2316 C CA . VAL A 1 296 ? -23.953 -8.869 26.374 1.00 85.44 296 VAL A CA 1
ATOM 2317 C C . VAL A 1 296 ? -22.494 -9.289 26.560 1.00 85.44 296 VAL A C 1
ATOM 2319 O O . VAL A 1 296 ? -22.152 -10.448 26.316 1.00 85.44 296 VAL A O 1
ATOM 2322 N N . HIS A 1 297 ? -21.621 -8.364 26.962 1.00 81.25 297 HIS A N 1
ATOM 2323 C CA . HIS A 1 297 ? -20.174 -8.606 27.004 1.00 81.25 297 HIS A CA 1
ATOM 2324 C C . HIS A 1 297 ? -19.650 -8.992 28.395 1.00 81.25 297 HIS A C 1
ATOM 2326 O O . HIS A 1 297 ? -18.503 -9.438 28.496 1.00 81.25 297 HIS A O 1
ATOM 2332 N N . GLY A 1 298 ? -20.500 -8.913 29.427 1.00 71.31 298 GLY A N 1
ATOM 2333 C CA . GLY A 1 298 ? -20.196 -9.348 30.790 1.00 71.31 298 GLY A CA 1
ATOM 2334 C C . GLY A 1 298 ? -19.119 -8.503 31.480 1.00 71.31 298 GLY A C 1
ATOM 2335 O O . GLY A 1 298 ? -18.746 -7.433 31.010 1.00 71.31 298 GLY A O 1
ATOM 2336 N N . SER A 1 299 ? -18.601 -9.001 32.607 1.00 74.94 299 SER A N 1
ATOM 2337 C CA . SER A 1 299 ? -17.593 -8.320 33.440 1.00 74.94 299 SER A CA 1
ATOM 2338 C C . SER A 1 299 ? -16.197 -8.230 32.816 1.00 74.94 299 SER A C 1
ATOM 2340 O O . SER A 1 299 ? -15.379 -7.428 33.255 1.00 74.94 299 SER A O 1
ATOM 2342 N N . ASP A 1 300 ? -15.917 -9.044 31.797 1.00 81.06 300 ASP A N 1
ATOM 2343 C CA . ASP A 1 300 ? -14.582 -9.180 31.197 1.00 81.06 300 ASP A CA 1
ATOM 2344 C C . ASP A 1 300 ? -14.307 -8.128 30.112 1.00 81.06 300 ASP A C 1
ATOM 2346 O O . ASP A 1 300 ? -13.304 -8.194 29.399 1.00 81.06 300 ASP A O 1
ATOM 2350 N N . THR A 1 301 ? -15.234 -7.195 29.901 1.00 88.12 301 THR A N 1
ATOM 2351 C CA . THR A 1 301 ? -15.106 -6.132 28.907 1.00 88.12 301 THR A CA 1
ATOM 2352 C C . THR A 1 301 ? -15.520 -4.810 29.521 1.00 88.12 301 THR A C 1
ATOM 2354 O O . THR A 1 301 ? -16.648 -4.639 29.975 1.00 88.12 301 THR A O 1
ATOM 2357 N N . GLN A 1 302 ? -14.593 -3.863 29.519 1.00 91.44 302 GLN A N 1
ATOM 2358 C CA . GLN A 1 302 ? -14.830 -2.508 29.978 1.00 91.44 302 GLN A CA 1
ATOM 2359 C C . GLN A 1 302 ? -15.200 -1.635 28.791 1.00 91.44 302 GLN A C 1
ATOM 2361 O O . GLN A 1 302 ? -14.529 -1.665 27.759 1.00 91.44 302 GLN A O 1
ATOM 2366 N N . PHE A 1 303 ? -16.251 -0.841 28.960 1.00 92.94 303 PHE A N 1
ATOM 2367 C CA . PHE A 1 303 ? -16.656 0.159 27.987 1.00 92.94 303 PHE A CA 1
ATOM 2368 C C . PHE A 1 303 ? -16.535 1.552 28.595 1.00 92.94 303 PHE A C 1
ATOM 2370 O O . PHE A 1 303 ? -17.014 1.798 29.702 1.00 92.94 303 PHE A O 1
ATOM 2377 N N . ALA A 1 304 ? -15.940 2.471 27.844 1.00 93.88 304 ALA A N 1
ATOM 2378 C CA . ALA A 1 304 ? -15.966 3.898 28.114 1.00 93.88 304 ALA A CA 1
ATOM 2379 C C . ALA A 1 304 ? -16.714 4.599 26.980 1.00 93.88 304 ALA A C 1
ATOM 2381 O O . ALA A 1 304 ? -16.578 4.236 25.814 1.00 93.88 304 ALA A O 1
ATOM 2382 N N . PHE A 1 305 ? -17.510 5.602 27.328 1.00 93.81 305 PHE A N 1
ATOM 2383 C CA . PHE A 1 305 ? -18.357 6.322 26.386 1.00 93.81 305 PHE A CA 1
ATOM 2384 C C . PHE A 1 305 ? -18.188 7.813 26.626 1.00 93.81 305 PHE A C 1
ATOM 2386 O O . PHE A 1 305 ? -18.369 8.280 27.752 1.00 93.81 305 PHE A O 1
ATOM 2393 N N . GLN A 1 306 ? -17.899 8.553 25.569 1.00 93.50 306 GLN A N 1
ATOM 2394 C CA . GLN A 1 306 ? -17.763 9.997 25.608 1.00 93.50 306 GLN A CA 1
ATOM 2395 C C . GLN A 1 306 ? -18.621 10.606 24.507 1.00 93.50 306 GLN A C 1
ATOM 2397 O O . GLN A 1 306 ? -18.375 10.378 23.324 1.00 93.50 306 GLN A O 1
ATOM 2402 N N . ASN A 1 307 ? -19.624 11.394 24.891 1.00 91.94 307 ASN A N 1
ATOM 2403 C CA . ASN A 1 307 ? -20.395 12.168 23.923 1.00 91.94 307 ASN A CA 1
ATOM 2404 C C . ASN A 1 307 ? -19.443 13.125 23.206 1.00 91.94 307 ASN A C 1
ATOM 2406 O O . ASN A 1 307 ? -18.617 13.781 23.845 1.00 91.94 307 ASN A O 1
ATOM 2410 N N . THR A 1 308 ? -19.536 13.173 21.884 1.00 88.44 308 THR A N 1
ATOM 2411 C CA . THR A 1 308 ? -18.592 13.922 21.061 1.00 88.44 308 THR A CA 1
ATOM 2412 C C . THR A 1 308 ? -19.307 14.684 19.960 1.00 88.44 308 THR A C 1
ATOM 2414 O O . THR A 1 308 ? -20.414 14.341 19.554 1.00 88.44 308 THR A O 1
ATOM 2417 N N . GLN A 1 309 ? -18.648 15.727 19.473 1.00 85.44 309 GLN A N 1
ATOM 2418 C CA . GLN A 1 309 ? -19.017 16.430 18.261 1.00 85.44 309 GLN A CA 1
ATOM 2419 C C . GLN A 1 309 ? -17.868 16.245 17.263 1.00 85.44 309 GLN A C 1
ATOM 2421 O O . GLN A 1 309 ? -16.830 16.884 17.414 1.00 85.44 309 GLN A O 1
ATOM 2426 N N . PRO A 1 310 ? -18.005 15.372 16.253 1.00 74.69 310 PRO A N 1
ATOM 2427 C CA . PRO A 1 310 ? -16.882 15.021 15.385 1.00 74.69 310 PRO A CA 1
ATOM 2428 C C . PRO A 1 310 ? -16.594 16.056 14.278 1.00 74.69 310 PRO A C 1
ATOM 2430 O O . PRO A 1 310 ? -15.673 15.866 13.485 1.00 74.69 310 PRO A O 1
ATOM 2433 N N . TRP A 1 311 ? -17.364 17.149 14.209 1.00 75.31 311 TRP A N 1
ATOM 2434 C CA . TRP A 1 311 ? -17.115 18.292 13.324 1.00 75.31 311 TRP A CA 1
ATOM 2435 C C . TRP A 1 311 ? -16.579 19.500 14.099 1.00 75.31 311 TRP A C 1
ATOM 2437 O O . TRP A 1 311 ? -16.970 19.719 15.247 1.00 75.31 311 TRP A O 1
ATOM 2447 N N . LEU A 1 312 ? -15.745 20.317 13.439 1.00 66.50 312 LEU A N 1
ATOM 2448 C CA . LEU A 1 312 ? -15.222 21.556 14.021 1.00 66.50 312 LEU A CA 1
ATOM 2449 C C . LEU A 1 312 ? -16.345 22.537 14.396 1.00 66.50 312 LEU A C 1
ATOM 2451 O O . LEU A 1 312 ? -17.361 22.674 13.710 1.00 66.50 312 LEU A O 1
ATOM 2455 N N . SER A 1 313 ? -16.110 23.236 15.493 1.00 66.94 313 SER A N 1
ATOM 2456 C CA . SER A 1 313 ? -16.900 24.292 16.106 1.00 66.94 313 SER A CA 1
ATOM 2457 C C . SER A 1 313 ? -16.078 25.575 16.209 1.00 66.94 313 SER A C 1
ATOM 2459 O O . SER A 1 313 ? -14.845 25.566 16.173 1.00 66.94 313 SER A O 1
ATOM 2461 N N . ASP A 1 314 ? -16.751 26.703 16.419 1.00 61.28 314 ASP A N 1
ATOM 2462 C CA . ASP A 1 314 ? -16.060 27.978 16.617 1.00 61.28 314 ASP A CA 1
ATOM 2463 C C . ASP A 1 314 ? -15.216 28.019 17.898 1.00 61.28 314 ASP A C 1
ATOM 2465 O O . ASP A 1 314 ? -14.268 28.805 17.968 1.00 61.28 314 ASP A O 1
ATOM 2469 N N . THR A 1 315 ? -15.516 27.140 18.859 1.00 64.25 315 THR A N 1
ATOM 2470 C CA . THR A 1 315 ? -14.794 26.969 20.125 1.00 64.25 315 THR A CA 1
ATOM 2471 C C . THR A 1 315 ? -13.518 26.134 20.013 1.00 64.25 315 THR A C 1
ATOM 2473 O O . THR A 1 315 ? -12.745 26.098 20.971 1.00 64.25 315 THR A O 1
ATOM 2476 N N . ASP A 1 316 ? -13.262 25.486 18.871 1.00 64.88 316 ASP A N 1
ATOM 2477 C CA . ASP A 1 316 ? -12.034 24.716 18.673 1.00 64.88 316 ASP A CA 1
ATOM 2478 C C . ASP A 1 316 ? -10.801 25.617 18.533 1.00 64.88 316 ASP A C 1
ATOM 2480 O O . ASP A 1 316 ? -10.871 26.757 18.058 1.00 64.88 316 ASP A O 1
ATOM 2484 N N . SER A 1 317 ? -9.646 25.087 18.951 1.00 61.00 317 SER A N 1
ATOM 2485 C CA . SER A 1 317 ? -8.363 25.797 18.915 1.00 61.00 317 SER A CA 1
ATOM 2486 C C . SER A 1 317 ? -8.090 26.383 17.521 1.00 61.00 317 SER A C 1
ATOM 2488 O O . SER A 1 317 ? -8.304 25.683 16.528 1.00 61.00 317 SER A O 1
ATOM 2490 N N . PRO A 1 318 ? -7.532 27.608 17.408 1.00 54.50 318 PRO A N 1
ATOM 2491 C CA . PRO A 1 318 ? -7.130 28.186 16.121 1.00 54.50 318 PRO A CA 1
ATOM 2492 C C . PRO A 1 318 ? -6.253 27.244 15.283 1.00 54.50 318 PRO A C 1
ATOM 2494 O O . PRO A 1 318 ? -6.410 27.174 14.069 1.00 54.50 318 PRO A O 1
ATOM 2497 N N . ARG A 1 319 ? -5.422 26.421 15.945 1.00 58.88 319 ARG A N 1
ATOM 2498 C CA . ARG A 1 319 ? -4.572 25.402 15.304 1.00 58.88 319 ARG A CA 1
ATOM 2499 C C . ARG A 1 319 ? -5.364 24.396 14.464 1.00 58.88 319 ARG A C 1
ATOM 2501 O O . ARG A 1 319 ? -4.852 23.912 13.467 1.00 58.88 319 ARG A O 1
ATOM 2508 N N . CYS A 1 320 ? -6.603 24.090 14.841 1.00 54.22 320 CYS A N 1
ATOM 2509 C CA . CYS A 1 320 ? -7.467 23.176 14.097 1.00 54.22 320 CYS A CA 1
ATOM 2510 C C . CYS A 1 320 ? -8.113 23.837 12.865 1.00 54.22 320 CYS A C 1
ATOM 2512 O O . CYS A 1 320 ? -8.535 23.121 11.961 1.00 54.22 320 CYS A O 1
ATOM 2514 N N . LYS A 1 321 ? -8.182 25.177 12.814 1.00 57.91 321 LYS A N 1
ATOM 2515 C CA . LYS A 1 321 ? -8.844 25.948 11.742 1.00 57.91 321 LYS A CA 1
ATOM 2516 C C . LYS A 1 321 ? -7.925 26.194 10.539 1.00 57.91 321 LYS A C 1
ATOM 2518 O O . LYS A 1 321 ? -8.377 26.130 9.397 1.00 57.91 321 LYS A O 1
ATOM 2523 N N . ASP A 1 322 ? -6.634 26.408 10.794 1.00 59.19 322 ASP A N 1
ATOM 2524 C CA . ASP A 1 322 ? -5.625 26.694 9.759 1.00 59.19 322 ASP A CA 1
ATOM 2525 C C . ASP A 1 322 ? -5.217 25.453 8.938 1.00 59.19 322 ASP A C 1
ATOM 2527 O O . ASP A 1 322 ? -4.540 25.568 7.914 1.00 59.19 322 ASP A O 1
ATOM 2531 N N . GLY A 1 323 ? -5.670 24.267 9.359 1.00 64.38 323 GLY A N 1
ATOM 2532 C CA . GLY A 1 323 ? -5.384 22.996 8.705 1.00 64.38 323 GLY A CA 1
ATOM 2533 C C . GLY A 1 323 ? -3.964 22.482 8.960 1.00 64.38 323 GLY A C 1
ATOM 2534 O O . GLY A 1 323 ? -3.123 23.121 9.592 1.00 64.38 323 GLY A O 1
ATOM 2535 N N . VAL A 1 324 ? -3.698 21.268 8.484 1.00 69.44 324 VAL A N 1
ATOM 2536 C CA . VAL A 1 324 ? -2.378 20.639 8.599 1.00 69.44 324 VAL A CA 1
ATOM 2537 C C . VAL A 1 324 ? -1.449 21.224 7.533 1.00 69.44 324 VAL A C 1
ATOM 2539 O O . VAL A 1 324 ? -1.739 21.140 6.343 1.00 69.44 324 VAL A O 1
ATOM 2542 N N . GLN A 1 325 ? -0.320 21.798 7.954 1.00 74.06 325 GLN A N 1
ATOM 2543 C CA . GLN A 1 325 ? 0.676 22.403 7.058 1.00 74.06 325 GLN A CA 1
ATOM 2544 C C . GLN A 1 325 ? 1.893 21.509 6.806 1.00 74.06 325 GLN A C 1
ATOM 2546 O O . GLN A 1 325 ? 2.642 21.729 5.854 1.00 74.06 325 GLN A O 1
ATOM 2551 N N . TYR A 1 326 ? 2.098 20.502 7.653 1.00 76.69 326 TYR A N 1
ATOM 2552 C CA . TYR A 1 326 ? 3.163 19.518 7.513 1.00 76.69 326 TYR A CA 1
ATOM 2553 C C . TYR A 1 326 ? 2.675 18.151 7.978 1.00 76.69 326 TYR A C 1
ATOM 2555 O O . TYR A 1 326 ? 1.959 18.040 8.974 1.00 76.69 326 TYR A O 1
ATOM 2563 N N . THR A 1 327 ? 3.096 17.098 7.289 1.00 71.81 327 THR A N 1
ATOM 2564 C CA . THR A 1 327 ? 2.899 15.711 7.712 1.00 71.81 327 THR A CA 1
ATOM 2565 C C . THR A 1 327 ? 4.178 14.939 7.434 1.00 71.81 327 THR A C 1
ATOM 2567 O O . THR A 1 327 ? 4.856 15.186 6.436 1.00 71.81 327 THR A O 1
ATOM 2570 N N . GLY A 1 328 ? 4.532 14.025 8.330 1.00 68.38 328 GLY A N 1
ATOM 2571 C CA . GLY A 1 328 ? 5.689 13.171 8.140 1.00 68.38 328 GLY A CA 1
ATOM 2572 C C . GLY A 1 328 ? 5.556 11.826 8.834 1.00 68.38 328 GLY A C 1
ATOM 2573 O O . GLY A 1 328 ? 4.894 11.686 9.860 1.00 68.38 328 GLY A O 1
ATOM 2574 N N . VAL A 1 329 ? 6.230 10.832 8.270 1.00 64.62 329 VAL A N 1
ATOM 2575 C CA . VAL A 1 329 ? 6.326 9.482 8.823 1.00 64.62 329 VAL A CA 1
ATOM 2576 C C . VAL A 1 329 ? 7.548 9.408 9.727 1.00 64.62 329 VAL A C 1
ATOM 2578 O O . VAL A 1 329 ? 8.679 9.525 9.254 1.00 64.62 329 VAL A O 1
ATOM 2581 N N . LEU A 1 330 ? 7.306 9.197 11.016 1.00 78.00 330 LEU A N 1
ATOM 2582 C CA . LEU A 1 330 ? 8.306 8.972 12.052 1.00 78.00 330 LEU A CA 1
ATOM 2583 C C . LEU A 1 330 ? 8.773 7.517 12.017 1.00 78.00 330 LEU A C 1
ATOM 2585 O O . LEU A 1 330 ? 7.949 6.600 12.015 1.00 78.00 330 LEU A O 1
ATOM 2589 N N . ARG A 1 331 ? 10.087 7.298 12.042 1.00 73.19 331 ARG A N 1
ATOM 2590 C CA . ARG A 1 331 ? 10.703 5.985 12.258 1.00 73.19 331 ARG A CA 1
ATOM 2591 C C . ARG A 1 331 ? 11.909 6.130 13.167 1.00 73.19 331 ARG A C 1
ATOM 2593 O O . ARG A 1 331 ? 12.774 6.952 12.880 1.00 73.19 331 ARG A O 1
ATOM 2600 N N . ALA A 1 332 ? 11.997 5.303 14.200 1.00 78.88 332 ALA A N 1
ATOM 2601 C CA . ALA A 1 332 ? 13.231 5.139 14.952 1.00 78.88 332 ALA A CA 1
ATOM 2602 C C . ALA A 1 332 ? 13.535 3.673 15.242 1.00 78.88 332 ALA A C 1
ATOM 2604 O O . ALA A 1 332 ? 12.622 2.862 15.405 1.00 78.88 332 ALA A O 1
ATOM 2605 N N . THR A 1 333 ? 14.821 3.345 15.285 1.00 83.31 333 THR A N 1
ATOM 2606 C CA . THR A 1 333 ? 15.318 2.009 15.616 1.00 83.31 333 THR A CA 1
ATOM 2607 C C . THR A 1 333 ? 16.657 2.118 16.327 1.00 83.31 333 THR A C 1
ATOM 2609 O O . THR A 1 333 ? 17.500 2.921 15.933 1.00 83.31 333 THR A O 1
ATOM 2612 N N . GLY A 1 334 ? 16.870 1.294 17.342 1.00 82.62 334 GLY A N 1
ATOM 2613 C CA . GLY A 1 334 ? 18.150 1.195 18.038 1.00 82.62 334 GLY A CA 1
ATOM 2614 C C . GLY A 1 334 ? 18.043 0.324 19.279 1.00 82.62 334 GLY A C 1
ATOM 2615 O O . GLY A 1 334 ? 17.025 -0.335 19.496 1.00 82.62 334 GLY A O 1
ATOM 2616 N N . ARG A 1 335 ? 19.090 0.312 20.101 1.00 87.06 335 ARG A N 1
ATOM 2617 C CA . ARG A 1 335 ? 19.103 -0.445 21.355 1.00 87.06 335 ARG A CA 1
ATOM 2618 C C . ARG A 1 335 ? 18.037 0.090 22.301 1.00 87.06 335 ARG A C 1
ATOM 2620 O O . ARG A 1 335 ? 17.866 1.298 22.456 1.00 87.06 335 ARG A O 1
ATOM 2627 N N . ASP A 1 336 ? 17.311 -0.827 22.919 1.00 89.62 336 ASP A N 1
ATOM 2628 C CA . ASP A 1 336 ? 16.253 -0.488 23.856 1.00 89.62 336 ASP A CA 1
ATOM 2629 C C . ASP A 1 336 ? 16.835 -0.012 25.190 1.00 89.62 336 ASP A C 1
ATOM 2631 O O . ASP A 1 336 ? 17.688 -0.677 25.786 1.00 89.62 336 ASP A O 1
ATOM 2635 N N . LYS A 1 337 ? 16.364 1.144 25.664 1.00 88.31 337 LYS A N 1
ATOM 2636 C CA . LYS A 1 337 ? 16.738 1.716 26.958 1.00 88.31 337 LYS A CA 1
ATOM 2637 C C . LYS A 1 337 ? 15.548 2.421 27.609 1.00 88.31 337 LYS A C 1
ATOM 2639 O O . LYS A 1 337 ? 14.741 3.051 26.917 1.00 88.31 337 LYS A O 1
ATOM 2644 N N . PRO A 1 338 ? 15.454 2.389 28.951 1.00 90.50 338 PRO A N 1
ATOM 2645 C CA . PRO A 1 338 ? 14.472 3.183 29.675 1.00 90.50 338 PRO A CA 1
ATOM 2646 C C . PRO A 1 338 ? 14.544 4.665 29.282 1.00 90.50 338 PRO A C 1
ATOM 2648 O O . PRO A 1 338 ? 15.619 5.255 29.264 1.00 90.50 338 PRO A O 1
ATOM 2651 N N . GLY A 1 339 ? 13.391 5.263 28.979 1.00 90.19 339 GLY A N 1
ATOM 2652 C CA . GLY A 1 339 ? 13.284 6.685 28.632 1.00 90.19 339 GLY A CA 1
ATOM 2653 C C . GLY A 1 339 ? 13.428 7.017 27.145 1.00 90.19 339 GLY A C 1
ATOM 2654 O O . GLY A 1 339 ? 13.171 8.159 26.776 1.00 90.19 339 GLY A O 1
ATOM 2655 N N . ILE A 1 340 ? 13.737 6.053 26.266 1.00 90.56 340 ILE A N 1
ATOM 2656 C CA . ILE A 1 340 ? 13.919 6.356 24.837 1.00 90.56 340 ILE A CA 1
ATOM 2657 C C . ILE A 1 340 ? 12.662 6.942 24.179 1.00 90.56 340 ILE A C 1
ATOM 2659 O O . ILE A 1 340 ? 12.746 7.908 23.423 1.00 90.56 340 ILE A O 1
ATOM 2663 N N . LEU A 1 341 ? 11.482 6.410 24.516 1.00 91.31 341 LEU A N 1
ATOM 2664 C CA . LEU A 1 341 ? 10.211 6.943 24.027 1.00 91.31 341 LEU A CA 1
ATOM 2665 C C . LEU A 1 341 ? 10.015 8.392 24.483 1.00 91.31 341 LEU A C 1
ATOM 2667 O O . LEU A 1 341 ? 9.625 9.226 23.673 1.00 91.31 341 LEU A O 1
ATOM 2671 N N . THR A 1 342 ? 10.345 8.694 25.743 1.00 93.44 342 THR A N 1
ATOM 2672 C CA . THR A 1 342 ? 10.301 10.055 26.284 1.00 93.44 342 THR A CA 1
ATOM 2673 C C . THR A 1 342 ? 11.180 10.978 25.452 1.00 93.44 342 THR A C 1
ATOM 2675 O O . THR A 1 342 ? 10.665 11.952 24.914 1.00 93.44 342 THR A O 1
ATOM 2678 N N . ASN A 1 343 ? 12.450 10.621 25.242 1.00 93.81 343 ASN A N 1
ATOM 2679 C CA . ASN A 1 343 ? 13.402 11.432 24.478 1.00 93.81 343 ASN A CA 1
ATOM 2680 C C . ASN A 1 343 ? 12.891 11.728 23.058 1.00 93.81 343 ASN A C 1
ATOM 2682 O O . ASN A 1 343 ? 12.958 12.870 22.599 1.00 93.81 343 ASN A O 1
ATOM 2686 N N . ILE A 1 344 ? 12.327 10.722 22.379 1.00 93.38 344 ILE A N 1
ATOM 2687 C CA . ILE A 1 344 ? 11.735 10.892 21.045 1.00 93.38 344 ILE A CA 1
ATOM 2688 C C . ILE A 1 344 ? 10.522 11.827 21.109 1.00 93.38 344 ILE A C 1
ATOM 2690 O O . ILE A 1 344 ? 10.436 12.770 20.326 1.00 93.38 344 ILE A O 1
ATOM 2694 N N . THR A 1 345 ? 9.589 11.610 22.038 1.00 93.12 345 THR A N 1
ATOM 2695 C CA . THR A 1 345 ? 8.380 12.446 22.148 1.00 93.12 345 THR A CA 1
ATOM 2696 C C . THR A 1 345 ? 8.677 13.889 22.564 1.00 93.12 345 THR A C 1
ATOM 2698 O O . THR A 1 345 ? 8.042 14.802 22.043 1.00 93.12 345 THR A O 1
ATOM 2701 N N . THR A 1 346 ? 9.685 14.121 23.409 1.00 94.81 346 THR A N 1
ATOM 2702 C CA . THR A 1 346 ? 10.157 15.464 23.778 1.00 94.81 346 THR A CA 1
ATOM 2703 C C . THR A 1 346 ? 10.739 16.189 22.570 1.00 94.81 346 THR A C 1
ATOM 2705 O O . THR A 1 346 ? 10.403 17.345 22.324 1.00 94.81 346 THR A O 1
ATOM 2708 N N . LEU A 1 347 ? 11.536 15.502 21.746 1.00 94.75 347 LEU A N 1
ATOM 2709 C CA . LEU A 1 347 ? 12.029 16.083 20.501 1.00 94.75 347 LEU A CA 1
ATOM 2710 C C . LEU A 1 347 ? 10.877 16.493 19.566 1.00 94.75 347 LEU A C 1
ATOM 2712 O O . LEU A 1 347 ? 10.924 17.572 18.973 1.00 94.75 347 LEU A O 1
ATOM 2716 N N . LEU A 1 348 ? 9.834 15.665 19.440 1.00 93.69 348 LEU A N 1
ATOM 2717 C CA . LEU A 1 348 ? 8.651 16.008 18.641 1.00 93.69 348 LEU A CA 1
ATOM 2718 C C . LEU A 1 348 ? 7.938 17.253 19.187 1.00 93.69 348 LEU A C 1
ATOM 2720 O O . LEU A 1 348 ? 7.589 18.144 18.412 1.00 93.69 348 LEU A O 1
ATOM 2724 N N . GLU A 1 349 ? 7.782 17.362 20.507 1.00 92.12 349 GLU A N 1
ATOM 2725 C CA . GLU A 1 349 ? 7.183 18.534 21.153 1.00 92.12 349 GLU A CA 1
ATOM 2726 C C . GLU A 1 349 ? 7.980 19.821 20.885 1.00 92.12 349 GLU A C 1
ATOM 2728 O O . GLU A 1 349 ? 7.405 20.869 20.555 1.00 92.12 349 GLU A O 1
ATOM 2733 N N . GLU A 1 350 ? 9.308 19.758 20.986 1.00 92.06 350 GLU A N 1
ATOM 2734 C CA . GLU A 1 350 ? 10.195 20.886 20.694 1.00 92.06 350 GLU A CA 1
ATOM 2735 C C . GLU A 1 350 ? 10.106 21.325 19.230 1.00 92.06 350 GLU A C 1
ATOM 2737 O O . GLU A 1 350 ? 10.095 22.523 18.935 1.00 92.06 350 GLU A O 1
ATOM 2742 N N . LEU A 1 351 ? 9.967 20.359 18.321 1.00 91.81 351 LEU A N 1
ATOM 2743 C CA . LEU A 1 351 ? 9.746 20.578 16.892 1.00 91.81 351 LEU A CA 1
ATOM 2744 C C . LEU A 1 351 ? 8.308 21.002 16.553 1.00 91.81 351 LEU A C 1
ATOM 2746 O O . LEU A 1 351 ? 8.013 21.249 15.383 1.00 91.81 351 LEU A O 1
ATOM 2750 N N . LYS A 1 352 ? 7.418 21.102 17.552 1.00 90.69 352 LYS A N 1
ATOM 2751 C CA . LYS A 1 352 ? 5.984 21.408 17.387 1.00 90.69 352 LYS A CA 1
ATOM 2752 C C . LYS A 1 352 ? 5.265 20.414 16.468 1.00 90.69 352 LYS A C 1
ATOM 2754 O O . LYS A 1 352 ? 4.344 20.783 15.739 1.00 90.69 352 LYS A O 1
ATOM 2759 N N . LEU A 1 353 ? 5.683 19.154 16.538 1.00 88.69 353 LEU A N 1
ATOM 2760 C CA . LEU A 1 353 ? 5.092 18.024 15.839 1.00 88.69 353 LEU A CA 1
ATOM 2761 C C . LEU A 1 353 ? 4.108 17.292 16.759 1.00 88.69 353 LEU A C 1
ATOM 2763 O O . LEU A 1 353 ? 4.491 16.733 17.782 1.00 88.69 353 LEU A O 1
ATOM 2767 N N . ASP A 1 354 ? 2.839 17.288 16.369 1.00 86.00 354 ASP A N 1
ATOM 2768 C CA . ASP A 1 354 ? 1.769 16.512 16.996 1.00 86.00 354 ASP A CA 1
ATOM 2769 C C . ASP A 1 354 ? 1.789 15.063 16.489 1.00 86.00 354 ASP A C 1
ATOM 2771 O O . ASP A 1 354 ? 2.074 14.819 15.314 1.00 86.00 354 ASP A O 1
ATOM 2775 N N . VAL A 1 355 ? 1.458 14.096 17.347 1.00 82.12 355 VAL A N 1
ATOM 2776 C CA . VAL A 1 355 ? 1.443 12.666 17.000 1.00 82.12 355 VAL A CA 1
ATOM 2777 C C . VAL A 1 355 ? 0.025 12.248 16.627 1.00 82.12 355 VAL A C 1
ATOM 2779 O O . VAL A 1 355 ? -0.890 12.286 17.442 1.00 82.12 355 VAL A O 1
ATOM 2782 N N . THR A 1 356 ? -0.160 11.794 15.390 1.00 70.06 356 THR A N 1
ATOM 2783 C CA . THR A 1 356 ? -1.455 11.281 14.907 1.00 70.06 356 THR A CA 1
ATOM 2784 C C . THR A 1 356 ? -1.635 9.806 15.246 1.00 70.06 356 THR A C 1
ATOM 2786 O O . THR A 1 356 ? -2.721 9.356 15.617 1.00 70.06 356 THR A O 1
ATOM 2789 N N . SER A 1 357 ? -0.564 9.035 15.089 1.00 68.19 357 SER A N 1
ATOM 2790 C CA . SER A 1 357 ? -0.499 7.627 15.460 1.00 68.19 357 SER A CA 1
ATOM 2791 C C . SER A 1 357 ? 0.945 7.262 15.757 1.00 68.19 357 SER A C 1
ATOM 2793 O O . SER A 1 357 ? 1.864 7.828 15.162 1.00 68.19 357 SER A O 1
ATOM 2795 N N . ILE A 1 358 ? 1.149 6.338 16.688 1.00 77.12 358 ILE A N 1
ATOM 2796 C CA . ILE A 1 358 ? 2.470 5.822 17.019 1.00 77.12 358 ILE A CA 1
ATOM 2797 C C . ILE A 1 358 ? 2.341 4.380 17.484 1.00 77.12 358 ILE A C 1
ATOM 2799 O O . ILE A 1 358 ? 1.387 4.019 18.172 1.00 77.12 358 ILE A O 1
ATOM 2803 N N . GLU A 1 359 ? 3.295 3.558 17.087 1.00 74.44 359 GLU A N 1
ATOM 2804 C CA . GLU A 1 359 ? 3.406 2.163 17.469 1.00 74.44 359 GLU A CA 1
ATOM 2805 C C . GLU A 1 359 ? 4.850 1.894 17.883 1.00 74.44 359 GLU A C 1
ATOM 2807 O O . GLU A 1 359 ? 5.784 2.251 17.162 1.00 74.44 359 GLU A O 1
ATOM 2812 N N . CYS A 1 360 ? 5.020 1.251 19.036 1.00 80.81 360 CYS A N 1
ATOM 2813 C CA . CYS A 1 360 ? 6.316 0.857 19.570 1.00 80.81 360 CYS A CA 1
ATOM 2814 C C . CYS A 1 360 ? 6.406 -0.666 19.630 1.00 80.81 360 CYS A C 1
ATOM 2816 O O . CYS A 1 360 ? 5.436 -1.336 19.991 1.00 80.81 360 CYS A O 1
ATOM 2818 N N . ARG A 1 361 ? 7.580 -1.217 19.324 1.00 77.38 361 ARG A N 1
ATOM 2819 C CA . ARG A 1 361 ? 7.858 -2.652 19.404 1.00 77.38 361 ARG A CA 1
ATOM 2820 C C . ARG A 1 361 ? 9.241 -2.912 19.969 1.00 77.38 361 ARG A C 1
ATOM 2822 O O . ARG A 1 361 ? 10.160 -2.118 19.786 1.00 77.38 361 ARG A O 1
ATOM 2829 N N . GLN A 1 362 ? 9.372 -4.067 20.606 1.00 81.56 362 GLN A N 1
ATOM 2830 C CA . GLN A 1 362 ? 10.632 -4.583 21.118 1.00 81.56 362 GLN A CA 1
ATOM 2831 C C . GLN A 1 362 ? 10.821 -6.015 20.623 1.00 81.56 362 GLN A C 1
ATOM 2833 O O . GLN A 1 362 ? 9.873 -6.803 20.611 1.00 81.56 362 GLN A O 1
ATOM 2838 N N . HIS A 1 363 ? 12.030 -6.343 20.189 1.00 79.62 363 HIS A N 1
ATOM 2839 C CA . HIS A 1 363 ? 12.412 -7.705 19.823 1.00 79.62 363 HIS A CA 1
ATOM 2840 C C . HIS A 1 363 ? 13.897 -7.931 20.107 1.00 79.62 363 HIS A C 1
ATOM 2842 O O . HIS A 1 363 ? 14.651 -6.980 20.297 1.00 79.62 363 HIS A O 1
ATOM 2848 N N . MET A 1 364 ? 14.305 -9.196 20.168 1.00 79.94 364 MET A N 1
ATOM 2849 C CA . MET A 1 364 ? 15.713 -9.561 20.305 1.00 79.94 364 MET A CA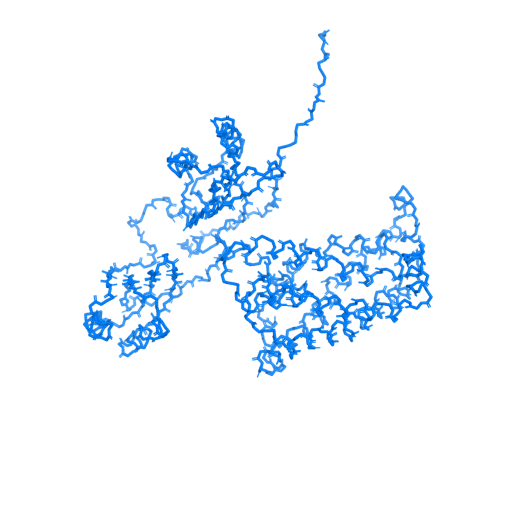 1
ATOM 2850 C C . MET A 1 364 ? 16.352 -9.632 18.921 1.00 79.94 364 MET A C 1
ATOM 2852 O O . MET A 1 364 ? 15.806 -10.285 18.030 1.00 79.94 364 MET A O 1
ATOM 2856 N N . GLU A 1 365 ? 17.505 -8.995 18.756 1.00 77.44 365 GLU A N 1
ATOM 2857 C CA . GLU A 1 365 ? 18.318 -9.069 17.545 1.00 77.44 365 GLU A CA 1
ATOM 2858 C C . GLU A 1 365 ? 19.708 -9.601 17.899 1.00 77.44 365 GLU A C 1
ATOM 2860 O O . GLU A 1 365 ? 20.346 -9.143 18.851 1.00 77.44 365 GLU A O 1
ATOM 2865 N N . THR A 1 366 ? 20.169 -10.595 17.140 1.00 76.69 366 THR A N 1
ATOM 2866 C CA . THR A 1 366 ? 21.515 -11.158 17.272 1.00 76.69 366 THR A CA 1
ATOM 2867 C C . THR A 1 366 ? 22.392 -10.577 16.173 1.00 76.69 366 THR A C 1
ATOM 2869 O O . THR A 1 366 ? 22.109 -10.757 14.988 1.00 76.69 366 THR A O 1
ATOM 2872 N N . THR A 1 367 ? 23.449 -9.866 16.557 1.00 70.06 367 THR A N 1
ATOM 2873 C CA . THR A 1 367 ? 24.402 -9.281 15.608 1.00 70.06 367 THR A CA 1
ATOM 2874 C C . THR A 1 367 ? 25.249 -10.363 14.934 1.00 70.06 367 THR A C 1
ATOM 2876 O O . THR A 1 367 ? 25.291 -11.517 15.365 1.00 70.06 367 THR A O 1
ATOM 2879 N N . LEU A 1 368 ? 25.968 -9.985 13.870 1.00 72.00 368 LEU A N 1
ATOM 2880 C CA . LEU A 1 368 ? 26.927 -10.867 13.188 1.00 72.00 368 LEU A CA 1
ATOM 2881 C C . LEU A 1 368 ? 28.013 -11.409 14.137 1.00 72.00 368 LEU A C 1
ATOM 2883 O O . LEU A 1 368 ? 28.522 -12.504 13.911 1.00 72.00 368 LEU A O 1
ATOM 2887 N N . ASP A 1 369 ? 28.290 -10.685 15.222 1.00 76.50 369 ASP A N 1
ATOM 2888 C CA . ASP A 1 369 ? 29.244 -11.054 16.271 1.00 76.50 369 ASP A CA 1
ATOM 2889 C C . ASP A 1 369 ? 28.630 -11.968 17.355 1.00 76.50 369 ASP A C 1
ATOM 2891 O O . ASP A 1 369 ? 29.239 -12.196 18.395 1.00 76.50 369 ASP A O 1
ATOM 2895 N N . GLN A 1 370 ? 27.425 -12.508 17.120 1.00 72.25 370 GLN A N 1
ATOM 2896 C CA . GLN A 1 370 ? 26.654 -13.362 18.040 1.00 72.25 370 GLN A CA 1
ATOM 2897 C C . GLN A 1 370 ? 26.200 -12.687 19.348 1.00 72.25 370 GLN A C 1
ATOM 2899 O O . GLN A 1 370 ? 25.691 -13.359 20.248 1.00 72.25 370 GLN A O 1
ATOM 2904 N N . GLU A 1 371 ? 26.290 -11.361 19.455 1.00 76.19 371 GLU A N 1
ATOM 2905 C CA . GLU A 1 371 ? 25.735 -10.629 20.593 1.00 76.19 371 GLU A CA 1
ATOM 2906 C C . GLU A 1 371 ? 24.232 -10.415 20.410 1.00 76.19 371 GLU A C 1
ATOM 2908 O O . GLU A 1 371 ? 23.778 -9.821 19.430 1.00 76.19 371 GLU A O 1
ATOM 2913 N N . THR A 1 372 ? 23.443 -10.888 21.374 1.00 81.50 372 THR A N 1
ATOM 2914 C CA . THR A 1 372 ? 21.992 -10.682 21.379 1.00 81.50 372 THR A CA 1
ATOM 2915 C C . THR A 1 372 ? 21.648 -9.478 22.236 1.00 81.50 372 THR A C 1
ATOM 2917 O O . THR A 1 372 ? 22.034 -9.414 23.402 1.00 81.50 372 THR A O 1
ATOM 2920 N N . HIS A 1 373 ? 20.904 -8.534 21.672 1.00 84.19 373 HIS A N 1
ATOM 2921 C CA . HIS A 1 373 ? 20.445 -7.351 22.386 1.00 84.19 373 HIS A CA 1
ATOM 2922 C C . HIS A 1 373 ? 18.982 -7.050 22.070 1.00 84.19 373 HIS A C 1
ATOM 2924 O O . HIS A 1 373 ? 18.439 -7.470 21.048 1.00 84.19 373 HIS A O 1
ATOM 2930 N N . GLN A 1 374 ? 18.336 -6.327 22.981 1.00 88.00 374 GLN A N 1
ATOM 2931 C CA . GLN A 1 374 ? 16.961 -5.887 22.808 1.00 88.00 374 GLN A CA 1
ATOM 2932 C C . GLN A 1 374 ? 16.939 -4.621 21.951 1.00 88.00 374 GLN A C 1
ATOM 2934 O O . GLN A 1 374 ? 17.618 -3.636 22.251 1.00 88.00 374 GLN A O 1
ATOM 2939 N N . VAL A 1 375 ? 16.160 -4.661 20.878 1.00 84.31 375 VAL A N 1
ATOM 2940 C CA . VAL A 1 375 ? 16.001 -3.565 19.925 1.00 84.31 375 VAL A CA 1
ATOM 2941 C C . VAL A 1 375 ? 14.642 -2.931 20.131 1.00 84.31 375 VAL A C 1
ATOM 2943 O O . VAL A 1 375 ? 13.617 -3.616 20.128 1.00 84.31 375 VAL A O 1
ATOM 2946 N N . PHE A 1 376 ? 14.644 -1.612 20.278 1.00 86.56 376 PHE A N 1
ATOM 2947 C CA . PHE A 1 376 ? 13.457 -0.779 20.278 1.00 86.56 376 PHE A CA 1
ATOM 2948 C C . PHE A 1 376 ? 13.204 -0.251 18.871 1.00 86.56 376 PHE A C 1
ATOM 2950 O O . PHE A 1 376 ? 14.106 0.267 18.209 1.00 86.56 376 PHE A O 1
ATOM 2957 N N . GLN A 1 377 ? 11.958 -0.353 18.430 1.00 81.12 377 GLN A N 1
ATOM 2958 C CA . GLN A 1 377 ? 11.489 0.228 17.184 1.00 81.12 377 GLN A CA 1
ATOM 2959 C C . GLN A 1 377 ? 10.233 1.042 17.427 1.00 81.12 377 GLN A C 1
ATOM 2961 O O . GLN A 1 377 ? 9.330 0.617 18.146 1.00 81.12 377 GLN A O 1
ATOM 2966 N N . ILE A 1 378 ? 10.157 2.187 16.765 1.00 80.94 378 ILE A N 1
ATOM 2967 C CA . ILE A 1 378 ? 8.986 3.050 16.775 1.00 80.94 378 ILE A CA 1
ATOM 2968 C C . ILE A 1 378 ? 8.666 3.503 15.362 1.00 80.94 378 ILE A C 1
ATOM 2970 O O . ILE A 1 378 ? 9.551 3.860 14.580 1.00 80.94 378 ILE A O 1
ATOM 2974 N N . SER A 1 379 ? 7.385 3.498 15.033 1.00 72.56 379 SER A N 1
ATOM 2975 C CA . SER A 1 379 ? 6.880 4.063 13.791 1.00 72.56 379 SER A CA 1
ATOM 2976 C C . SER A 1 379 ? 5.583 4.800 14.044 1.00 72.56 379 SER A C 1
ATOM 2978 O O . SER A 1 379 ? 4.781 4.376 14.869 1.00 72.56 379 SER A O 1
ATOM 2980 N N . GLY A 1 380 ? 5.356 5.888 13.328 1.00 66.62 380 GLY A N 1
ATOM 2981 C CA . GLY A 1 380 ? 4.132 6.654 13.489 1.00 66.62 380 GLY A CA 1
ATOM 2982 C C . GLY A 1 380 ? 3.999 7.755 12.461 1.00 66.62 380 GLY A C 1
ATOM 2983 O O . GLY A 1 380 ? 4.874 7.941 11.612 1.00 66.62 380 GLY A O 1
ATOM 2984 N N . VAL A 1 381 ? 2.918 8.513 12.573 1.00 71.38 381 VAL A N 1
ATOM 2985 C CA . VAL A 1 381 ? 2.722 9.731 11.791 1.00 71.38 381 VAL A CA 1
ATOM 2986 C C . VAL A 1 381 ? 2.638 10.930 12.701 1.00 71.38 381 VAL A C 1
ATOM 2988 O O . VAL A 1 381 ? 1.909 10.940 13.695 1.00 71.38 381 VAL A O 1
ATOM 2991 N N . VAL A 1 382 ? 3.390 11.948 12.307 1.00 80.12 382 VAL A N 1
ATOM 2992 C CA . VAL A 1 382 ? 3.445 13.247 12.952 1.00 80.12 382 VAL A CA 1
ATOM 2993 C C . VAL A 1 382 ? 2.955 14.328 12.004 1.00 80.12 382 VAL A C 1
ATOM 2995 O O . VAL A 1 382 ? 3.062 14.207 10.781 1.00 80.12 382 VAL A O 1
ATOM 2998 N N . ARG A 1 383 ? 2.428 15.409 12.564 1.00 81.12 383 ARG A N 1
ATOM 2999 C CA . ARG A 1 383 ? 1.887 16.533 11.802 1.00 81.12 383 ARG A CA 1
ATOM 3000 C C . ARG A 1 383 ? 2.170 17.861 12.481 1.00 81.12 383 ARG A C 1
ATOM 3002 O O . ARG A 1 383 ? 2.411 17.906 13.682 1.00 81.12 383 ARG A O 1
ATOM 3009 N N . ALA A 1 384 ? 2.090 18.944 11.722 1.00 83.56 384 ALA A N 1
ATOM 3010 C CA . ALA A 1 384 ? 2.173 20.296 12.260 1.00 83.56 384 ALA A CA 1
ATOM 3011 C C . ALA A 1 384 ? 1.074 21.183 11.684 1.00 83.56 384 ALA A C 1
ATOM 3013 O O . ALA A 1 384 ? 0.713 21.073 10.511 1.00 83.56 384 ALA A O 1
ATOM 3014 N N . PHE A 1 385 ? 0.587 22.095 12.518 1.00 79.75 385 PHE A N 1
ATOM 3015 C CA . PHE A 1 385 ? -0.412 23.106 12.160 1.00 79.75 385 PHE A CA 1
ATOM 3016 C C . PHE A 1 385 ? 0.225 24.461 11.812 1.00 79.75 385 PHE A C 1
ATOM 3018 O O . PHE A 1 385 ? -0.463 25.412 11.469 1.00 79.75 385 PHE A O 1
ATOM 3025 N N . SER A 1 386 ? 1.552 24.551 11.899 1.00 81.62 386 SER A N 1
ATOM 3026 C CA . SER A 1 386 ? 2.351 25.719 11.533 1.00 81.62 386 SER A CA 1
ATOM 3027 C C . SER A 1 386 ? 3.453 25.314 10.553 1.00 81.62 386 SER A C 1
ATOM 3029 O O . SER A 1 386 ? 3.857 24.145 10.557 1.00 81.62 386 SER A O 1
ATOM 3031 N N . PRO A 1 387 ? 3.997 26.252 9.756 1.00 81.62 387 PRO A N 1
ATOM 3032 C CA . PRO A 1 387 ? 5.124 25.951 8.887 1.00 81.62 387 PRO A CA 1
ATOM 3033 C C . PRO A 1 387 ? 6.308 25.441 9.712 1.00 81.62 387 PRO A C 1
ATOM 3035 O O . PRO A 1 387 ? 6.643 26.023 10.745 1.00 81.62 387 PRO A O 1
ATOM 3038 N N . ILE A 1 388 ? 6.954 24.372 9.248 1.00 83.81 388 ILE A N 1
ATOM 3039 C CA . ILE A 1 388 ? 8.175 23.842 9.864 1.00 83.81 388 ILE A CA 1
ATOM 3040 C C . ILE A 1 388 ? 9.398 24.282 9.062 1.00 83.81 388 ILE A C 1
ATOM 3042 O O . ILE A 1 388 ? 9.434 24.161 7.833 1.00 83.81 388 ILE A O 1
ATOM 3046 N N . ASP A 1 389 ? 10.437 24.739 9.767 1.00 88.31 389 ASP A N 1
ATOM 3047 C CA . ASP A 1 389 ? 11.764 24.899 9.179 1.00 88.31 389 ASP A CA 1
ATOM 3048 C C . ASP A 1 389 ? 12.427 23.525 9.011 1.00 88.31 389 ASP A C 1
ATOM 3050 O O . ASP A 1 389 ? 12.903 22.895 9.959 1.00 88.31 389 ASP A O 1
ATOM 3054 N N . ARG A 1 390 ? 12.475 23.062 7.759 1.00 86.19 390 ARG A N 1
ATOM 3055 C CA . ARG A 1 390 ? 13.068 21.774 7.379 1.00 86.19 390 ARG A CA 1
ATOM 3056 C C . ARG A 1 390 ? 14.555 21.686 7.714 1.00 86.19 390 ARG A C 1
ATOM 3058 O O . ARG A 1 390 ? 15.043 20.590 7.972 1.00 86.19 390 ARG A O 1
ATOM 3065 N N . LYS A 1 391 ? 15.290 22.805 7.716 1.00 88.56 391 LYS A N 1
ATOM 3066 C CA . LYS A 1 391 ? 16.713 22.798 8.085 1.00 88.56 391 LYS A CA 1
ATOM 3067 C C . LYS A 1 391 ? 16.867 22.521 9.572 1.00 88.56 391 LYS A C 1
ATOM 3069 O O . LYS A 1 391 ? 17.650 21.648 9.938 1.00 88.56 391 LYS A O 1
ATOM 3074 N N . THR A 1 392 ? 16.086 23.209 10.402 1.00 90.31 392 THR A N 1
ATOM 3075 C CA . THR A 1 392 ? 16.062 22.979 11.850 1.00 90.31 392 THR A CA 1
ATOM 3076 C C . THR A 1 392 ? 15.631 21.554 12.168 1.00 90.31 392 THR A C 1
ATOM 3078 O O . THR A 1 392 ? 16.302 20.891 12.951 1.00 90.31 392 THR A O 1
ATOM 3081 N N . LEU A 1 393 ? 14.582 21.046 11.515 1.00 87.88 393 LEU A N 1
ATOM 3082 C CA . LEU A 1 393 ? 14.132 19.660 11.670 1.00 87.88 393 LEU A CA 1
ATOM 3083 C C . LEU A 1 393 ? 15.283 18.665 11.460 1.00 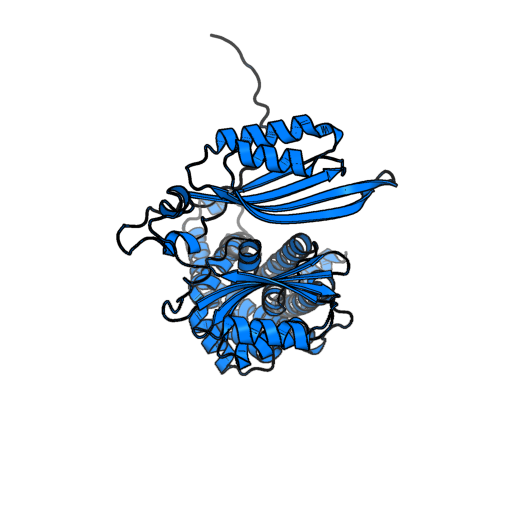87.88 393 LEU A C 1
ATOM 3085 O O . LEU A 1 393 ? 15.576 17.861 12.340 1.00 87.88 393 LEU A O 1
ATOM 3089 N N . VAL A 1 394 ? 15.975 18.760 10.323 1.00 86.44 394 VAL A N 1
ATOM 3090 C CA . VAL A 1 394 ? 17.093 17.866 9.985 1.00 86.44 394 VAL A CA 1
ATOM 3091 C C . VAL A 1 394 ? 18.243 18.008 10.981 1.00 86.44 394 VAL A C 1
ATOM 3093 O O . VAL A 1 394 ? 18.781 17.004 11.439 1.00 86.44 394 VAL A O 1
ATOM 3096 N N . GLN A 1 395 ? 18.606 19.236 11.355 1.00 90.56 395 GLN A N 1
ATOM 3097 C CA . GLN A 1 395 ? 19.668 19.483 12.335 1.00 90.56 395 GLN A CA 1
ATOM 3098 C C . GLN A 1 395 ? 19.353 18.858 13.695 1.00 90.56 395 GLN A C 1
ATOM 3100 O O . GLN A 1 395 ? 20.229 18.248 14.303 1.00 90.56 395 GLN A O 1
ATOM 3105 N N . ARG A 1 396 ? 18.106 18.976 14.160 1.00 93.75 396 ARG A N 1
ATOM 3106 C CA . ARG A 1 396 ? 17.675 18.412 15.442 1.00 93.75 396 ARG A CA 1
ATOM 3107 C C . ARG A 1 396 ? 17.622 16.884 15.418 1.00 93.75 396 ARG A C 1
ATOM 3109 O O . ARG A 1 396 ? 18.008 16.276 16.408 1.00 93.75 396 ARG A O 1
ATOM 3116 N N . LEU A 1 397 ? 17.221 16.270 14.301 1.00 87.25 397 LEU A N 1
ATOM 3117 C CA . LEU A 1 397 ? 17.277 14.812 14.128 1.00 87.25 397 LEU A CA 1
ATOM 3118 C C . LEU A 1 397 ? 18.723 14.293 14.164 1.00 87.25 397 LEU A C 1
ATOM 3120 O O . LEU A 1 397 ? 19.009 13.331 14.866 1.00 87.25 397 LEU A O 1
ATOM 3124 N N . ILE A 1 398 ? 19.650 14.966 13.473 1.00 85.81 398 ILE A N 1
ATOM 3125 C CA . ILE A 1 398 ? 21.077 14.603 13.495 1.00 85.81 398 ILE A CA 1
ATOM 3126 C C . ILE A 1 398 ? 21.661 14.753 14.903 1.00 85.81 398 ILE A C 1
ATOM 3128 O O . ILE A 1 398 ? 22.391 13.874 15.354 1.00 85.81 398 ILE A O 1
ATOM 3132 N N . ALA A 1 399 ? 21.338 15.846 15.601 1.00 91.19 399 ALA A N 1
ATOM 3133 C CA . ALA A 1 399 ? 21.772 16.053 16.980 1.00 91.19 399 ALA A CA 1
ATOM 3134 C C . ALA A 1 399 ? 21.250 14.939 17.900 1.00 91.19 399 ALA A C 1
ATOM 3136 O O . ALA A 1 399 ? 22.015 14.377 18.671 1.00 91.19 399 ALA A O 1
ATOM 3137 N N . PHE A 1 400 ? 19.984 14.544 17.739 1.00 92.12 400 PHE A N 1
ATOM 3138 C CA . PHE A 1 400 ? 19.398 13.444 18.498 1.00 92.12 400 PHE A CA 1
ATOM 3139 C C . PHE A 1 400 ? 20.133 12.116 18.278 1.00 92.12 400 PHE A C 1
ATOM 3141 O O . PHE A 1 400 ? 20.421 11.416 19.246 1.00 92.12 400 PHE A O 1
ATOM 3148 N N . GLU A 1 401 ? 20.464 11.767 17.031 1.00 89.50 401 GLU A N 1
ATOM 3149 C CA . GLU A 1 401 ? 21.244 10.554 16.743 1.00 89.50 401 GLU A CA 1
ATOM 3150 C C . GLU A 1 401 ? 22.663 10.618 17.319 1.00 89.50 401 GLU A C 1
ATOM 3152 O O . GLU A 1 401 ? 23.198 9.593 17.736 1.00 89.50 401 GLU A O 1
ATOM 3157 N N . ALA A 1 402 ? 23.281 11.802 17.348 1.00 88.12 402 ALA A N 1
ATOM 3158 C CA . ALA A 1 402 ? 24.599 11.992 17.946 1.00 88.12 402 ALA A CA 1
ATOM 3159 C C . ALA A 1 402 ? 24.558 11.809 19.472 1.00 88.12 402 ALA A C 1
ATOM 3161 O O . ALA A 1 402 ? 25.393 11.088 20.018 1.00 88.12 402 ALA A O 1
ATOM 3162 N N . ASP A 1 403 ? 23.552 12.384 20.135 1.00 91.88 403 ASP A N 1
ATOM 3163 C CA . ASP A 1 403 ? 23.348 12.263 21.584 1.00 91.88 403 ASP A CA 1
ATOM 3164 C C . ASP A 1 403 ? 23.034 10.815 22.010 1.00 91.88 403 ASP A C 1
ATOM 3166 O O . ASP A 1 403 ? 23.308 10.427 23.143 1.00 91.88 403 ASP A O 1
ATOM 3170 N N . HIS A 1 404 ? 22.504 9.997 21.092 1.00 90.56 404 HIS A N 1
ATOM 3171 C CA . HIS A 1 404 ? 22.149 8.588 21.315 1.00 90.56 404 HIS A CA 1
ATOM 3172 C C . HIS A 1 404 ? 23.007 7.617 20.481 1.00 90.56 404 HIS A C 1
ATOM 3174 O O . HIS A 1 404 ? 22.583 6.498 20.167 1.00 90.56 404 HIS A O 1
ATOM 3180 N N . ALA A 1 405 ? 24.228 8.023 20.117 1.00 84.62 405 ALA A N 1
ATOM 3181 C CA . ALA A 1 405 ? 25.123 7.213 19.292 1.00 84.62 405 ALA A CA 1
ATOM 3182 C C . ALA A 1 405 ? 25.534 5.898 19.979 1.00 84.62 405 ALA A C 1
ATOM 3184 O O . ALA A 1 405 ? 25.643 4.867 19.314 1.00 84.62 405 ALA A O 1
ATOM 3185 N N . GLU A 1 406 ? 25.698 5.907 21.307 1.00 85.44 406 GLU A N 1
ATOM 3186 C CA . GLU A 1 406 ? 25.996 4.706 22.109 1.00 85.44 406 GLU A CA 1
ATOM 3187 C C . GLU A 1 406 ? 24.894 3.641 22.007 1.00 85.44 406 GLU A C 1
ATOM 3189 O O . GLU A 1 406 ? 25.159 2.436 22.051 1.00 85.44 406 GLU A O 1
ATOM 3194 N N . ASP A 1 407 ? 23.657 4.089 21.801 1.00 83.38 407 ASP A N 1
ATOM 3195 C CA . ASP A 1 407 ? 22.478 3.234 21.665 1.00 83.38 407 ASP A CA 1
ATOM 3196 C C . ASP A 1 407 ? 22.247 2.801 20.226 1.00 83.38 407 ASP A C 1
ATOM 3198 O O . ASP A 1 407 ? 21.317 2.048 19.937 1.00 83.38 407 ASP A O 1
ATOM 3202 N N . SER A 1 408 ? 23.089 3.274 19.302 1.00 82.75 408 SER A N 1
ATOM 3203 C CA . SER A 1 408 ? 22.885 3.108 17.866 1.00 82.75 408 SER A CA 1
ATOM 3204 C C . SER A 1 408 ? 21.480 3.548 17.434 1.00 82.75 408 SER A C 1
ATOM 3206 O O . SER A 1 408 ? 20.911 2.978 16.502 1.00 82.75 408 SER A O 1
ATOM 3208 N N . MET A 1 409 ? 20.904 4.541 18.125 1.00 83.88 409 MET A N 1
ATOM 3209 C CA . MET A 1 409 ? 19.560 5.019 17.839 1.00 83.88 409 MET A CA 1
ATOM 3210 C C . MET A 1 409 ? 19.571 5.854 16.565 1.00 83.88 409 MET A C 1
ATOM 3212 O O . MET A 1 409 ? 20.265 6.865 16.460 1.00 83.88 409 MET A O 1
ATOM 3216 N N . ARG A 1 410 ? 18.768 5.428 15.597 1.00 80.44 410 ARG A N 1
ATOM 3217 C CA . ARG A 1 410 ? 18.501 6.156 14.361 1.00 80.44 410 ARG A CA 1
ATOM 3218 C C . ARG A 1 410 ? 17.084 6.668 14.390 1.00 80.44 410 ARG A C 1
ATOM 3220 O O . ARG A 1 410 ? 16.180 5.894 14.692 1.00 80.44 410 ARG A O 1
ATOM 3227 N N . LEU A 1 411 ? 16.892 7.938 14.059 1.00 81.31 411 LEU A N 1
ATOM 3228 C CA . LEU A 1 411 ? 15.599 8.609 14.077 1.00 81.31 411 LEU A CA 1
ATOM 3229 C C . LEU A 1 411 ? 15.428 9.420 12.794 1.00 81.31 411 LEU A C 1
ATOM 3231 O O . LEU A 1 411 ? 16.162 10.366 12.524 1.00 81.31 411 LEU A O 1
ATOM 3235 N N . GLY A 1 412 ? 14.401 9.081 12.025 1.00 75.50 412 GLY A N 1
ATOM 3236 C CA . GLY A 1 412 ? 14.058 9.758 10.785 1.00 75.50 412 GLY A CA 1
ATOM 3237 C C . GLY A 1 412 ? 12.603 10.197 10.759 1.00 75.50 412 GLY A C 1
ATOM 3238 O O . GLY A 1 412 ? 11.711 9.495 11.235 1.00 75.50 412 GLY A O 1
ATOM 3239 N N . ILE A 1 413 ? 12.362 11.350 10.136 1.00 75.69 413 ILE A N 1
ATOM 3240 C CA . ILE A 1 413 ? 11.023 11.799 9.761 1.00 75.69 413 ILE A CA 1
ATOM 3241 C C . ILE A 1 413 ? 11.029 12.051 8.259 1.00 75.69 413 ILE A C 1
ATOM 3243 O O . ILE A 1 413 ? 11.785 12.887 7.767 1.00 75.69 413 ILE A O 1
ATOM 3247 N N . THR A 1 414 ? 10.208 11.305 7.524 1.00 68.81 414 THR A N 1
ATOM 3248 C CA . THR A 1 414 ? 10.062 11.473 6.073 1.00 68.81 414 THR A CA 1
ATOM 3249 C C . THR A 1 414 ? 8.830 12.312 5.794 1.00 68.81 414 THR A C 1
ATOM 3251 O O . THR A 1 414 ? 7.728 11.882 6.119 1.00 68.81 414 THR A O 1
ATOM 3254 N N . GLU A 1 415 ? 9.014 13.498 5.216 1.00 72.19 415 GLU A N 1
ATOM 3255 C CA . GLU A 1 415 ? 7.905 14.368 4.823 1.00 72.19 415 GLU A CA 1
ATOM 3256 C C . GLU A 1 415 ? 7.039 13.709 3.747 1.00 72.19 415 GLU A C 1
ATOM 3258 O O . GLU A 1 415 ? 7.520 13.036 2.831 1.00 72.19 415 GLU A O 1
ATOM 3263 N N . THR A 1 416 ? 5.745 13.943 3.866 1.00 60.25 416 THR A N 1
ATOM 3264 C CA . THR A 1 416 ? 4.696 13.375 3.030 1.00 60.25 416 THR A CA 1
ATOM 3265 C C . THR A 1 416 ? 3.643 14.437 2.726 1.00 60.25 416 THR A C 1
ATOM 3267 O O . THR A 1 416 ? 3.620 15.491 3.361 1.00 60.25 416 THR A O 1
ATOM 3270 N N . GLU A 1 417 ? 2.758 14.176 1.762 1.00 53.19 417 GLU A N 1
ATOM 3271 C CA . GLU A 1 417 ? 1.672 15.112 1.449 1.00 53.19 417 GLU A CA 1
ATOM 3272 C C . GLU A 1 417 ? 0.782 15.353 2.690 1.00 53.19 417 GLU A C 1
ATOM 3274 O O . GLU A 1 417 ? 0.524 14.402 3.431 1.00 53.19 417 GLU A O 1
ATOM 3279 N N . PRO A 1 418 ? 0.342 16.598 2.959 1.00 52.16 418 PRO A N 1
ATOM 3280 C CA . PRO A 1 418 ? -0.536 16.888 4.089 1.00 52.16 418 PRO A CA 1
ATOM 3281 C C . PRO A 1 418 ? -1.876 16.166 3.947 1.00 52.16 418 PRO A C 1
ATOM 3283 O O . PRO A 1 418 ? -2.457 16.178 2.863 1.00 52.16 418 PRO A O 1
ATOM 3286 N N . ASP A 1 419 ? -2.382 15.587 5.037 1.00 46.47 419 ASP A N 1
ATOM 3287 C CA . ASP A 1 419 ? -3.678 14.898 5.070 1.00 46.47 419 ASP A CA 1
ATOM 3288 C C . ASP A 1 419 ? -4.849 15.859 4.717 1.00 46.47 419 ASP A C 1
ATOM 3290 O O . ASP A 1 419 ? -5.133 16.803 5.469 1.00 46.47 419 ASP A O 1
ATOM 3294 N N . PRO A 1 420 ? -5.567 15.637 3.595 1.00 39.16 420 PRO A N 1
ATOM 3295 C CA . PRO A 1 420 ? -6.710 16.460 3.198 1.00 39.16 420 PRO A CA 1
ATOM 3296 C C . PRO A 1 420 ? -7.942 16.341 4.113 1.00 39.16 420 PRO A C 1
ATOM 3298 O O . PRO A 1 420 ? -8.809 17.217 4.076 1.00 39.16 420 PRO A O 1
ATOM 3301 N N . SER A 1 421 ? -8.053 15.300 4.947 1.00 38.94 421 SER A N 1
ATOM 3302 C CA . SER A 1 421 ? -9.242 15.067 5.786 1.00 38.94 421 SER A CA 1
ATOM 3303 C C . SER A 1 421 ? -9.490 16.183 6.807 1.00 38.94 421 SER A C 1
ATOM 3305 O O . SER A 1 421 ? -10.633 16.416 7.194 1.00 38.94 421 SER A O 1
ATOM 3307 N N . PHE A 1 422 ? -8.450 16.943 7.175 1.00 39.22 422 PHE A N 1
ATOM 3308 C CA . PHE A 1 422 ? -8.564 18.092 8.078 1.00 39.22 422 PHE A CA 1
ATOM 3309 C C . PHE A 1 422 ? -8.649 19.455 7.374 1.00 39.22 422 PHE A C 1
ATOM 3311 O O . PHE A 1 422 ? -9.088 20.423 7.988 1.00 39.22 422 PHE A O 1
ATOM 3318 N N . SER A 1 423 ? -8.302 19.550 6.085 1.00 34.47 423 SER A N 1
ATOM 3319 C CA . SER A 1 423 ? -8.634 20.744 5.283 1.00 34.47 423 SER A CA 1
ATOM 3320 C C . SER A 1 423 ? -10.101 20.742 4.834 1.00 34.47 423 SER A C 1
ATOM 3322 O O . SER A 1 423 ? -10.653 21.799 4.543 1.00 34.47 423 SER A O 1
ATOM 3324 N N . ALA A 1 424 ? -10.778 19.589 4.886 1.00 34.50 424 ALA A N 1
ATOM 3325 C CA . ALA A 1 424 ? -12.218 19.457 4.652 1.00 34.50 424 ALA A CA 1
ATOM 3326 C C . ALA A 1 424 ? -13.113 20.111 5.728 1.00 34.50 424 ALA A C 1
ATOM 3328 O O . ALA A 1 424 ? -14.323 20.205 5.531 1.00 34.50 424 ALA A O 1
ATOM 3329 N N . PHE A 1 425 ? -12.548 20.580 6.847 1.00 38.28 425 PHE A N 1
ATOM 3330 C CA . PHE A 1 425 ? -13.291 21.379 7.826 1.00 38.28 425 PHE A CA 1
ATOM 3331 C C . PHE A 1 425 ? -13.285 22.885 7.521 1.00 38.28 425 PHE A C 1
ATOM 3333 O O . PHE A 1 425 ? -13.939 23.651 8.230 1.00 38.28 425 PHE A O 1
ATOM 3340 N N . GLN A 1 426 ? -12.570 23.325 6.480 1.00 33.69 426 GLN A N 1
ATOM 3341 C CA . GLN A 1 426 ? -12.678 24.697 5.998 1.00 33.69 426 GLN A CA 1
ATOM 3342 C C . GLN A 1 426 ? -14.017 24.866 5.279 1.00 33.69 426 GLN A C 1
ATOM 3344 O O . GLN A 1 426 ? -14.364 24.094 4.381 1.00 33.69 426 GLN A O 1
ATOM 3349 N N . SER A 1 427 ? -14.783 25.888 5.674 1.00 30.84 427 SER A N 1
ATOM 3350 C CA . SER A 1 427 ? -15.920 26.334 4.877 1.00 30.84 427 SER A CA 1
ATOM 3351 C C . SER A 1 427 ? -15.435 26.620 3.456 1.00 30.84 427 SER A C 1
ATOM 3353 O O . SER A 1 427 ? -14.322 27.096 3.234 1.00 30.84 427 SER A O 1
ATOM 3355 N N . SER A 1 428 ? -16.259 26.252 2.481 1.00 29.38 428 SER A N 1
ATOM 3356 C CA . SER A 1 428 ? -15.971 26.290 1.052 1.00 29.38 428 SER A CA 1
ATOM 3357 C C . SER A 1 428 ? -15.707 27.713 0.537 1.00 29.38 428 SER A C 1
ATOM 3359 O O . SER A 1 428 ? -16.561 28.305 -0.117 1.00 29.38 428 SER A O 1
ATOM 3361 N N . SER A 1 429 ? -14.541 28.283 0.821 1.00 31.53 429 SER A N 1
ATOM 3362 C CA . SER A 1 429 ? -14.046 29.497 0.179 1.00 31.53 429 SER A CA 1
ATOM 3363 C C . SER A 1 429 ? -12.565 29.697 0.492 1.00 31.53 429 SER A C 1
ATOM 3365 O O . SER A 1 429 ? -12.226 30.399 1.436 1.00 31.53 429 SER A O 1
ATOM 3367 N N . THR A 1 430 ? -11.666 29.086 -0.279 1.00 28.84 430 THR A N 1
ATOM 3368 C CA . THR A 1 430 ? -10.400 29.712 -0.718 1.00 28.84 430 THR A CA 1
ATOM 3369 C C . THR A 1 430 ? -9.605 28.768 -1.625 1.00 28.84 430 THR A C 1
ATOM 3371 O O . THR A 1 430 ? -9.645 27.546 -1.512 1.00 28.84 430 THR A O 1
ATOM 3374 N N . SER A 1 431 ? -8.947 29.361 -2.617 1.00 29.27 431 SER A N 1
ATOM 3375 C CA . SER A 1 431 ? -8.223 28.718 -3.715 1.00 29.27 431 SER A CA 1
ATOM 3376 C C . SER A 1 431 ? -6.974 27.949 -3.258 1.00 29.27 431 SER A C 1
ATOM 3378 O O . SER A 1 431 ? -6.139 28.503 -2.545 1.00 29.27 431 SER A O 1
ATOM 3380 N 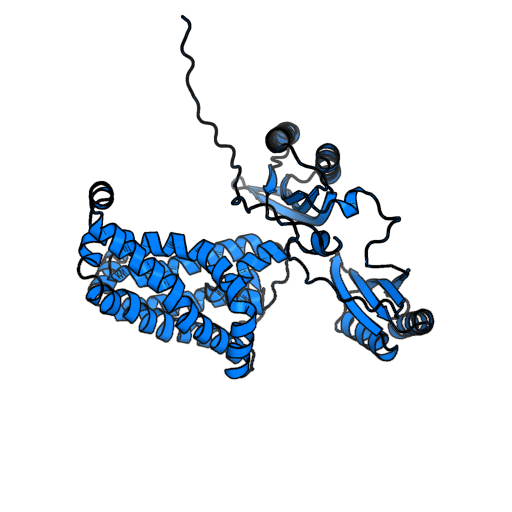N . LYS A 1 432 ? -6.810 26.709 -3.745 1.00 27.53 432 LYS A N 1
ATOM 3381 C CA . LYS A 1 432 ? -5.639 25.836 -3.519 1.00 27.53 432 LYS A CA 1
ATOM 3382 C C . LYS A 1 432 ? -4.310 26.494 -3.952 1.00 27.53 432 LYS A C 1
ATOM 3384 O O . LYS A 1 432 ? -4.239 26.965 -5.089 1.00 27.53 432 LYS A O 1
ATOM 3389 N N . PRO A 1 433 ? -3.230 26.429 -3.150 1.00 29.41 433 PRO A N 1
ATOM 3390 C CA . PRO A 1 433 ? -1.868 26.653 -3.632 1.00 29.41 433 PRO A CA 1
ATOM 3391 C C . PRO A 1 433 ? -1.310 25.410 -4.351 1.00 29.41 433 PRO A C 1
ATOM 3393 O O . PRO A 1 433 ? -1.719 24.279 -4.092 1.00 29.41 433 PRO A O 1
ATOM 3396 N N . GLN A 1 434 ? -0.381 25.639 -5.281 1.00 27.89 434 GLN A N 1
ATOM 3397 C CA . GLN A 1 434 ? 0.218 24.643 -6.177 1.00 27.89 434 GLN A CA 1
ATOM 3398 C C . GLN A 1 434 ? 1.063 23.575 -5.451 1.00 27.89 434 GLN A C 1
ATOM 3400 O O . GLN A 1 434 ? 1.838 23.875 -4.547 1.00 27.89 434 GLN A O 1
ATOM 3405 N N . SER A 1 435 ? 0.927 22.327 -5.915 1.00 27.50 435 SER A N 1
ATOM 3406 C CA . SER A 1 435 ? 1.663 21.123 -5.496 1.00 27.50 435 SER A CA 1
ATOM 3407 C C . SER A 1 435 ? 3.177 21.245 -5.739 1.00 27.50 435 SER A C 1
ATOM 3409 O O . SER A 1 435 ? 3.607 21.563 -6.849 1.00 27.50 435 SER A O 1
ATOM 3411 N N . LEU A 1 436 ? 3.989 20.949 -4.716 1.00 27.92 436 LEU A N 1
ATOM 3412 C CA . LEU A 1 436 ? 5.439 20.758 -4.829 1.00 27.92 436 LEU A CA 1
ATOM 3413 C C . LEU A 1 436 ? 5.795 19.311 -4.453 1.00 27.92 436 LEU A C 1
ATOM 3415 O O . LEU A 1 436 ? 5.383 18.805 -3.415 1.00 27.92 436 LEU A O 1
ATOM 3419 N N . LEU A 1 437 ? 6.550 18.660 -5.340 1.00 25.64 437 LEU A N 1
ATOM 3420 C CA . LEU A 1 437 ? 6.974 17.257 -5.289 1.00 25.64 437 LEU A CA 1
ATOM 3421 C C . LEU A 1 437 ? 7.757 16.902 -4.008 1.00 25.64 437 LEU A C 1
ATOM 3423 O O . LEU A 1 437 ? 8.635 17.652 -3.579 1.00 25.64 437 LEU A O 1
ATOM 3427 N N . ALA A 1 438 ? 7.486 15.710 -3.465 1.00 27.02 438 ALA A N 1
ATOM 3428 C CA . ALA A 1 438 ? 8.168 15.125 -2.310 1.00 27.02 438 ALA A CA 1
ATOM 3429 C C . ALA A 1 438 ? 9.700 15.061 -2.489 1.00 27.02 438 ALA A C 1
ATOM 3431 O O . ALA A 1 438 ? 10.201 14.627 -3.530 1.00 27.02 438 ALA A O 1
ATOM 3432 N N . ARG A 1 439 ? 10.456 15.457 -1.455 1.00 28.39 439 ARG A N 1
ATOM 3433 C CA . ARG A 1 439 ? 11.920 15.312 -1.381 1.00 28.39 439 ARG A CA 1
ATOM 3434 C C . ARG A 1 439 ? 12.300 14.377 -0.237 1.00 28.39 439 ARG A C 1
ATOM 3436 O O . ARG A 1 439 ? 12.076 14.694 0.924 1.00 28.39 439 ARG A O 1
ATOM 3443 N N . THR A 1 440 ? 12.960 13.272 -0.567 1.00 26.81 440 THR A N 1
ATOM 3444 C CA . THR A 1 440 ? 13.697 12.457 0.404 1.00 26.81 440 THR A CA 1
ATOM 3445 C C . THR A 1 440 ? 14.935 13.231 0.856 1.00 26.81 440 THR A C 1
ATOM 3447 O O . THR A 1 440 ? 15.797 13.543 0.033 1.00 26.81 440 THR A O 1
ATOM 3450 N N . ILE A 1 441 ? 15.046 13.553 2.147 1.00 33.00 441 ILE A N 1
ATOM 3451 C CA . ILE A 1 441 ? 16.263 14.146 2.715 1.00 33.00 441 ILE A CA 1
ATOM 3452 C C . ILE A 1 441 ? 17.118 13.014 3.286 1.00 33.00 441 ILE A C 1
ATOM 3454 O O . ILE A 1 441 ? 16.941 12.593 4.423 1.00 33.00 441 ILE A O 1
ATOM 3458 N N . THR A 1 442 ? 18.046 12.503 2.481 1.00 29.48 442 THR A N 1
ATOM 3459 C CA . THR A 1 442 ? 19.140 11.637 2.944 1.00 29.48 442 THR A CA 1
ATOM 3460 C C . THR A 1 442 ? 20.395 12.481 3.128 1.00 29.48 442 THR A C 1
ATOM 3462 O O . THR A 1 442 ? 20.876 13.084 2.168 1.00 29.48 442 THR A O 1
ATOM 3465 N N . GLY A 1 443 ? 20.940 12.525 4.345 1.00 28.55 443 GLY A N 1
ATOM 3466 C CA . GLY A 1 443 ? 22.231 13.154 4.613 1.00 28.55 443 GLY A CA 1
ATOM 3467 C C . GLY A 1 443 ? 23.365 12.346 3.981 1.00 28.55 443 GLY A C 1
ATOM 3468 O O . GLY A 1 443 ? 23.727 11.290 4.488 1.00 28.55 443 GLY A O 1
ATOM 3469 N N . GLN A 1 444 ? 23.931 12.833 2.878 1.00 29.66 444 GLN A N 1
ATOM 3470 C CA . GLN A 1 444 ? 25.214 12.360 2.362 1.00 29.66 444 GLN A CA 1
ATOM 3471 C C . GLN A 1 444 ? 26.253 13.470 2.518 1.00 29.66 444 GLN A C 1
ATOM 3473 O O . GLN A 1 444 ? 26.137 14.544 1.931 1.00 29.66 444 GLN A O 1
ATOM 3478 N N . PHE A 1 445 ? 27.270 13.193 3.333 1.00 29.31 445 PHE A N 1
ATOM 3479 C CA . PHE A 1 445 ? 28.483 13.992 3.446 1.00 29.31 445 PHE A CA 1
ATOM 3480 C C . PHE A 1 445 ? 29.280 13.904 2.138 1.00 29.31 445 PHE A C 1
ATOM 3482 O O . PHE A 1 445 ? 29.804 12.845 1.797 1.00 29.31 445 PHE A O 1
ATOM 3489 N N . THR A 1 446 ? 29.439 15.021 1.430 1.00 30.19 446 THR A N 1
ATOM 3490 C CA . THR A 1 446 ? 30.557 15.203 0.497 1.00 30.19 446 THR A CA 1
ATOM 3491 C C . THR A 1 446 ? 31.693 15.893 1.238 1.00 30.19 446 THR A C 1
ATOM 3493 O O . THR A 1 446 ? 31.581 17.063 1.604 1.00 30.19 446 THR A O 1
ATOM 3496 N N . ALA A 1 447 ? 32.786 15.164 1.457 1.00 33.75 447 ALA A N 1
ATOM 3497 C CA . ALA A 1 447 ? 34.057 15.726 1.888 1.00 33.75 447 ALA A CA 1
ATOM 3498 C C . ALA A 1 447 ? 34.569 16.697 0.807 1.00 33.75 447 ALA A C 1
ATOM 3500 O O . ALA A 1 447 ? 34.946 16.278 -0.286 1.00 33.75 447 ALA A O 1
ATOM 3501 N N . GLY A 1 448 ? 34.528 17.996 1.105 1.00 29.00 448 GLY A N 1
ATOM 3502 C CA . GLY A 1 448 ? 35.041 19.074 0.263 1.00 29.00 448 GLY A CA 1
ATOM 3503 C C . GLY A 1 448 ? 36.218 19.754 0.950 1.00 29.00 448 GLY A C 1
ATOM 3504 O O . GLY A 1 448 ? 36.061 20.437 1.956 1.00 29.00 448 GLY A O 1
ATOM 3505 N N . THR A 1 449 ? 37.396 19.507 0.402 1.00 30.47 449 THR A N 1
ATOM 3506 C CA . THR A 1 449 ? 38.731 19.964 0.786 1.00 30.47 449 THR A CA 1
ATOM 3507 C C . THR A 1 449 ? 38.846 21.477 1.006 1.00 30.47 449 THR A C 1
ATOM 3509 O O . THR A 1 449 ? 38.468 22.277 0.154 1.00 30.47 449 THR A O 1
ATOM 3512 N N . GLN A 1 450 ? 39.490 21.856 2.115 1.00 31.16 450 GLN A N 1
ATOM 3513 C CA . GLN A 1 450 ? 40.065 23.184 2.338 1.00 31.16 450 GLN A CA 1
ATOM 3514 C C . GLN A 1 450 ? 41.112 23.531 1.262 1.00 31.16 450 GLN A C 1
ATOM 3516 O O . GLN A 1 450 ? 42.107 22.824 1.113 1.00 31.16 450 GLN A O 1
ATOM 3521 N N . LYS A 1 451 ? 40.928 24.671 0.594 1.00 32.06 451 LYS A N 1
ATOM 3522 C CA . LYS A 1 451 ? 41.965 25.627 0.152 1.00 32.06 451 LYS A CA 1
ATOM 3523 C C . LYS A 1 451 ? 41.268 26.992 0.212 1.00 32.06 451 LYS A C 1
ATOM 3525 O O . LYS A 1 451 ? 40.189 27.125 -0.344 1.00 32.06 451 LYS A O 1
ATOM 3530 N N . GLY A 1 452 ? 41.700 27.980 0.982 1.00 30.31 452 GLY A N 1
ATOM 3531 C CA . GLY A 1 452 ? 43.050 28.521 1.078 1.00 30.31 452 GLY A CA 1
ATOM 3532 C C . GLY A 1 452 ? 42.966 29.949 0.531 1.00 30.31 452 GLY A C 1
ATOM 3533 O O . GLY A 1 452 ? 42.601 30.130 -0.624 1.00 30.31 452 GLY A O 1
ATOM 3534 N N . ALA A 1 453 ? 43.201 30.923 1.405 1.00 33.00 453 ALA A N 1
ATOM 3535 C CA . ALA A 1 453 ? 43.004 32.354 1.206 1.00 33.00 453 ALA A CA 1
ATOM 3536 C C . ALA A 1 453 ? 43.673 32.935 -0.054 1.00 33.00 453 ALA A C 1
ATOM 3538 O O . ALA A 1 453 ? 44.834 32.642 -0.332 1.00 33.00 453 ALA A O 1
ATOM 3539 N N . SER A 1 454 ? 42.957 33.813 -0.758 1.00 35.59 454 SER A N 1
ATOM 3540 C CA . SER A 1 454 ? 43.325 35.225 -0.994 1.00 35.59 454 SER A CA 1
ATOM 3541 C C . SER A 1 454 ? 42.118 35.985 -1.527 1.00 35.59 454 SER A C 1
ATOM 3543 O O . SER A 1 454 ? 41.357 35.376 -2.313 1.00 35.59 454 SER A O 1
#

Sequence (454 aa):
MVLAAIGRFAKTNPFKFGCVFSCAKTSFSDWLVQSQVEKREHIDWRRNGTFAAFGFFYLGGVQYAIYVPIFSRMFPGAASYAAAPLAAKVKDLAGTRNMITQVVLDQFVHHPLLYFPAFYCLKEVVNGGGIEGGLSKYSKNYQEDLVALWKLWVPSTIINFSLMPMHLRIPWVASTSLIWTCIISYMRGGNTETDPEQAMNIAAGNQGVALQGLYDLGISAKPAYAYNKQKDHVLMTATGRDRIGFISKIAATVSTQEGNILDVKAYKVGREFVTIMLVEIARGHIDPMRSELLRVHGSDTQFAFQNTQPWLSDTDSPRCKDGVQYTGVLRATGRDKPGILTNITTLLEELKLDVTSIECRQHMETTLDQETHQVFQISGVVRAFSPIDRKTLVQRLIAFEADHAEDSMRLGITETEPDPSFSAFQSSSTSKPQSLLARTITGQFTAGTQKGAS

pLDDT: mean 75.6, std 19.19, range [25.64, 95.12]

Foldseek 3Di:
DVVVVLVVCLVVPLLVNLLQLQLVLLLVLLVCLVCLVQVDPDDDVVLSVLSSVCSNPPLSPVVLCCLFVVLCVVPVCLQVQQPDDPVVNVVCPVNLVSLVVSLCCCLVPCVLPPVQLVLLQSLQVSVVHHSVNSVVVCVVQVVLLSVQLCVQVSVQSSCLSRHNHSSCSSVSVSVSLSVQSVVLSVVNSPPDNDDPSLSSCSSNSSCSCVVVVVCVLPFAQPPQDPADPQWWKKWKKKKFFDDPCPVVVLQVLQVVQVKDFRDKDWDDDPRMIMMITIMTGHPPSPVVSVVVNCVPVDPRMDMDMDTDDPADDPPDDPLLALAWPWKWKKKKKFADDPCPVVLVVVLCVVQQKDFPDKDKDWDWDQDPVRDIGIMIIMIGMITHSDDGDPVVVVVSQVVSCVVCVVRNMHIDIFIDDGRCNSVVSHDPDDDDDDDDDGDDDDDDDDDDDDDDDD

Radius of gyration: 26.37 Å; chains: 1; bounding box: 75×58×69 Å

Organism: NCBI:txid156173

InterPro domains:
  IPR002912 ACT domain [PS51671] (329-421)
  IPR007248 Mpv17/PMP22 [PF04117] (125-185)
  IPR007248 Mpv17/PMP22 [PTHR11266] (4-187)
  IPR045865 ACT-like domain [SSF55021] (231-298)